Protein AF-0000000068952576 (afdb_homodimer)

Sequence (440 aa):
MSIAPRSAPLNPPLSTPPEPQPARPHIAERQEARRRQILDTAAQLFYSKGYPGMTMNDLCRALGVTKPAVYYYFTDKYEIFDILCRESAQTCLPVIRETADPALPVRERLQACLLEMARRCVACHVPATLSFRDNQYLRPDTVAWLDSMARDFYRDLYALLEEGKRDGVFAFGDARVTAHAIGSVVGFLYTWHEPGRMDPETLAQELAASMMKLALPSGGMSIAPRSAPLNPPLSTPPEPQPARPHIAERQEARRRQILDTAAQLFYSKGYPGMTMNDLCRALGVTKPAVYYYFTDKYEIFDILCRESAQTCLPVIRETADPALPVRERLQACLLEMARRCVACHVPATLSFRDNQYLRPDTVAWLDSMARDFYRDLYALLEEGKRDGVFAFGDARVTAHAIGSVVGFLYTWHEPGRMDPETLAQELAASMMKLALPSGG

Organism: Cupriavidus necator (strain ATCC 17699 / DSM 428 / KCTC 22496 / NCIMB 10442 / H16 / Stanier 337) (NCBI:txid381666)

Nearest PDB structures (foldseek):
  3him-assembly1_A  TM=8.638E-01  e=1.454E-08  Rhodococcus jostii
  3ccy-assembly1_A-2  TM=8.281E-01  e=5.016E-06  Bordetella parapertussis 12822
  7xxo-assembly1_A  TM=6.590E-01  e=7.716E-05  Vibrio cholerae
  6wah-assembly2_D  TM=6.581E-01  e=8.887E-05  Vibrio vulnificus
  3kz9-assembly2_C  TM=6.480E-01  e=8.088E-05  Vibrio vulnificus

Structure (mmCIF, N/CA/C/O backbone):
data_AF-0000000068952576-model_v1
#
loop_
_entity.id
_entity.type
_entity.pdbx_description
1 polymer 'TetR/AcrR family transcriptional regulator'
#
loop_
_atom_site.group_PDB
_atom_site.id
_atom_site.type_symbol
_atom_site.label_atom_id
_atom_site.label_alt_id
_atom_site.label_comp_id
_atom_site.label_asym_id
_atom_site.label_entity_id
_atom_site.label_seq_id
_atom_site.pdbx_PDB_ins_code
_atom_site.Cartn_x
_atom_site.Cartn_y
_atom_site.Cartn_z
_atom_site.occupancy
_atom_site.B_iso_or_equiv
_atom_site.auth_seq_id
_atom_site.auth_comp_id
_atom_site.auth_asym_id
_atom_site.auth_atom_id
_atom_site.pdbx_PDB_model_num
ATOM 1 N N . MET A 1 1 ? -106.438 17.594 4.434 1 30.06 1 MET A N 1
ATOM 2 C CA . MET A 1 1 ? -105.5 16.938 3.51 1 30.06 1 MET A CA 1
ATOM 3 C C . MET A 1 1 ? -104.062 17 4.023 1 30.06 1 MET A C 1
ATOM 5 O O . MET A 1 1 ? -103.562 18.094 4.211 1 30.06 1 MET A O 1
ATOM 9 N N . SER A 1 2 ? -103.688 16.078 4.93 1 35.09 2 SER A N 1
ATOM 10 C CA . SER A 1 2 ? -102.562 15.938 5.828 1 35.09 2 SER A CA 1
ATOM 11 C C . SER A 1 2 ? -101.25 15.773 5.051 1 35.09 2 SER A C 1
ATOM 13 O O . SER A 1 2 ? -101.062 14.781 4.336 1 35.09 2 SER A O 1
ATOM 15 N N . ILE A 1 3 ? -100.812 16.797 4.398 1 36.94 3 ILE A N 1
ATOM 16 C CA . ILE A 1 3 ? -99.625 16.703 3.521 1 36.94 3 ILE A CA 1
ATOM 17 C C . ILE A 1 3 ? -98.438 16.109 4.277 1 36.94 3 ILE A C 1
ATOM 19 O O . ILE A 1 3 ? -98.125 16.531 5.391 1 36.94 3 ILE A O 1
ATOM 23 N N . ALA A 1 4 ? -98 14.867 3.883 1 41.22 4 ALA A N 1
ATOM 24 C CA . ALA A 1 4 ? -97 13.961 4.355 1 41.22 4 ALA A CA 1
ATOM 25 C C . ALA A 1 4 ? -95.625 14.656 4.367 1 41.22 4 ALA A C 1
ATOM 27 O O . ALA A 1 4 ? -95.25 15.359 3.418 1 41.22 4 ALA A O 1
ATOM 28 N N . PRO A 1 5 ? -94.938 14.75 5.535 1 38.09 5 PRO A N 1
ATOM 29 C CA . PRO A 1 5 ? -93.688 15.422 5.719 1 38.09 5 PRO A CA 1
ATOM 30 C C . PRO A 1 5 ? -92.562 14.867 4.812 1 38.09 5 PRO A C 1
ATOM 32 O O . PRO A 1 5 ? -92.438 13.648 4.645 1 38.09 5 PRO A O 1
ATOM 35 N N . ARG A 1 6 ? -92.25 15.492 3.664 1 40.09 6 ARG A N 1
ATOM 36 C CA . ARG A 1 6 ? -91.25 15.094 2.709 1 40.09 6 ARG A CA 1
ATOM 37 C C . ARG A 1 6 ? -89.938 14.75 3.422 1 40.09 6 ARG A C 1
ATOM 39 O O . ARG A 1 6 ? -89.375 15.57 4.18 1 40.09 6 ARG A O 1
ATOM 46 N N . SER A 1 7 ? -89.625 13.469 3.666 1 38.69 7 SER A N 1
ATOM 47 C CA . SER A 1 7 ? -88.438 12.977 4.324 1 38.69 7 SER A CA 1
ATOM 48 C C . SER A 1 7 ? -87.188 13.469 3.613 1 38.69 7 SER A C 1
ATOM 50 O O . SER A 1 7 ? -87.125 13.484 2.383 1 38.69 7 SER A O 1
ATOM 52 N N . ALA A 1 8 ? -86.375 14.352 4.199 1 44.41 8 ALA A N 1
ATOM 53 C CA . ALA A 1 8 ? -85.062 14.961 3.826 1 44.41 8 ALA A CA 1
ATOM 54 C C . ALA A 1 8 ? -84.125 13.922 3.291 1 44.41 8 ALA A C 1
ATOM 56 O O . ALA A 1 8 ? -83.938 12.859 3.889 1 44.41 8 ALA A O 1
ATOM 57 N N . PRO A 1 9 ? -83.938 13.922 1.922 1 41.28 9 PRO A N 1
ATOM 58 C CA . PRO A 1 9 ? -83 12.891 1.414 1 41.28 9 PRO A CA 1
ATOM 59 C C . PRO A 1 9 ? -81.75 12.789 2.225 1 41.28 9 PRO A C 1
ATOM 61 O O . PRO A 1 9 ? -81.312 13.758 2.855 1 41.28 9 PRO A O 1
ATOM 64 N N . LEU A 1 10 ? -81.375 11.594 2.717 1 44.62 10 LEU A N 1
ATOM 65 C CA . LEU A 1 10 ? -80.125 11.188 3.416 1 44.62 10 LEU A CA 1
ATOM 66 C C . LEU A 1 10 ? -78.875 11.656 2.666 1 44.62 10 LEU A C 1
ATOM 68 O O . LEU A 1 10 ? -78.75 11.469 1.453 1 44.62 10 LEU A O 1
ATOM 72 N N . ASN A 1 11 ? -78.25 12.82 3.084 1 46.47 11 ASN A N 1
ATOM 73 C CA . ASN A 1 11 ? -77 13.359 2.543 1 46.47 11 ASN A CA 1
ATOM 74 C C . ASN A 1 11 ? -76 12.25 2.223 1 46.47 11 ASN A C 1
ATOM 76 O O . ASN A 1 11 ? -75.875 11.289 2.977 1 46.47 11 ASN A O 1
ATOM 80 N N . PRO A 1 12 ? -75.625 12.07 0.933 1 49.41 12 PRO A N 1
ATOM 81 C CA . PRO A 1 12 ? -74.625 11.039 0.563 1 49.41 12 PRO A CA 1
ATOM 82 C C . PRO A 1 12 ? -73.5 10.945 1.54 1 49.41 12 PRO A C 1
ATOM 84 O O . PRO A 1 12 ? -73.188 11.922 2.225 1 49.41 12 PRO A O 1
ATOM 87 N N . PRO A 1 13 ? -73.062 9.703 1.981 1 48.19 13 PRO A N 1
ATOM 88 C CA . PRO A 1 13 ? -72 9.516 2.936 1 48.19 13 PRO A CA 1
ATOM 89 C C . PRO A 1 13 ? -70.75 10.312 2.562 1 48.19 13 PRO A C 1
ATOM 91 O O . PRO A 1 13 ? -70.5 10.602 1.384 1 48.19 13 PRO A O 1
ATOM 94 N N . LEU A 1 14 ? -70.25 11.25 3.377 1 49.22 14 LEU A N 1
ATOM 95 C CA . LEU A 1 14 ? -69 12.008 3.273 1 49.22 14 LEU A CA 1
ATOM 96 C C . LEU A 1 14 ? -67.875 11.133 2.768 1 49.22 14 LEU A C 1
ATOM 98 O O . LEU A 1 14 ? -67.688 9.992 3.213 1 49.22 14 LEU A O 1
ATOM 102 N N . SER A 1 15 ? -67.5 11.203 1.502 1 51.91 15 SER A N 1
ATOM 103 C CA . SER A 1 15 ? -66.312 10.57 0.913 1 51.91 15 SER A CA 1
ATOM 104 C C . SER A 1 15 ? -65.125 10.477 1.918 1 51.91 15 SER A C 1
ATOM 106 O O . SER A 1 15 ? -64.938 11.414 2.684 1 51.91 15 SER A O 1
ATOM 108 N N . THR A 1 16 ? -64.812 9.305 2.381 1 55.62 16 THR A N 1
ATOM 109 C CA . THR A 1 16 ? -63.625 9.039 3.24 1 55.62 16 THR A CA 1
ATOM 110 C C . THR A 1 16 ? -62.438 9.844 2.789 1 55.62 16 THR A C 1
ATOM 112 O O . THR A 1 16 ? -62.094 9.883 1.601 1 55.62 16 THR A O 1
ATOM 115 N N . PRO A 1 17 ? -62.031 10.875 3.543 1 57.5 17 PRO A N 1
ATOM 116 C CA . PRO A 1 17 ? -60.844 11.617 3.154 1 57.5 17 PRO A CA 1
ATOM 117 C C . PRO A 1 17 ? -59.719 10.703 2.656 1 57.5 17 PRO A C 1
ATOM 119 O O . PRO A 1 17 ? -59.625 9.547 3.08 1 57.5 17 PRO A O 1
ATOM 122 N N . PRO A 1 18 ? -59.281 10.914 1.437 1 57.09 18 PRO A N 1
ATOM 123 C CA . PRO A 1 18 ? -58.219 10.047 0.929 1 57.09 18 PRO A CA 1
ATOM 124 C C . PRO A 1 18 ? -57.156 9.727 1.986 1 57.09 18 PRO A C 1
ATOM 126 O O . PRO A 1 18 ? -56.938 10.516 2.906 1 57.09 18 PRO A O 1
ATOM 129 N N . GLU A 1 19 ? -56.938 8.539 2.295 1 54.06 19 GLU A N 1
ATOM 130 C CA . GLU A 1 19 ? -55.875 8.078 3.174 1 54.06 19 GLU A CA 1
ATOM 131 C C . GLU A 1 19 ? -54.562 8.812 2.887 1 54.06 19 GLU A C 1
ATOM 133 O O . GLU A 1 19 ? -54.219 9.039 1.727 1 54.06 19 GLU A O 1
ATOM 138 N N . PRO A 1 20 ? -53.938 9.578 3.783 1 50.66 20 PRO A N 1
ATOM 139 C CA . PRO A 1 20 ? -52.656 10.219 3.5 1 50.66 20 PRO A CA 1
ATOM 140 C C . PRO A 1 20 ? -51.656 9.273 2.832 1 50.66 20 PRO A C 1
ATOM 142 O O . PRO A 1 20 ? -51.469 8.133 3.281 1 50.66 20 PRO A O 1
ATOM 145 N N . GLN A 1 21 ? -51.438 9.219 1.62 1 52.12 21 GLN A N 1
ATOM 146 C CA . GLN A 1 21 ? -50.344 8.508 0.983 1 52.12 21 GLN A CA 1
ATOM 147 C C . GLN A 1 21 ? -49.031 8.766 1.711 1 52.12 21 GLN A C 1
ATOM 149 O O . GLN A 1 21 ? -48.75 9.898 2.119 1 52.12 21 GLN A O 1
ATOM 154 N N . PRO A 1 22 ? -48.312 7.805 2.285 1 50.19 22 PRO A N 1
ATOM 155 C CA . PRO A 1 22 ? -47.125 8.031 3.133 1 50.19 22 PRO A CA 1
ATOM 156 C C . PRO A 1 22 ? -46.156 9.023 2.52 1 50.19 22 PRO A C 1
ATOM 158 O O . PRO A 1 22 ? -45.438 8.688 1.571 1 50.19 22 PRO A O 1
ATOM 161 N N . ALA A 1 23 ? -46.25 10.234 2.398 1 53.94 23 ALA A N 1
ATOM 162 C CA . ALA A 1 23 ? -45.406 11.383 2.059 1 53.94 23 ALA A CA 1
ATOM 163 C C . ALA A 1 23 ? -44.031 11.289 2.732 1 53.94 23 ALA A C 1
ATOM 165 O O . ALA A 1 23 ? -43.031 11.812 2.221 1 53.94 23 ALA A O 1
ATOM 166 N N . ARG A 1 24 ? -43.875 10.523 3.748 1 61.84 24 ARG A N 1
ATOM 167 C CA . ARG A 1 24 ? -42.688 10.469 4.609 1 61.84 24 ARG A CA 1
ATOM 168 C C . ARG A 1 24 ? -41.562 9.695 3.943 1 61.84 24 ARG A C 1
ATOM 170 O O . ARG A 1 24 ? -40.375 10.078 4.047 1 61.84 24 ARG A O 1
ATOM 177 N N . PRO A 1 25 ? -41.938 8.633 3.275 1 64.69 25 PRO A N 1
ATOM 178 C CA . PRO A 1 25 ? -40.875 7.871 2.641 1 64.69 25 PRO A CA 1
ATOM 179 C C . PRO A 1 25 ? -40.156 8.656 1.548 1 64.69 25 PRO A C 1
ATOM 181 O O . PRO A 1 25 ? -38.938 8.531 1.389 1 64.69 25 PRO A O 1
ATOM 184 N N . HIS A 1 26 ? -40.75 9.539 0.945 1 77.75 26 HIS A N 1
ATOM 185 C CA . HIS A 1 26 ? -40.188 10.312 -0.161 1 77.75 26 HIS A CA 1
ATOM 186 C C . HIS A 1 26 ? -39.219 11.367 0.339 1 77.75 26 HIS A C 1
ATOM 188 O O . HIS A 1 26 ? -38.156 11.594 -0.275 1 77.75 26 HIS A O 1
ATOM 194 N N . ILE A 1 27 ? -39.625 11.93 1.567 1 83.88 27 ILE A N 1
ATOM 195 C CA . ILE A 1 27 ? -38.75 12.953 2.125 1 83.88 27 ILE A CA 1
ATOM 196 C C . ILE A 1 27 ? -37.438 12.312 2.602 1 83.88 27 ILE A C 1
ATOM 198 O O . ILE A 1 27 ? -36.375 12.836 2.354 1 83.88 27 ILE A O 1
ATOM 202 N N . ALA A 1 28 ? -37.594 11.133 3.23 1 88.56 28 ALA A N 1
ATOM 203 C CA . ALA A 1 28 ? -36.406 10.414 3.717 1 88.56 28 ALA A CA 1
ATOM 204 C C . ALA A 1 28 ? -35.5 10 2.561 1 88.56 28 ALA A C 1
ATOM 206 O O . ALA A 1 28 ? -34.281 10.094 2.66 1 88.56 28 ALA A O 1
ATOM 207 N N . GLU A 1 29 ? -36.062 9.578 1.575 1 89 29 GLU A N 1
ATOM 208 C CA . GLU A 1 29 ? -35.312 9.164 0.398 1 89 29 GLU A CA 1
ATOM 209 C C . GLU A 1 29 ? -34.594 10.352 -0.24 1 89 29 GLU A C 1
ATOM 211 O O . GLU A 1 29 ? -33.438 10.219 -0.675 1 89 29 GLU A O 1
ATOM 216 N N . ARG A 1 30 ? -35.25 11.414 -0.274 1 89 30 ARG A N 1
ATOM 217 C CA . ARG A 1 30 ? -34.656 12.625 -0.833 1 89 30 ARG A CA 1
ATOM 218 C C . ARG A 1 30 ? -33.5 13.117 0.031 1 89 30 ARG A C 1
ATOM 220 O O . ARG A 1 30 ? -32.5 13.57 -0.49 1 89 30 ARG A O 1
ATOM 227 N N . GLN A 1 31 ? -33.719 13.031 1.33 1 91.81 31 GLN A N 1
ATOM 228 C CA . GLN A 1 31 ? -32.688 13.438 2.256 1 91.81 31 GLN A CA 1
ATOM 229 C C . GLN A 1 31 ? -31.453 12.539 2.135 1 91.81 31 GLN A C 1
ATOM 231 O O . GLN A 1 31 ? -30.312 13.023 2.139 1 91.81 31 GLN A O 1
ATOM 236 N N . GLU A 1 32 ? -31.75 11.305 2.029 1 93.69 32 GLU A N 1
ATOM 237 C CA . GLU A 1 32 ? -30.641 10.359 1.872 1 93.69 32 GLU A CA 1
ATOM 238 C C . GLU A 1 32 ? -29.938 10.562 0.54 1 93.69 32 GLU A C 1
ATOM 240 O O . GLU A 1 32 ? -28.703 10.453 0.463 1 93.69 32 GLU A O 1
ATOM 245 N N . ALA A 1 33 ? -30.625 10.852 -0.414 1 95 33 ALA A N 1
ATOM 246 C CA . ALA A 1 33 ? -30.047 11.133 -1.724 1 95 33 ALA A CA 1
ATOM 247 C C . ALA A 1 33 ? -29.141 12.359 -1.676 1 95 33 ALA A C 1
ATOM 249 O O . ALA A 1 33 ? -28.078 12.375 -2.283 1 95 33 ALA A O 1
ATOM 250 N N . ARG A 1 34 ? -29.578 13.375 -0.968 1 95 34 ARG A N 1
ATOM 251 C CA . ARG A 1 34 ? -28.781 14.586 -0.814 1 95 34 ARG A CA 1
ATOM 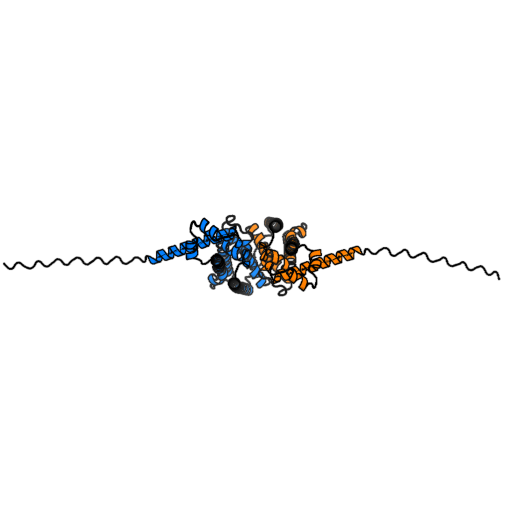252 C C . ARG A 1 34 ? -27.516 14.305 0.005 1 95 34 ARG A C 1
ATOM 254 O O . ARG A 1 34 ? -26.422 14.766 -0.344 1 95 34 ARG A O 1
ATOM 261 N N . ARG A 1 35 ? -27.734 13.617 1.049 1 97.38 35 ARG A N 1
ATOM 262 C CA . ARG A 1 35 ? -26.594 13.219 1.879 1 97.38 35 ARG A CA 1
ATOM 263 C C . ARG A 1 35 ? -25.547 12.477 1.055 1 97.38 35 ARG A C 1
ATOM 265 O O . ARG A 1 35 ? -24.359 12.773 1.147 1 97.38 35 ARG A O 1
ATOM 272 N N . ARG A 1 36 ? -26 11.57 0.236 1 97.44 36 ARG A N 1
ATOM 273 C CA . ARG A 1 36 ? -25.125 10.773 -0.604 1 97.44 36 ARG A CA 1
ATOM 274 C C . ARG A 1 36 ? -24.438 11.641 -1.662 1 97.44 36 ARG A C 1
ATOM 276 O O . ARG A 1 36 ? -23.266 11.469 -1.954 1 97.44 36 ARG A O 1
ATOM 283 N N . GLN A 1 37 ? -25.156 12.492 -2.18 1 97.62 37 GLN A N 1
ATOM 284 C CA . GLN A 1 37 ? -24.594 13.414 -3.16 1 97.62 37 GLN A CA 1
ATOM 285 C C . GLN A 1 37 ? -23.453 14.234 -2.559 1 97.62 37 GLN A C 1
ATOM 287 O O . GLN A 1 37 ? -22.422 14.422 -3.197 1 97.62 37 GLN A O 1
ATOM 292 N N . ILE A 1 38 ? -23.641 14.695 -1.358 1 98.25 38 ILE A N 1
ATOM 293 C CA . ILE A 1 38 ? -22.625 15.477 -0.666 1 98.25 38 ILE A CA 1
ATOM 294 C C . ILE A 1 38 ? -21.391 14.609 -0.437 1 98.25 38 ILE A C 1
ATOM 296 O O . ILE A 1 38 ? -20.266 15.031 -0.733 1 98.25 38 ILE A O 1
ATOM 300 N N . LEU A 1 39 ? -21.656 13.43 -0.025 1 98.44 39 LEU A N 1
ATOM 301 C CA . LEU A 1 39 ? -20.547 12.516 0.249 1 98.44 39 LEU A CA 1
ATOM 302 C C . LEU A 1 39 ? -19.781 12.188 -1.029 1 98.44 39 LEU A C 1
ATOM 304 O O . LEU A 1 39 ? -18.547 12.211 -1.046 1 98.44 39 LEU A O 1
ATOM 308 N N . ASP A 1 40 ? -20.484 11.922 -2.096 1 98 40 ASP A N 1
ATOM 309 C CA . ASP A 1 40 ? -19.859 11.555 -3.359 1 98 40 ASP A CA 1
ATOM 310 C C . ASP A 1 40 ? -19.031 12.719 -3.922 1 98 40 ASP A C 1
ATOM 312 O O . ASP A 1 40 ? -17.922 12.516 -4.406 1 98 40 ASP A O 1
ATOM 316 N N . THR A 1 41 ? -19.547 13.852 -3.832 1 98.5 41 THR A N 1
ATOM 317 C CA . THR A 1 41 ? -18.844 15.039 -4.301 1 98.5 41 THR A CA 1
ATOM 318 C C . THR A 1 41 ? -17.609 15.297 -3.445 1 98.5 41 THR A C 1
ATOM 320 O O . THR A 1 41 ? -16.531 15.594 -3.973 1 98.5 41 THR A O 1
ATOM 323 N N . ALA A 1 42 ? -17.781 15.18 -2.156 1 98.69 42 ALA A N 1
ATOM 324 C CA . ALA A 1 42 ? -16.656 15.375 -1.247 1 98.69 42 ALA A CA 1
ATOM 325 C C . ALA A 1 42 ? -15.547 14.359 -1.527 1 98.69 42 ALA A C 1
ATOM 327 O 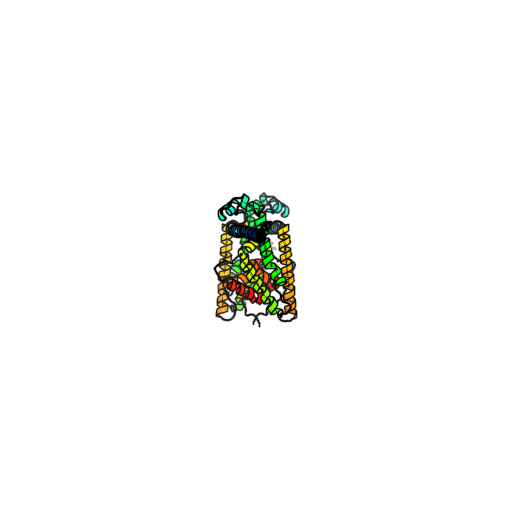O . ALA A 1 42 ? -14.359 14.711 -1.508 1 98.69 42 ALA A O 1
ATOM 328 N N . ALA A 1 43 ? -15.945 13.141 -1.783 1 98.38 43 ALA A N 1
ATOM 329 C CA . ALA A 1 43 ? -14.977 12.086 -2.074 1 98.38 43 ALA A CA 1
ATOM 330 C C . ALA A 1 43 ? -14.102 12.469 -3.268 1 98.38 43 ALA A C 1
ATOM 332 O O . ALA A 1 43 ? -12.875 12.328 -3.215 1 98.38 43 ALA A O 1
ATOM 333 N N . GLN A 1 44 ? -14.75 12.953 -4.273 1 97.94 44 GLN A N 1
ATOM 334 C CA . GLN A 1 44 ? -14.016 13.344 -5.473 1 97.94 44 GLN A CA 1
ATOM 335 C C . GLN A 1 44 ? -13.086 14.523 -5.191 1 97.94 44 GLN A C 1
ATOM 337 O O . GLN A 1 44 ? -11.961 14.562 -5.695 1 97.94 44 GLN A O 1
ATOM 342 N N . LEU A 1 45 ? -13.5 15.43 -4.406 1 98.38 45 LEU A N 1
ATOM 343 C CA . LEU A 1 45 ? -12.688 16.594 -4.062 1 98.38 45 LEU A CA 1
ATOM 344 C C . LEU A 1 45 ? -11.5 16.172 -3.188 1 98.38 45 LEU A C 1
ATOM 346 O O . LEU A 1 45 ? -10.375 16.625 -3.406 1 98.38 45 LEU A O 1
ATOM 350 N N . PHE A 1 46 ? -11.773 15.297 -2.154 1 98 46 PHE A N 1
ATOM 351 C CA . PHE A 1 46 ? -10.68 14.758 -1.36 1 98 46 PHE A CA 1
ATOM 352 C C . PHE A 1 46 ? -9.68 14.016 -2.244 1 98 46 PHE A C 1
ATOM 354 O O . PHE A 1 46 ? -8.469 14.141 -2.068 1 98 46 PHE A O 1
ATOM 361 N N . TYR A 1 47 ? -10.203 13.297 -3.156 1 96.38 47 TYR A N 1
ATOM 362 C CA . TYR A 1 47 ? -9.375 12.484 -4.039 1 96.38 47 TYR A CA 1
ATOM 363 C C . TYR A 1 47 ? -8.469 13.359 -4.895 1 96.38 47 TYR A C 1
ATOM 365 O O . TYR A 1 47 ? -7.289 13.047 -5.082 1 96.38 47 TYR A O 1
ATOM 373 N N . SER A 1 48 ? -8.953 14.453 -5.383 1 95.19 48 SER A N 1
ATOM 374 C CA . SER A 1 48 ? -8.219 15.312 -6.305 1 95.19 48 SER A CA 1
ATOM 375 C C . SER A 1 48 ? -7.312 16.281 -5.551 1 95.19 48 SER A C 1
ATOM 377 O O . SER A 1 48 ? -6.164 16.5 -5.938 1 95.19 48 SER A O 1
ATOM 379 N N . LYS A 1 49 ? -7.754 16.797 -4.371 1 95.19 49 LYS A N 1
ATOM 380 C CA . LYS A 1 49 ? -7.051 17.891 -3.711 1 95.19 49 LYS A CA 1
ATOM 381 C C . LYS A 1 49 ? -6.32 17.406 -2.461 1 95.19 49 LYS A C 1
ATOM 383 O O . LYS A 1 49 ? -5.48 18.125 -1.909 1 95.19 49 LYS A O 1
ATOM 388 N N . GLY A 1 50 ? -6.676 16.188 -2.107 1 94.44 50 GLY A N 1
ATOM 389 C CA . GLY A 1 50 ? -6.211 15.758 -0.8 1 94.44 50 GLY A CA 1
ATOM 390 C C . GLY A 1 50 ? -7.027 16.328 0.343 1 94.44 50 GLY A C 1
ATOM 391 O O . GLY A 1 50 ? -7.84 17.234 0.141 1 94.44 50 GLY A O 1
ATOM 392 N N . TYR A 1 51 ? -6.805 15.844 1.526 1 95.88 51 TYR A N 1
ATOM 393 C CA . TYR A 1 51 ? -7.574 16.281 2.689 1 95.88 51 TYR A CA 1
ATOM 394 C C . TYR A 1 51 ? -7.285 17.734 3.025 1 95.88 51 TYR A C 1
ATOM 396 O O . TYR A 1 51 ? -8.211 18.531 3.189 1 95.88 51 TYR A O 1
ATOM 404 N N . PRO A 1 52 ? -5.98 18.094 3.08 1 93.5 52 PRO A N 1
ATOM 405 C CA . PRO A 1 52 ? -5.738 19.5 3.426 1 93.5 52 PRO A CA 1
ATOM 406 C C . PRO A 1 52 ? -6.258 20.469 2.361 1 93.5 52 PRO A C 1
ATOM 408 O O . PRO A 1 52 ? -6.688 21.578 2.688 1 93.5 52 PRO A O 1
ATOM 411 N N . GLY A 1 53 ? -6.258 20.094 1.184 1 95.12 53 GLY A N 1
ATOM 412 C CA . GLY A 1 53 ? -6.57 20.984 0.081 1 95.12 53 GLY A CA 1
ATOM 413 C C . GLY A 1 53 ? -8.062 21.172 -0.126 1 95.12 53 GLY A C 1
ATOM 414 O O . GLY A 1 53 ? -8.492 22.188 -0.698 1 95.12 53 GLY A O 1
ATOM 415 N N . MET A 1 54 ? -8.773 20.234 0.278 1 97.38 54 MET A N 1
ATOM 416 C CA . MET A 1 54 ? -10.227 20.328 0.14 1 97.38 54 MET A CA 1
ATOM 417 C C . MET A 1 54 ? -10.828 21.203 1.232 1 97.38 54 MET A C 1
ATOM 419 O O . MET A 1 54 ? -10.531 21.016 2.414 1 97.38 54 MET A O 1
ATOM 423 N N . THR A 1 55 ? -11.695 22.188 0.843 1 97.81 55 THR A N 1
ATOM 424 C CA . THR A 1 55 ? -12.375 23.047 1.805 1 97.81 55 THR A CA 1
ATOM 425 C C . THR A 1 55 ? -13.891 22.891 1.678 1 97.81 55 THR A C 1
ATOM 427 O O . THR A 1 55 ? -14.391 22.422 0.655 1 97.81 55 THR A O 1
ATOM 430 N N . MET A 1 56 ? -14.523 23.328 2.738 1 98 56 MET A N 1
ATOM 431 C CA . MET A 1 56 ? -15.984 23.328 2.682 1 98 56 MET A CA 1
ATOM 432 C C . MET A 1 56 ? -16.484 24.281 1.598 1 98 56 MET A C 1
ATOM 434 O O . MET A 1 56 ? -17.516 24.016 0.967 1 98 56 MET A O 1
ATOM 438 N N . ASN A 1 57 ? -15.797 25.344 1.385 1 97.81 57 ASN A N 1
ATOM 439 C CA . ASN A 1 57 ? -16.156 26.234 0.295 1 97.81 57 ASN A CA 1
ATOM 440 C C . ASN A 1 57 ? -16.062 25.547 -1.061 1 97.81 57 ASN A C 1
ATOM 442 O O . ASN A 1 57 ? -16.922 25.734 -1.919 1 97.81 57 ASN A O 1
ATOM 446 N N . ASP A 1 58 ? -15.039 24.781 -1.279 1 98.06 58 ASP A N 1
ATOM 447 C CA . ASP A 1 58 ? -14.914 23.984 -2.498 1 98.06 58 ASP A CA 1
ATOM 448 C C . ASP A 1 58 ? -16.141 23.078 -2.697 1 98.06 58 ASP A C 1
ATOM 450 O O . ASP A 1 58 ? -16.672 23 -3.801 1 98.06 58 ASP A O 1
ATOM 454 N N . LEU A 1 59 ? -16.5 22.422 -1.624 1 98.56 59 LEU A N 1
ATOM 455 C CA . LEU A 1 59 ? -17.609 21.484 -1.66 1 98.56 59 LEU A CA 1
ATOM 456 C C . LEU A 1 59 ? -18.922 22.188 -1.991 1 98.56 59 LEU A C 1
ATOM 458 O O . LEU A 1 59 ? -19.672 21.75 -2.861 1 98.56 59 LEU A O 1
ATOM 462 N N . CYS A 1 60 ? -19.156 23.297 -1.384 1 98.44 60 CYS A N 1
ATOM 463 C CA . CYS A 1 60 ? -20.375 24.078 -1.625 1 98.44 60 CYS A CA 1
ATOM 464 C C . CYS A 1 60 ? -20.422 24.562 -3.068 1 98.44 60 CYS A C 1
ATOM 466 O O . CYS A 1 60 ? -21.469 24.484 -3.713 1 98.44 60 CYS A O 1
ATOM 468 N N . ARG A 1 61 ? -19.359 25.031 -3.508 1 98.38 61 ARG A N 1
ATOM 469 C CA . ARG A 1 61 ? -19.281 25.516 -4.883 1 98.38 61 ARG A CA 1
ATOM 470 C C . ARG A 1 61 ? -19.562 24.375 -5.871 1 98.38 61 ARG A C 1
ATOM 472 O O . ARG A 1 61 ? -20.312 24.562 -6.832 1 98.38 61 ARG A O 1
ATOM 479 N N . ALA A 1 62 ? -19.031 23.25 -5.629 1 98.19 62 ALA A N 1
ATOM 480 C CA . ALA A 1 62 ? -19.219 22.109 -6.52 1 98.19 62 ALA A CA 1
ATOM 481 C C . ALA A 1 62 ? -20.672 21.641 -6.535 1 98.19 62 ALA A C 1
ATOM 483 O O . ALA A 1 62 ? -21.172 21.188 -7.562 1 98.19 62 ALA A O 1
ATOM 484 N N . LEU A 1 63 ? -21.297 21.781 -5.43 1 98 63 LEU A N 1
ATOM 485 C CA . LEU A 1 63 ? -22.672 21.297 -5.27 1 98 63 LEU A CA 1
ATOM 486 C C . LEU A 1 63 ? -23.672 22.391 -5.629 1 98 63 LEU A C 1
ATOM 488 O O . LEU A 1 63 ? -24.859 22.109 -5.84 1 98 63 LEU A O 1
ATOM 492 N N . GLY A 1 64 ? -23.172 23.625 -5.641 1 97.88 64 GLY A N 1
ATOM 493 C CA . GLY A 1 64 ? -24.078 24.75 -5.848 1 97.88 64 GLY A CA 1
ATOM 494 C C . GLY A 1 64 ? -25 25 -4.668 1 97.88 64 GLY A C 1
ATOM 495 O O . GLY A 1 64 ? -26.188 25.297 -4.848 1 97.88 64 GLY A O 1
ATOM 496 N N . VAL A 1 65 ? -24.516 24.828 -3.504 1 97.44 65 VAL A N 1
ATOM 497 C CA . VAL A 1 65 ? -25.312 25 -2.299 1 97.44 65 VAL A CA 1
ATOM 498 C C . VAL A 1 65 ? -24.562 25.906 -1.312 1 97.44 65 VAL A C 1
ATOM 500 O O . VAL A 1 65 ? -23.375 26.188 -1.505 1 97.44 65 VAL A O 1
ATOM 503 N N . THR A 1 66 ? -25.297 26.328 -0.252 1 96 66 THR A N 1
ATOM 504 C CA . THR A 1 66 ? -24.688 27.156 0.797 1 96 66 THR A CA 1
ATOM 505 C C . THR A 1 66 ? -24.109 26.281 1.9 1 96 66 THR A C 1
ATOM 507 O O . THR A 1 66 ? -24.422 25.094 1.99 1 96 66 THR A O 1
ATOM 510 N N . LYS A 1 67 ? -23.219 26.844 2.73 1 96.19 67 LYS A N 1
ATOM 511 C CA . LYS A 1 67 ? -22.594 26.125 3.83 1 96.19 67 LYS A CA 1
ATOM 512 C C . LYS A 1 67 ? -23.641 25.562 4.789 1 96.19 67 LYS A C 1
ATOM 514 O O . LYS A 1 67 ? -23.578 24.391 5.184 1 96.19 67 LYS A O 1
ATOM 519 N N . PRO A 1 68 ? -24.688 26.344 5.152 1 96.38 68 PRO A N 1
ATOM 520 C CA . PRO A 1 68 ? -25.703 25.812 6.066 1 96.38 68 PRO A CA 1
ATOM 521 C C . PRO A 1 68 ? -26.391 24.562 5.52 1 96.38 68 PRO A C 1
ATOM 523 O O . PRO A 1 68 ? -26.719 23.656 6.281 1 96.38 68 PRO A O 1
ATOM 526 N N . ALA A 1 69 ? -26.562 24.516 4.281 1 96 69 ALA A N 1
ATOM 527 C CA . ALA A 1 69 ? -27.188 23.359 3.654 1 96 69 ALA A CA 1
ATOM 528 C C . ALA A 1 69 ? -26.359 22.094 3.869 1 96 69 ALA A C 1
ATOM 530 O O . ALA A 1 69 ? -26.906 21.016 4.094 1 96 69 ALA A O 1
ATOM 531 N N . VAL A 1 70 ? -25.031 22.219 3.754 1 97.62 70 VAL A N 1
ATOM 532 C CA . VAL A 1 70 ? -24.156 21.078 3.961 1 97.62 70 VAL A CA 1
ATOM 533 C C . VAL A 1 70 ? -24.078 20.75 5.449 1 97.62 70 VAL A C 1
ATOM 535 O O . VAL A 1 70 ? -24.094 19.562 5.832 1 97.62 70 VAL A O 1
ATOM 538 N N . TYR A 1 71 ? -24.094 21.797 6.23 1 97.06 71 TYR A N 1
ATOM 539 C CA . TYR A 1 71 ? -23.938 21.625 7.672 1 97.06 71 TYR A CA 1
ATOM 540 C C . TYR A 1 71 ? -25.219 21.062 8.289 1 97.06 71 TYR A C 1
ATOM 542 O O . TYR A 1 71 ? -25.203 20.594 9.438 1 97.06 71 TYR A O 1
ATOM 550 N N . TYR A 1 72 ? -26.281 21.109 7.535 1 96.38 72 TYR A N 1
ATOM 551 C CA . TYR A 1 72 ? -27.5 20.391 7.93 1 96.38 72 TYR A CA 1
ATOM 552 C C . TYR A 1 72 ? -27.234 18.891 8.023 1 96.38 72 TYR A C 1
ATOM 554 O O . TYR A 1 72 ? -27.781 18.219 8.906 1 96.38 72 TYR A O 1
ATOM 562 N N . TYR A 1 73 ? -26.391 18.422 7.191 1 97.38 73 TYR A N 1
ATOM 563 C CA . TYR A 1 73 ? -26.156 16.984 7.09 1 97.38 73 TYR A CA 1
ATOM 564 C C . TYR A 1 73 ? -24.891 16.594 7.832 1 97.38 73 TYR A C 1
ATOM 566 O O . TYR A 1 73 ? -24.766 15.461 8.328 1 97.38 73 TYR A O 1
ATOM 574 N N . PHE A 1 74 ? -23.906 17.453 7.891 1 98.31 74 PHE A N 1
ATOM 575 C CA . PHE A 1 74 ? -22.609 17.109 8.453 1 98.31 74 PHE A CA 1
ATOM 576 C C . PHE A 1 74 ? -22.078 18.25 9.32 1 98.31 74 PHE A C 1
ATOM 578 O O . PHE A 1 74 ? -22.266 19.422 8.984 1 98.31 74 PHE A O 1
ATOM 585 N N . THR A 1 75 ? -21.328 17.906 10.297 1 97.44 75 THR A N 1
ATOM 586 C CA . THR A 1 75 ? -20.844 18.891 11.266 1 97.44 75 THR A CA 1
ATOM 587 C C . THR A 1 75 ? -19.625 19.625 10.734 1 97.44 75 THR A C 1
ATOM 589 O O . THR A 1 75 ? -19.453 20.812 11.008 1 97.44 75 THR A O 1
ATOM 592 N N . ASP A 1 76 ? -18.75 18.875 10.055 1 97.19 76 ASP A N 1
ATOM 593 C CA . ASP A 1 76 ? -17.516 19.484 9.578 1 97.19 76 ASP A CA 1
ATOM 594 C C . ASP A 1 76 ? -16.844 18.609 8.516 1 97.19 76 ASP A C 1
ATOM 596 O O . ASP A 1 76 ? -17.359 17.547 8.172 1 97.19 76 ASP A O 1
ATOM 600 N N . LYS A 1 77 ? -15.828 19.094 8.023 1 97.62 77 LYS A N 1
ATOM 601 C CA . LYS A 1 77 ? -15.031 18.422 7.004 1 97.62 77 LYS A CA 1
ATOM 602 C C . LYS A 1 77 ? -14.57 17.047 7.473 1 97.62 77 LYS A C 1
ATOM 604 O O . LYS A 1 77 ? -14.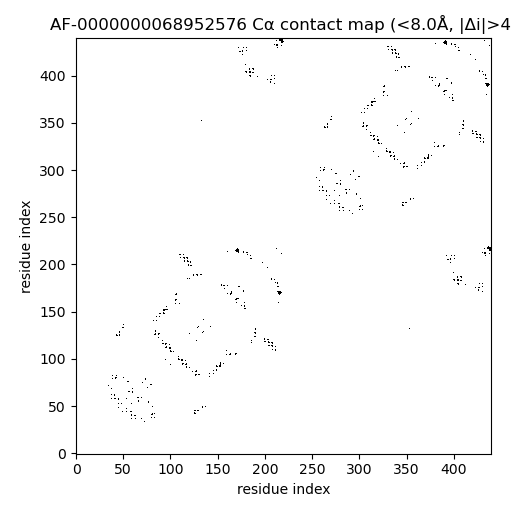609 16.078 6.711 1 97.62 77 LYS A O 1
ATOM 609 N N . TYR A 1 78 ? -14.156 16.938 8.711 1 98 78 TYR A N 1
ATOM 610 C CA . TYR A 1 78 ? -13.633 15.68 9.219 1 98 78 TYR A CA 1
ATOM 611 C C . TYR A 1 78 ? -14.711 14.609 9.25 1 98 78 TYR A C 1
ATOM 613 O O . TYR A 1 78 ? -14.453 13.445 8.922 1 98 78 TYR A O 1
ATOM 621 N N . GLU A 1 79 ? -15.82 14.938 9.68 1 98.5 79 GLU A N 1
ATOM 622 C CA . GLU A 1 79 ? -16.891 13.953 9.719 1 98.5 79 GLU A CA 1
ATOM 623 C C . GLU A 1 79 ? -17.141 13.344 8.344 1 98.5 79 GLU A C 1
ATOM 625 O O . GLU A 1 79 ? -17.312 12.133 8.219 1 98.5 79 GLU A O 1
ATOM 630 N N . ILE A 1 80 ? -17.203 14.203 7.344 1 98.56 80 ILE A N 1
ATOM 631 C CA . ILE A 1 80 ? -17.391 13.734 5.973 1 98.56 80 ILE A CA 1
ATOM 632 C C . ILE A 1 80 ? -16.25 12.773 5.598 1 98.56 80 ILE A C 1
ATOM 634 O O . ILE A 1 80 ? -16.5 11.688 5.082 1 98.56 80 ILE A O 1
ATOM 638 N N . PHE A 1 81 ? -15.055 13.172 5.91 1 98.62 81 PHE A N 1
ATOM 639 C CA . PHE A 1 81 ? -13.859 12.383 5.621 1 98.62 81 PHE A CA 1
ATOM 640 C C . PHE A 1 81 ? -13.914 11.039 6.34 1 98.62 81 PHE A C 1
ATOM 642 O O . PHE A 1 81 ? -13.695 9.992 5.727 1 98.62 81 PHE A O 1
ATOM 649 N N . ASP A 1 82 ? -14.25 11.086 7.566 1 98.56 82 ASP A N 1
ATOM 650 C CA . ASP A 1 82 ? -14.352 9.906 8.43 1 98.56 82 ASP A CA 1
ATOM 651 C C . ASP A 1 82 ? -15.383 8.922 7.887 1 98.56 82 ASP A C 1
ATOM 653 O O . ASP A 1 82 ? -15.102 7.727 7.77 1 98.56 82 ASP A O 1
ATOM 657 N N . ILE A 1 83 ? -16.484 9.367 7.516 1 98.44 83 ILE A N 1
ATOM 658 C CA . ILE A 1 83 ? -17.578 8.539 7.016 1 98.44 83 ILE A CA 1
ATOM 659 C C . ILE A 1 83 ? -17.156 7.863 5.711 1 98.44 83 ILE A C 1
ATOM 661 O O . ILE A 1 83 ? -17.375 6.668 5.516 1 98.44 83 ILE A O 1
ATOM 665 N N . LEU A 1 84 ? -16.547 8.617 4.824 1 98.5 84 LEU A N 1
ATOM 666 C CA . LEU A 1 84 ? -16.094 8.062 3.547 1 98.5 84 LEU A CA 1
ATOM 667 C C . LEU A 1 84 ? -15.117 6.918 3.762 1 98.5 84 LEU A C 1
ATOM 669 O O . LEU A 1 84 ? -15.25 5.859 3.139 1 98.5 84 LEU A O 1
ATOM 673 N N . CYS A 1 85 ? -14.164 7.078 4.641 1 98.19 85 CYS A N 1
ATOM 674 C CA . CYS A 1 85 ? -13.18 6.047 4.934 1 98.19 85 CYS A CA 1
ATOM 675 C C . CYS A 1 85 ? -13.828 4.828 5.57 1 98.19 85 CYS A C 1
ATOM 677 O O . CYS A 1 85 ? -13.578 3.695 5.16 1 98.19 85 CYS A O 1
ATOM 679 N N . ARG A 1 86 ? -14.719 5.082 6.52 1 98.19 86 ARG A N 1
ATOM 680 C CA . ARG A 1 86 ? -15.367 3.98 7.223 1 98.19 86 ARG A CA 1
ATOM 681 C C . ARG A 1 86 ? -16.297 3.207 6.289 1 98.19 86 ARG A C 1
ATOM 683 O O . ARG A 1 86 ? -16.328 1.976 6.328 1 98.19 86 ARG A O 1
ATOM 690 N N . GLU A 1 87 ? -17 3.91 5.473 1 97.69 87 GLU A N 1
ATOM 691 C CA . GLU A 1 87 ? -17.938 3.256 4.559 1 97.69 87 GLU A CA 1
ATOM 692 C C . GLU A 1 87 ? -17.188 2.359 3.568 1 97.69 87 GLU A C 1
ATOM 694 O O . GLU A 1 87 ? -17.656 1.265 3.246 1 97.69 87 GLU A O 1
ATOM 699 N N . SER A 1 88 ? -16.109 2.854 3.062 1 97.75 88 SER A N 1
ATOM 700 C CA . SER A 1 88 ? -15.336 2.033 2.131 1 97.75 88 SER A CA 1
ATOM 701 C C . SER A 1 88 ? -14.828 0.76 2.801 1 97.75 88 SER A C 1
ATOM 703 O O . SER A 1 88 ? -14.898 -0.324 2.217 1 97.75 88 SER A O 1
ATOM 705 N N . ALA A 1 89 ? -14.344 0.866 4.031 1 98 89 ALA A N 1
ATOM 706 C CA . ALA A 1 89 ? -13.867 -0.295 4.777 1 98 89 ALA A CA 1
ATOM 707 C C . ALA A 1 89 ? -15.016 -1.262 5.074 1 98 89 ALA A C 1
ATOM 709 O O . ALA A 1 89 ? -14.859 -2.477 4.934 1 98 89 ALA A O 1
ATOM 710 N N . GLN A 1 90 ? -16.125 -0.712 5.434 1 98.06 90 GLN A N 1
ATOM 711 C CA . GLN A 1 90 ? -17.297 -1.52 5.75 1 98.06 90 GLN A CA 1
ATOM 712 C C . GLN A 1 90 ? -17.781 -2.279 4.52 1 98.06 90 GLN A C 1
ATOM 714 O O . GLN A 1 90 ? -18.328 -3.381 4.641 1 98.06 90 GLN A O 1
ATOM 719 N N . THR A 1 91 ? -17.625 -1.677 3.434 1 98.06 91 THR A N 1
ATOM 720 C CA . THR A 1 91 ? -18.031 -2.32 2.189 1 98.06 91 THR A CA 1
ATOM 721 C C . THR A 1 91 ? -17.047 -3.432 1.813 1 98.06 91 THR A C 1
ATOM 723 O O . THR A 1 91 ? -17.469 -4.527 1.431 1 98.06 91 THR A O 1
ATOM 726 N N . CYS A 1 92 ? -15.797 -3.254 1.97 1 98.44 92 CYS A N 1
ATOM 727 C CA . CYS A 1 92 ? -14.773 -4.121 1.393 1 98.44 92 CYS A CA 1
ATOM 728 C C . CYS A 1 92 ? -14.375 -5.219 2.371 1 98.44 92 CYS A C 1
ATOM 730 O O . CYS A 1 92 ? -14.281 -6.391 1.994 1 98.44 92 CYS A O 1
ATOM 732 N N . LEU A 1 93 ? -14.195 -4.945 3.641 1 98.38 93 LEU A N 1
ATOM 733 C CA . LEU A 1 93 ? -13.422 -5.793 4.539 1 98.38 93 LEU A CA 1
ATOM 734 C C . LEU A 1 93 ? -14.266 -6.961 5.047 1 98.38 93 LEU A C 1
ATOM 736 O O . LEU A 1 93 ? -13.758 -8.062 5.242 1 98.38 93 LEU A O 1
ATOM 740 N N . PRO A 1 94 ? -15.609 -6.859 5.156 1 98.38 94 PRO A N 1
ATOM 741 C CA . PRO A 1 94 ? -16.391 -8.008 5.633 1 98.38 94 PRO A CA 1
ATOM 742 C C . PRO A 1 94 ? -16.734 -8.984 4.512 1 98.38 94 PRO A C 1
ATOM 744 O O . PRO A 1 94 ? -17.594 -9.852 4.691 1 98.38 94 PRO A O 1
ATOM 747 N N . VAL A 1 95 ? -16.156 -8.867 3.43 1 98.38 95 VAL A N 1
ATOM 748 C CA . VAL A 1 95 ? -16.516 -9.562 2.199 1 98.38 95 VAL A CA 1
ATOM 749 C C . VAL A 1 95 ? -16.516 -11.07 2.441 1 98.38 95 VAL A C 1
ATOM 751 O O . VAL A 1 95 ? -17.422 -11.773 1.981 1 98.38 95 VAL A O 1
ATOM 754 N N . ILE A 1 96 ? -15.516 -11.648 3.115 1 98.19 96 ILE A N 1
ATOM 755 C CA . ILE A 1 96 ? -15.422 -13.086 3.311 1 98.19 96 ILE A CA 1
ATOM 756 C C . ILE A 1 96 ? -16.562 -13.562 4.199 1 98.19 96 ILE A C 1
ATOM 758 O O . ILE A 1 96 ? -17.266 -14.523 3.857 1 98.19 96 ILE A O 1
ATOM 762 N N . ARG A 1 97 ? -16.781 -12.828 5.25 1 96.5 97 ARG A N 1
ATOM 763 C CA . ARG A 1 97 ? -17.859 -13.172 6.176 1 96.5 97 ARG A CA 1
ATOM 764 C C . ARG A 1 97 ? -19.219 -13.117 5.48 1 96.5 97 ARG A C 1
ATOM 766 O O . ARG A 1 97 ? -20.094 -13.93 5.773 1 96.5 97 ARG A O 1
ATOM 773 N N . GLU A 1 98 ? -19.344 -12.266 4.559 1 97.69 98 GLU A N 1
ATOM 774 C CA . GLU A 1 98 ? -20.641 -12.008 3.932 1 97.69 98 GLU A CA 1
ATOM 775 C C . GLU A 1 98 ? -20.875 -12.93 2.74 1 97.69 98 GLU A C 1
ATOM 777 O O . GLU A 1 98 ? -22.016 -13.18 2.352 1 97.69 98 GLU A O 1
ATOM 782 N N . THR A 1 99 ? -19.781 -13.414 2.139 1 97.19 99 THR A N 1
ATOM 783 C CA . THR A 1 99 ? -20 -14.039 0.841 1 97.19 99 THR A CA 1
ATOM 784 C C . THR A 1 99 ? -19.547 -15.5 0.856 1 97.19 99 THR A C 1
ATOM 786 O O . THR A 1 99 ? -19.891 -16.266 -0.044 1 97.19 99 THR A O 1
ATOM 789 N N . ALA A 1 100 ? -18.797 -15.891 1.831 1 96.62 100 ALA A N 1
ATOM 790 C CA . ALA A 1 100 ? -18.312 -17.281 1.888 1 96.62 100 ALA A CA 1
ATOM 791 C C . ALA A 1 100 ? -19.484 -18.25 2.092 1 96.62 100 ALA A C 1
ATOM 793 O O . ALA A 1 100 ? -20.109 -18.266 3.154 1 96.62 100 ALA A O 1
ATOM 794 N N . ASP A 1 101 ? -19.781 -19.047 1.093 1 95.44 101 ASP A N 1
ATOM 795 C CA . ASP A 1 101 ? -20.828 -20.062 1.166 1 95.44 101 ASP A CA 1
ATOM 796 C C . ASP A 1 101 ? -20.281 -21.375 1.692 1 95.44 101 ASP A C 1
ATOM 798 O O . ASP A 1 101 ? -19.531 -22.078 0.99 1 95.44 101 ASP A O 1
ATOM 802 N N . PRO A 1 102 ? -20.672 -21.75 2.834 1 93.69 102 PRO A N 1
ATOM 803 C CA . PRO A 1 102 ? -20.109 -22.984 3.418 1 93.69 102 PRO A CA 1
ATOM 804 C C . PRO A 1 102 ? -20.5 -24.234 2.637 1 93.69 102 PRO A C 1
ATOM 806 O O . PRO A 1 102 ? -19.906 -25.297 2.842 1 93.69 102 PRO A O 1
ATOM 809 N N . ALA A 1 103 ? -21.438 -24.094 1.791 1 96.56 103 ALA A N 1
ATOM 810 C CA . ALA A 1 103 ? -21.906 -25.25 1.021 1 96.56 103 ALA A CA 1
ATOM 811 C C . ALA A 1 103 ? -20.969 -25.547 -0.147 1 96.56 103 ALA A C 1
ATOM 813 O O . ALA A 1 103 ? -21.016 -26.641 -0.724 1 96.56 103 ALA A O 1
ATOM 814 N N . LEU A 1 104 ? -20.125 -24.625 -0.475 1 97.19 104 LEU A N 1
ATOM 815 C CA . LEU A 1 104 ? -19.219 -24.781 -1.609 1 97.19 104 LEU A CA 1
ATOM 816 C C . LEU A 1 104 ? -17.875 -25.328 -1.157 1 97.19 104 LEU A C 1
ATOM 818 O O . LEU A 1 104 ? -17.453 -25.094 -0.023 1 97.19 104 LEU A O 1
ATOM 822 N N . PRO A 1 105 ? -17.172 -26.062 -2.107 1 97.56 105 PRO A N 1
ATOM 823 C CA . PRO A 1 105 ? -15.789 -26.406 -1.816 1 97.56 105 PRO A CA 1
ATOM 824 C C . PRO A 1 105 ? -14.906 -25.188 -1.563 1 97.56 105 PRO A C 1
ATOM 826 O O . PRO A 1 105 ? -15.164 -24.109 -2.117 1 97.56 105 PRO A O 1
ATOM 829 N N . VAL A 1 106 ? -13.898 -25.328 -0.753 1 97.94 106 VAL A N 1
ATOM 830 C CA . VAL A 1 106 ? -13.094 -24.234 -0.235 1 97.94 106 VAL A CA 1
ATOM 831 C C . VAL A 1 106 ? -12.5 -23.438 -1.395 1 97.94 106 VAL A C 1
ATOM 833 O O . VAL A 1 106 ? -12.359 -22.219 -1.312 1 97.94 106 VAL A O 1
ATOM 836 N N . ARG A 1 107 ? -12.133 -24.047 -2.457 1 97.5 107 ARG A N 1
ATOM 837 C CA . ARG A 1 107 ? -11.562 -23.344 -3.598 1 97.5 107 ARG A CA 1
ATOM 838 C C . ARG A 1 107 ? -12.586 -22.391 -4.207 1 97.5 107 ARG A C 1
ATOM 840 O O . ARG A 1 107 ? -12.266 -21.219 -4.473 1 97.5 107 ARG A O 1
ATOM 847 N N . GLU A 1 108 ? -13.812 -22.875 -4.473 1 97.69 108 GLU A N 1
ATOM 848 C CA . GLU A 1 108 ? -14.875 -22.062 -5.043 1 97.69 108 GLU A CA 1
ATOM 849 C C . GLU A 1 108 ? -15.297 -20.953 -4.082 1 97.69 108 GLU A C 1
ATOM 851 O O . GLU A 1 108 ? -15.617 -19.844 -4.512 1 97.69 108 GLU A O 1
ATOM 856 N N . ARG A 1 109 ? -15.297 -21.297 -2.832 1 97.94 109 ARG A N 1
ATOM 857 C CA . ARG A 1 109 ? -15.625 -20.312 -1.808 1 97.94 109 ARG A CA 1
ATOM 858 C C . ARG A 1 109 ? -14.625 -19.156 -1.819 1 97.94 109 ARG A C 1
ATOM 860 O O . ARG A 1 109 ? -15.023 -17.984 -1.852 1 97.94 109 ARG A O 1
ATOM 867 N N . LEU A 1 110 ? -13.344 -19.5 -1.823 1 98.38 110 LEU A N 1
ATOM 868 C CA . LEU A 1 110 ? -12.32 -18.453 -1.841 1 98.38 110 LEU A CA 1
ATOM 869 C C . LEU A 1 110 ? -12.391 -17.641 -3.129 1 98.38 110 LEU A C 1
ATOM 871 O O . LEU A 1 110 ? -12.289 -16.422 -3.1 1 98.38 110 LEU A O 1
ATOM 875 N N . GLN A 1 111 ? -12.602 -18.312 -4.203 1 98.12 111 GLN A N 1
ATOM 876 C CA . GLN A 1 111 ? -12.68 -17.641 -5.496 1 98.12 111 GLN A CA 1
ATOM 877 C C . GLN A 1 111 ? -13.812 -16.625 -5.516 1 98.12 111 GLN A C 1
ATOM 879 O O . GLN A 1 111 ? -13.633 -15.492 -5.973 1 98.12 111 GLN A O 1
ATOM 884 N N . ALA A 1 112 ? -14.945 -17.016 -5.035 1 98.25 112 ALA A N 1
ATOM 885 C CA . ALA A 1 112 ? -16.094 -16.125 -4.996 1 98.25 112 ALA A CA 1
ATOM 886 C C . ALA A 1 112 ? -15.828 -14.922 -4.09 1 98.25 112 ALA A C 1
ATOM 888 O O . ALA A 1 112 ? -16.156 -13.789 -4.441 1 98.25 112 ALA A O 1
ATOM 889 N N . CYS A 1 113 ? -15.219 -15.188 -2.973 1 98.62 113 CYS A N 1
ATOM 890 C CA . CYS A 1 113 ? -14.906 -14.133 -2.016 1 98.62 113 CYS A CA 1
ATOM 891 C C . CYS A 1 113 ? -13.914 -13.141 -2.605 1 98.62 113 CYS A C 1
ATOM 893 O O . CYS A 1 113 ? -14.109 -11.922 -2.502 1 98.62 113 CYS A O 1
ATOM 895 N N . LEU A 1 114 ? -12.891 -13.633 -3.25 1 98.81 114 LEU A N 1
ATOM 896 C CA . LEU A 1 114 ? -11.844 -12.766 -3.779 1 98.81 114 LEU A CA 1
ATOM 897 C C . LEU A 1 114 ? -12.359 -11.953 -4.961 1 98.81 114 LEU A C 1
ATOM 899 O O . LEU A 1 114 ? -11.977 -10.789 -5.137 1 98.81 114 LEU A O 1
ATOM 903 N N . LEU A 1 115 ? -13.219 -12.555 -5.762 1 98.88 115 LEU A N 1
ATOM 904 C CA . LEU A 1 115 ? -13.82 -11.805 -6.855 1 98.88 115 LEU A CA 1
ATOM 905 C C . LEU A 1 115 ? -14.688 -10.672 -6.324 1 98.88 115 LEU A C 1
ATOM 907 O O . LEU A 1 115 ? -14.609 -9.539 -6.809 1 98.88 115 LEU A O 1
ATOM 911 N N . GLU A 1 116 ? -15.461 -10.977 -5.363 1 98.88 116 GLU A N 1
ATOM 912 C CA . GLU A 1 116 ? -16.297 -9.945 -4.773 1 98.88 116 GLU A CA 1
ATOM 913 C C . GLU A 1 116 ? -15.453 -8.875 -4.086 1 98.88 116 GLU A C 1
ATOM 915 O O . GLU A 1 116 ? -15.766 -7.684 -4.164 1 98.88 116 GLU A O 1
ATOM 920 N N . MET A 1 117 ? -14.422 -9.297 -3.406 1 98.75 117 MET A N 1
ATOM 921 C CA . MET A 1 117 ? -13.484 -8.352 -2.807 1 98.75 117 MET A CA 1
ATOM 922 C C . MET A 1 117 ? -12.945 -7.383 -3.854 1 98.75 117 MET A C 1
ATOM 924 O O . MET A 1 117 ? -12.953 -6.168 -3.645 1 98.75 117 MET A O 1
ATOM 928 N N . ALA A 1 118 ? -12.484 -7.93 -4.973 1 98.88 118 ALA A N 1
ATOM 929 C CA . ALA A 1 118 ? -11.953 -7.109 -6.059 1 98.88 118 ALA A CA 1
ATOM 930 C C . ALA A 1 118 ? -13.016 -6.148 -6.59 1 98.88 118 ALA A C 1
ATOM 932 O O . ALA A 1 118 ? -12.742 -4.965 -6.797 1 98.88 118 ALA A O 1
ATOM 933 N N . ARG A 1 119 ? -14.211 -6.633 -6.777 1 98.81 119 ARG A N 1
ATOM 934 C CA . ARG A 1 119 ? -15.305 -5.797 -7.266 1 98.81 119 ARG A CA 1
ATOM 935 C C . ARG A 1 119 ? -15.562 -4.625 -6.328 1 98.81 119 ARG A C 1
ATOM 937 O O . ARG A 1 119 ? -15.664 -3.479 -6.77 1 98.81 119 ARG A O 1
ATOM 944 N N . ARG A 1 120 ? -15.625 -4.918 -5.09 1 98.75 120 ARG A N 1
ATOM 945 C CA . ARG A 1 120 ? -15.914 -3.893 -4.09 1 98.75 120 ARG A CA 1
ATOM 946 C C . ARG A 1 120 ? -14.789 -2.865 -4.023 1 98.75 120 ARG A C 1
ATOM 948 O O . ARG A 1 120 ? -15.039 -1.66 -3.971 1 98.75 120 ARG A O 1
ATOM 955 N N . CYS A 1 121 ? -13.562 -3.324 -4.055 1 98.5 121 CYS A N 1
ATOM 956 C CA . CYS A 1 121 ? -12.43 -2.416 -3.961 1 98.5 121 CYS A CA 1
ATOM 957 C C . CYS A 1 121 ? -12.328 -1.533 -5.199 1 98.5 121 CYS A C 1
ATOM 959 O O . CYS A 1 121 ? -12.008 -0.348 -5.098 1 98.5 121 CYS A O 1
ATOM 961 N N . VAL A 1 122 ? -12.602 -2.115 -6.352 1 98.44 122 VAL A N 1
ATOM 962 C CA . VAL A 1 122 ? -12.586 -1.334 -7.582 1 98.44 122 VAL A CA 1
ATOM 963 C C . VAL A 1 122 ? -13.695 -0.286 -7.539 1 98.44 122 VAL A C 1
ATOM 965 O O . VAL A 1 122 ? -13.477 0.877 -7.887 1 98.44 122 VAL A O 1
ATOM 968 N N . ALA A 1 123 ? -14.828 -0.683 -7.039 1 97.31 123 ALA A N 1
ATOM 969 C CA . ALA A 1 123 ? -15.977 0.216 -6.973 1 97.31 123 ALA A CA 1
ATOM 970 C C . ALA A 1 123 ? -15.742 1.328 -5.953 1 97.31 123 ALA A C 1
ATOM 972 O O . ALA A 1 123 ? -16.203 2.453 -6.137 1 97.31 123 ALA A O 1
ATOM 973 N N . CYS A 1 124 ? -15.016 1.013 -4.91 1 96.38 124 CYS A N 1
ATOM 974 C CA . CYS A 1 124 ? -14.781 1.95 -3.818 1 96.38 124 CYS A CA 1
ATOM 975 C C . CYS A 1 124 ? -13.414 2.607 -3.947 1 96.38 124 CYS A C 1
ATOM 977 O O . CYS A 1 124 ? -12.867 3.117 -2.965 1 96.38 124 CYS A O 1
ATOM 979 N N . HIS A 1 125 ? -12.859 2.598 -5.07 1 97.12 125 HIS A N 1
ATOM 980 C CA . HIS A 1 125 ? -11.469 3.01 -5.238 1 97.12 125 HIS A CA 1
ATOM 981 C C . HIS A 1 125 ? -11.227 4.391 -4.641 1 97.12 125 HIS A C 1
ATOM 983 O O . HIS A 1 125 ? -10.289 4.578 -3.863 1 97.12 125 HIS A O 1
ATOM 989 N N . VAL A 1 126 ? -12.125 5.336 -4.883 1 95.81 126 VAL A N 1
ATOM 990 C CA . VAL A 1 126 ? -11.914 6.727 -4.488 1 95.81 126 VAL A CA 1
ATOM 991 C C . VAL A 1 126 ? -11.914 6.836 -2.967 1 95.81 126 VAL A C 1
ATOM 993 O O . VAL A 1 126 ? -10.914 7.227 -2.363 1 95.81 126 VAL A O 1
ATOM 996 N N . PRO A 1 127 ? -12.984 6.406 -2.285 1 95.88 127 PRO A N 1
ATOM 997 C CA . PRO A 1 127 ? -12.938 6.523 -0.826 1 95.88 127 PRO A CA 1
ATOM 998 C C . PRO A 1 127 ? -11.891 5.617 -0.19 1 95.88 127 PRO A C 1
ATOM 1000 O O . PRO A 1 127 ? -11.32 5.961 0.849 1 95.88 127 PRO A O 1
ATOM 1003 N N . ALA A 1 128 ? -11.602 4.473 -0.779 1 95.44 128 ALA A N 1
ATOM 1004 C CA . ALA A 1 128 ? -10.562 3.588 -0.251 1 95.44 128 ALA A CA 1
ATOM 1005 C C . ALA A 1 128 ? -9.188 4.242 -0.33 1 95.44 128 ALA A C 1
ATOM 1007 O O . ALA A 1 128 ? -8.359 4.078 0.571 1 95.44 128 ALA A O 1
ATOM 1008 N N . THR A 1 129 ? -8.945 4.953 -1.377 1 95.88 129 THR A N 1
ATOM 1009 C CA . THR A 1 129 ? -7.695 5.68 -1.557 1 95.88 129 THR A CA 1
ATOM 1010 C C . THR A 1 129 ? -7.477 6.668 -0.415 1 95.88 129 THR A C 1
ATOM 1012 O O . THR A 1 129 ? -6.355 6.824 0.073 1 95.88 129 THR A O 1
ATOM 1015 N N . LEU A 1 130 ? -8.523 7.305 0.061 1 95.69 130 LEU A N 1
ATOM 1016 C CA . LEU A 1 130 ? -8.422 8.281 1.142 1 95.69 130 LEU A CA 1
ATOM 1017 C C . LEU A 1 130 ? -7.883 7.629 2.412 1 95.69 130 LEU A C 1
ATOM 1019 O O . LEU A 1 130 ? -7.066 8.227 3.119 1 95.69 130 LEU A O 1
ATOM 1023 N N . SER A 1 131 ? -8.273 6.418 2.646 1 93.38 131 SER A N 1
ATOM 1024 C CA . SER A 1 131 ? -7.898 5.695 3.857 1 93.38 131 SER A CA 1
ATOM 1025 C C . SER A 1 131 ? -6.402 5.406 3.893 1 93.38 131 SER A C 1
ATOM 1027 O O . SER A 1 131 ? -5.805 5.332 4.969 1 93.38 131 SER A O 1
ATOM 1029 N N . PHE A 1 132 ? -5.832 5.273 2.715 1 91.75 132 PHE A N 1
ATOM 1030 C CA . PHE A 1 132 ? -4.414 4.93 2.652 1 91.75 132 PHE A CA 1
ATOM 1031 C C . PHE A 1 132 ? -3.564 6.18 2.465 1 91.75 132 PHE A C 1
ATOM 1033 O O . PHE A 1 132 ? -2.615 6.41 3.217 1 91.75 132 PHE A O 1
ATOM 1040 N N . ARG A 1 133 ? -3.941 7.012 1.577 1 89.44 133 ARG A N 1
ATOM 1041 C CA . ARG A 1 133 ? -3.166 8.188 1.203 1 89.44 133 ARG A CA 1
ATOM 1042 C C . ARG A 1 133 ? -3.229 9.258 2.293 1 89.44 133 ARG A C 1
ATOM 1044 O O . ARG A 1 133 ? -2.246 9.953 2.541 1 89.44 133 ARG A O 1
ATOM 1051 N N . ASP A 1 134 ? -4.41 9.406 2.971 1 92.06 134 ASP A N 1
ATOM 1052 C CA . ASP A 1 134 ? -4.633 10.5 3.914 1 92.06 134 ASP A CA 1
ATOM 1053 C C . ASP A 1 134 ? -4.883 9.961 5.32 1 92.06 134 ASP A C 1
ATOM 1055 O O . ASP A 1 134 ? -5.637 10.562 6.094 1 92.06 134 ASP A O 1
ATOM 1059 N N . ASN A 1 135 ? -4.293 8.828 5.543 1 91.12 135 ASN A N 1
ATOM 1060 C CA . ASN A 1 135 ? -4.496 8.125 6.805 1 91.12 135 ASN A CA 1
ATOM 1061 C C . ASN A 1 135 ? -4.074 8.977 8 1 91.12 135 ASN A C 1
ATOM 1063 O O . ASN A 1 135 ? -4.645 8.867 9.086 1 91.12 135 ASN A O 1
ATOM 1067 N N . GLN A 1 136 ? -3.129 9.867 7.871 1 88.38 136 GLN A N 1
ATOM 1068 C CA . GLN A 1 136 ? -2.559 10.656 8.953 1 88.38 136 GLN A CA 1
ATOM 1069 C C . GLN A 1 136 ? -3.576 11.648 9.508 1 88.38 136 GLN A C 1
ATOM 1071 O O . GLN A 1 136 ? -3.389 12.195 10.602 1 88.38 136 GLN A O 1
ATOM 1076 N N . TYR A 1 137 ? -4.582 11.891 8.812 1 93.5 137 TYR A N 1
ATOM 1077 C CA . TYR A 1 137 ? -5.578 12.875 9.234 1 93.5 137 TYR A CA 1
ATOM 1078 C C . TYR A 1 137 ? -6.73 12.203 9.969 1 93.5 137 TYR A C 1
ATOM 1080 O O . TYR A 1 137 ? -7.633 12.875 10.469 1 93.5 137 TYR A O 1
ATOM 1088 N N . LEU A 1 138 ? -6.738 10.922 10 1 96.31 138 LEU A N 1
ATOM 1089 C CA . LEU A 1 138 ? -7.762 10.188 10.742 1 96.31 138 LEU A CA 1
ATOM 1090 C C . LEU A 1 138 ? -7.48 10.227 12.242 1 96.31 138 LEU A C 1
ATOM 1092 O O . LEU A 1 138 ? -6.324 10.148 12.664 1 96.31 138 LEU A O 1
ATOM 1096 N N . ARG A 1 139 ? -8.555 10.312 12.953 1 96.81 139 ARG A N 1
ATOM 1097 C CA . ARG A 1 139 ? -8.43 10.266 14.406 1 96.81 139 ARG A CA 1
ATOM 1098 C C . ARG A 1 139 ? -8.109 8.844 14.883 1 96.81 139 ARG A C 1
ATOM 1100 O O . ARG A 1 139 ? -8.453 7.871 14.203 1 96.81 139 ARG A O 1
ATOM 1107 N N . PRO A 1 140 ? -7.527 8.711 16.078 1 95.62 140 PRO A N 1
ATOM 1108 C CA . PRO A 1 140 ? -7.078 7.414 16.578 1 95.62 140 PRO A CA 1
ATOM 1109 C C . PRO A 1 140 ? -8.211 6.395 16.688 1 95.62 140 PRO A C 1
ATOM 1111 O O . PRO A 1 140 ? -8.008 5.207 16.422 1 95.62 140 PRO A O 1
ATOM 1114 N N . ASP A 1 141 ? -9.336 6.844 17 1 97 141 ASP A N 1
ATOM 1115 C CA . ASP A 1 141 ? -10.453 5.918 17.141 1 97 141 ASP A CA 1
ATOM 1116 C C . ASP A 1 141 ? -10.844 5.312 15.797 1 97 141 ASP A C 1
ATOM 1118 O O . ASP A 1 141 ? -11.172 4.129 15.711 1 97 141 ASP A O 1
ATOM 1122 N N . THR A 1 142 ? -10.867 6.156 14.773 1 97.69 142 THR A N 1
ATOM 1123 C CA . THR A 1 142 ? -11.164 5.652 13.438 1 97.69 142 THR A CA 1
ATOM 1124 C C . THR A 1 142 ? -10.07 4.695 12.969 1 97.69 142 THR A C 1
ATOM 1126 O O . THR A 1 142 ? -10.359 3.643 12.398 1 97.69 142 THR A O 1
ATOM 1129 N N . VAL A 1 143 ? -8.859 5.012 13.25 1 96.38 143 VAL A N 1
ATOM 1130 C CA . VAL A 1 143 ? -7.734 4.16 12.875 1 96.38 143 VAL A CA 1
ATOM 1131 C C . VAL A 1 143 ? -7.859 2.807 13.57 1 96.38 143 VAL A C 1
ATOM 1133 O O . VAL A 1 143 ? -7.707 1.759 12.938 1 96.38 143 VAL A O 1
ATOM 1136 N N . ALA A 1 144 ? -8.148 2.834 14.859 1 97.31 144 ALA A N 1
ATOM 1137 C CA . ALA A 1 144 ? -8.305 1.599 15.617 1 97.31 144 ALA A CA 1
ATOM 1138 C C . ALA A 1 144 ? -9.453 0.753 15.062 1 97.31 144 ALA A C 1
ATOM 1140 O O . ALA A 1 144 ? -9.344 -0.473 14.984 1 97.31 144 ALA A O 1
ATOM 1141 N N . TRP A 1 145 ? -10.445 1.438 14.742 1 98.19 145 TRP A N 1
ATOM 1142 C CA . TRP A 1 145 ? -11.602 0.748 14.172 1 98.19 145 TRP A CA 1
ATOM 1143 C C . TRP A 1 145 ? -11.2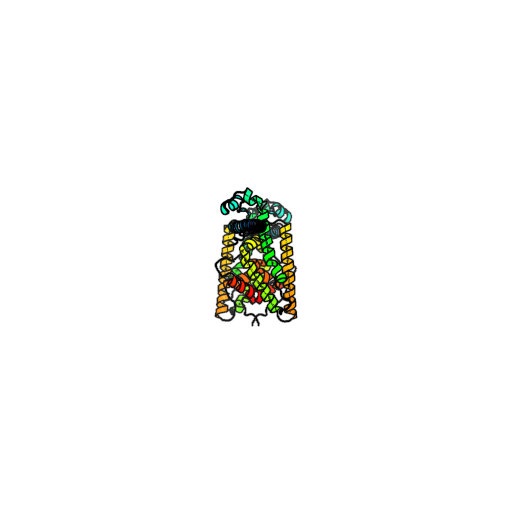5 0.116 12.836 1 98.19 145 TRP A C 1
ATOM 1145 O O . TRP A 1 145 ? -11.555 -1.054 12.594 1 98.19 145 TRP A O 1
ATOM 1155 N N . LEU A 1 146 ? -10.625 0.824 11.969 1 97.69 146 LEU A N 1
ATOM 1156 C CA . LEU A 1 146 ? -10.18 0.306 10.68 1 97.69 146 LEU A CA 1
ATOM 1157 C C . LEU A 1 146 ? -9.25 -0.89 10.867 1 97.69 146 LEU A C 1
ATOM 1159 O O . LEU A 1 146 ? -9.375 -1.891 10.156 1 97.69 146 LEU A O 1
ATOM 1163 N N . ASP A 1 147 ? -8.359 -0.809 11.812 1 96.75 147 ASP A N 1
ATOM 1164 C CA . ASP A 1 147 ? -7.441 -1.899 12.125 1 96.75 147 ASP A CA 1
ATOM 1165 C C . ASP A 1 147 ? -8.203 -3.148 12.562 1 96.75 147 ASP A C 1
ATOM 1167 O O . ASP A 1 147 ? -7.836 -4.266 12.195 1 96.75 147 ASP A O 1
ATOM 1171 N N . SER A 1 148 ? -9.18 -2.908 13.352 1 98.06 148 SER A N 1
ATOM 1172 C CA . SER A 1 148 ? -9.977 -4.043 13.812 1 98.06 148 SER A CA 1
ATOM 1173 C C . SER A 1 148 ? -10.711 -4.703 12.648 1 98.06 148 SER A C 1
ATOM 1175 O O . SER A 1 148 ? -10.82 -5.93 12.594 1 98.06 148 SER A O 1
ATOM 1177 N N . MET A 1 149 ? -11.227 -3.918 11.742 1 98 149 MET A N 1
ATOM 1178 C CA . MET A 1 149 ? -11.883 -4.449 10.547 1 98 149 MET A CA 1
ATOM 1179 C C . MET A 1 149 ? -10.906 -5.258 9.703 1 98 149 MET A C 1
ATOM 1181 O O . MET A 1 149 ? -11.242 -6.348 9.234 1 98 149 MET A O 1
ATOM 1185 N N . ALA A 1 150 ? -9.75 -4.77 9.539 1 97.62 150 ALA A N 1
ATOM 1186 C CA . ALA A 1 150 ? -8.711 -5.469 8.773 1 97.62 150 ALA A CA 1
ATOM 1187 C C . ALA A 1 150 ? -8.328 -6.781 9.445 1 97.62 150 ALA A C 1
ATOM 1189 O O . ALA A 1 150 ? -8.164 -7.805 8.781 1 97.62 150 ALA A O 1
ATOM 1190 N N . ARG A 1 151 ? -8.195 -6.734 10.75 1 97.81 151 ARG A N 1
ATOM 1191 C CA . ARG A 1 151 ? -7.863 -7.938 11.508 1 97.81 151 ARG A CA 1
ATOM 1192 C C . ARG A 1 151 ? -8.914 -9.023 11.305 1 97.81 151 ARG A C 1
ATOM 1194 O O . ARG A 1 151 ? -8.586 -10.195 11.117 1 97.81 151 ARG A O 1
ATOM 1201 N N . ASP A 1 152 ? -10.125 -8.625 11.328 1 98.31 152 ASP A N 1
ATOM 1202 C CA . ASP A 1 152 ? -11.211 -9.578 11.125 1 98.31 152 ASP A CA 1
ATOM 1203 C C . ASP A 1 152 ? -11.164 -10.164 9.711 1 98.31 152 ASP A C 1
ATOM 1205 O O . ASP A 1 152 ? -11.367 -11.367 9.531 1 98.31 152 ASP A O 1
ATOM 1209 N N . PHE A 1 153 ? -10.953 -9.352 8.805 1 98.56 153 PHE A N 1
ATOM 1210 C CA . PHE A 1 153 ? -10.828 -9.805 7.426 1 98.56 153 PHE A CA 1
ATOM 1211 C C . PHE A 1 153 ? -9.719 -10.844 7.301 1 98.56 153 PHE A C 1
ATOM 1213 O O . PHE A 1 153 ? -9.938 -11.922 6.734 1 98.56 153 PHE A O 1
ATOM 1220 N N . TYR A 1 154 ? -8.523 -10.547 7.844 1 98.31 154 TYR A N 1
ATOM 1221 C CA . TYR A 1 154 ? -7.387 -11.445 7.691 1 98.31 154 TYR A CA 1
ATOM 1222 C C . TYR A 1 154 ? -7.594 -12.719 8.508 1 98.31 154 TYR A C 1
ATOM 1224 O O . TYR A 1 154 ? -7.152 -13.805 8.102 1 98.31 154 TYR A O 1
ATOM 1232 N N . ARG A 1 155 ? -8.273 -12.586 9.578 1 97.69 155 ARG A N 1
ATOM 1233 C CA . ARG A 1 155 ? -8.625 -13.789 10.336 1 97.69 155 ARG A CA 1
ATOM 1234 C C . ARG A 1 155 ? -9.477 -14.734 9.5 1 97.69 155 ARG A C 1
ATOM 1236 O O . ARG A 1 155 ? -9.203 -15.938 9.445 1 97.69 155 ARG A O 1
ATOM 1243 N N . ASP A 1 156 ? -10.477 -14.172 8.859 1 97.94 156 ASP A N 1
ATOM 1244 C CA . ASP A 1 156 ? -11.344 -14.969 8.008 1 97.94 156 ASP A CA 1
ATOM 1245 C C . ASP A 1 156 ? -10.57 -15.555 6.828 1 97.94 156 ASP A C 1
ATOM 1247 O O . ASP A 1 156 ? -10.758 -16.719 6.477 1 97.94 156 ASP A O 1
ATOM 1251 N N . LEU A 1 157 ? -9.742 -14.789 6.254 1 98.62 157 LEU A N 1
ATOM 1252 C CA . LEU A 1 157 ? -8.945 -15.242 5.113 1 98.62 157 LEU A CA 1
ATOM 1253 C C . LEU A 1 157 ? -7.996 -16.359 5.52 1 98.62 157 LEU A C 1
ATOM 1255 O O . LEU A 1 157 ? -7.879 -17.375 4.82 1 98.62 157 LEU A O 1
ATOM 1259 N N . TYR A 1 158 ? -7.379 -16.156 6.656 1 97.12 158 TYR A N 1
ATOM 1260 C CA . TYR A 1 158 ? -6.473 -17.156 7.195 1 97.12 158 TYR A CA 1
ATOM 1261 C C . TYR A 1 158 ? -7.188 -18.484 7.383 1 97.12 158 TYR A C 1
ATOM 1263 O O . TYR A 1 158 ? -6.652 -19.547 7.031 1 97.12 158 TYR A O 1
ATOM 1271 N N . ALA A 1 159 ? -8.352 -18.422 7.863 1 96.56 159 ALA A N 1
ATOM 1272 C CA . ALA A 1 159 ? -9.125 -19.641 8.102 1 96.56 159 ALA A CA 1
ATOM 1273 C C . ALA A 1 159 ? -9.398 -20.375 6.797 1 96.56 159 ALA A C 1
ATOM 1275 O O . ALA A 1 159 ? -9.273 -21.609 6.727 1 96.56 159 ALA A O 1
ATOM 1276 N N . LEU A 1 160 ? -9.742 -19.672 5.789 1 97.75 160 LEU A N 1
ATOM 1277 C CA . LEU A 1 160 ? -10.016 -20.281 4.488 1 97.75 160 LEU A CA 1
ATOM 1278 C C . LEU A 1 160 ? -8.742 -20.875 3.893 1 97.75 160 LEU A C 1
ATOM 1280 O O . LEU A 1 160 ? -8.758 -21.984 3.348 1 97.75 160 LEU A O 1
ATOM 1284 N N . LEU A 1 161 ? -7.656 -20.141 4.031 1 98.56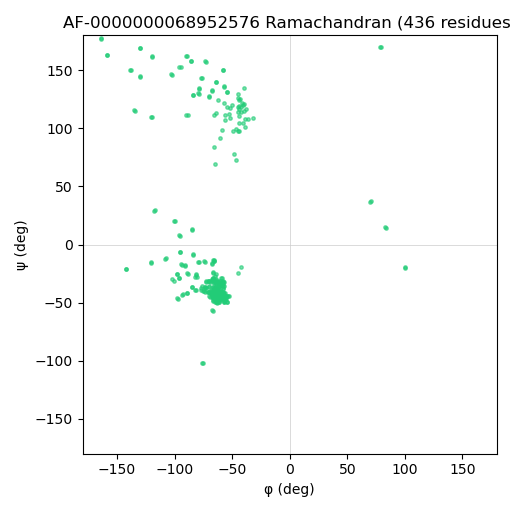 161 LEU A N 1
ATOM 1285 C CA . LEU A 1 161 ? -6.383 -20.609 3.494 1 98.56 161 LEU A CA 1
ATOM 1286 C C . LEU A 1 161 ? -5.938 -21.891 4.184 1 98.56 161 LEU A C 1
ATOM 1288 O O . LEU A 1 161 ? -5.523 -22.844 3.52 1 98.56 161 LEU A O 1
ATOM 1292 N N . GLU A 1 162 ? -6.082 -21.922 5.453 1 97.88 162 GLU A N 1
ATOM 1293 C CA . GLU A 1 162 ? -5.668 -23.078 6.223 1 97.88 162 GLU A CA 1
ATOM 1294 C C . GLU A 1 162 ? -6.551 -24.281 5.918 1 97.88 162 GLU A C 1
ATOM 1296 O O . GLU A 1 162 ? -6.062 -25.406 5.812 1 97.88 162 GLU A O 1
ATOM 1301 N N . GLU A 1 163 ? -7.82 -24.062 5.832 1 97.69 163 GLU A N 1
ATOM 1302 C CA . GLU A 1 163 ? -8.734 -25.141 5.434 1 97.69 163 GLU A CA 1
ATOM 1303 C C . GLU A 1 163 ? -8.328 -25.719 4.082 1 97.69 163 GLU A C 1
ATOM 1305 O O . GLU A 1 163 ? -8.234 -26.938 3.936 1 97.69 163 GLU A O 1
ATOM 1310 N N . GLY A 1 164 ? -8.094 -24.859 3.111 1 98.06 164 GLY A N 1
ATOM 1311 C CA . GLY A 1 164 ? -7.719 -25.328 1.787 1 98.06 164 GLY A CA 1
ATOM 1312 C C . GLY A 1 164 ? -6.391 -26.062 1.769 1 98.06 164 GLY A C 1
ATOM 1313 O O . GLY A 1 164 ? -6.203 -27 0.997 1 98.06 164 GLY A O 1
ATOM 1314 N N . LYS A 1 165 ? -5.461 -25.578 2.564 1 97.94 165 LYS A N 1
ATOM 1315 C CA . LYS A 1 165 ? -4.176 -26.266 2.666 1 97.94 165 LYS A CA 1
ATOM 1316 C C . LYS A 1 165 ? -4.336 -27.641 3.285 1 97.94 165 LYS A C 1
ATOM 1318 O O . LYS A 1 165 ? -3.752 -28.625 2.801 1 97.94 165 LYS A O 1
ATOM 1323 N N . ARG A 1 166 ? -5.117 -27.75 4.332 1 97.25 166 ARG A N 1
ATOM 1324 C CA . ARG A 1 166 ? -5.395 -29.016 4.988 1 97.25 166 ARG A CA 1
ATOM 1325 C C . ARG A 1 166 ? -6.047 -30 4.023 1 97.25 166 ARG A C 1
ATOM 1327 O O . ARG A 1 166 ? -5.734 -31.203 4.043 1 97.25 166 ARG A O 1
ATOM 1334 N N . ASP A 1 167 ? -6.855 -29.469 3.137 1 96.75 167 ASP A N 1
ATOM 1335 C CA . ASP A 1 167 ? -7.594 -30.297 2.182 1 96.75 167 ASP A CA 1
ATOM 1336 C C . ASP A 1 167 ? -6.734 -30.625 0.962 1 96.75 167 ASP A C 1
ATOM 1338 O O . ASP A 1 167 ? -7.168 -31.359 0.07 1 96.75 167 ASP A O 1
ATOM 1342 N N . GLY A 1 168 ? -5.594 -30 0.857 1 96.69 168 GLY A N 1
ATOM 1343 C CA . GLY A 1 168 ? -4.68 -30.266 -0.241 1 96.69 168 GLY A CA 1
ATOM 1344 C C . GLY A 1 168 ? -5.016 -29.5 -1.501 1 96.69 168 GLY A C 1
ATOM 1345 O O . GLY A 1 168 ? -4.496 -29.797 -2.578 1 96.69 168 GLY A O 1
ATOM 1346 N N . VAL A 1 169 ? -5.879 -28.516 -1.307 1 96.69 169 VAL A N 1
ATOM 1347 C CA . VAL A 1 169 ? -6.359 -27.719 -2.434 1 96.69 169 VAL A CA 1
ATOM 1348 C C . VAL A 1 169 ? -5.426 -26.531 -2.658 1 96.69 169 VAL A C 1
ATOM 1350 O O . VAL A 1 169 ? -5.156 -26.156 -3.801 1 96.69 169 VAL A O 1
ATOM 1353 N N . PHE A 1 170 ? -5.012 -25.922 -1.607 1 97.94 170 PHE A N 1
ATOM 1354 C CA . PHE A 1 170 ? -4.117 -24.766 -1.658 1 97.94 170 PHE A CA 1
ATOM 1355 C C . PHE A 1 170 ? -2.693 -25.172 -1.302 1 97.94 170 PHE A C 1
ATOM 1357 O O . PHE A 1 170 ? -2.482 -26.125 -0.551 1 97.94 170 PHE A O 1
ATOM 1364 N N . ALA A 1 171 ? -1.685 -24.531 -1.911 1 97.94 171 ALA A N 1
ATOM 1365 C CA . ALA A 1 171 ? -0.262 -24.75 -1.657 1 97.94 171 ALA A CA 1
ATOM 1366 C C . ALA A 1 171 ? 0.48 -23.422 -1.534 1 97.94 171 ALA A C 1
ATOM 1368 O O . ALA A 1 171 ? 0.615 -22.688 -2.514 1 97.94 171 ALA A O 1
ATOM 1369 N N . PHE A 1 172 ? 0.977 -23.188 -0.406 1 97.06 172 PHE A N 1
ATOM 1370 C CA . PHE A 1 172 ? 1.729 -21.969 -0.092 1 97.06 172 PHE A CA 1
ATOM 1371 C C . PHE A 1 172 ? 2.619 -22.188 1.126 1 97.06 172 PHE A C 1
ATOM 1373 O O . PHE A 1 172 ? 2.482 -23.188 1.831 1 97.06 172 PHE A O 1
ATOM 1380 N N . GLY A 1 173 ? 3.572 -21.297 1.272 1 96.62 173 GLY A N 1
ATOM 1381 C CA . GLY A 1 173 ? 4.426 -21.359 2.447 1 96.62 173 GLY A CA 1
ATOM 1382 C C . GLY A 1 173 ? 3.746 -20.844 3.705 1 96.62 173 GLY A C 1
ATOM 1383 O O . GLY A 1 173 ? 2.822 -21.484 4.215 1 96.62 173 GLY A O 1
ATOM 1384 N N . ASP A 1 174 ? 4.008 -19.703 4.141 1 96.56 174 ASP A N 1
ATOM 1385 C CA . ASP A 1 174 ? 3.465 -19.109 5.355 1 96.56 174 ASP A CA 1
ATOM 1386 C C . ASP A 1 174 ? 2.098 -18.469 5.094 1 96.56 174 ASP A C 1
ATOM 1388 O O . ASP A 1 174 ? 1.946 -17.656 4.18 1 96.56 174 ASP A O 1
ATOM 1392 N N . ALA A 1 175 ? 1.136 -18.844 5.93 1 97 175 ALA A N 1
ATOM 1393 C CA . ALA A 1 175 ? -0.243 -18.406 5.73 1 97 175 ALA A CA 1
ATOM 1394 C C . ALA A 1 175 ? -0.367 -16.891 5.906 1 97 175 ALA A C 1
ATOM 1396 O O . ALA A 1 175 ? -1.12 -16.234 5.184 1 97 175 ALA A O 1
ATOM 1397 N N . ARG A 1 176 ? 0.296 -16.391 6.863 1 95.5 176 ARG A N 1
ATOM 1398 C CA . ARG A 1 176 ? 0.237 -14.961 7.117 1 95.5 176 ARG A CA 1
ATOM 1399 C C . ARG A 1 176 ? 0.785 -14.172 5.93 1 95.5 176 ARG A C 1
ATOM 1401 O O . ARG A 1 176 ? 0.165 -13.203 5.48 1 95.5 176 ARG A O 1
ATOM 1408 N N . VAL A 1 177 ? 1.96 -14.586 5.398 1 97.62 177 VAL A N 1
ATOM 1409 C CA . VAL A 1 177 ? 2.568 -13.922 4.25 1 97.62 177 VAL A CA 1
ATOM 1410 C C . VAL A 1 177 ? 1.644 -14.031 3.041 1 97.62 177 VAL A C 1
ATOM 1412 O O . VAL A 1 177 ? 1.415 -13.047 2.338 1 97.62 177 VAL A O 1
ATOM 1415 N N . THR A 1 178 ? 1.074 -15.211 2.889 1 98.56 178 THR A N 1
ATOM 1416 C CA . THR A 1 178 ? 0.184 -15.43 1.755 1 98.56 178 THR A CA 1
ATOM 1417 C C . THR A 1 178 ? -1.07 -14.57 1.877 1 98.56 178 THR A C 1
ATOM 1419 O O . THR A 1 178 ? -1.497 -13.945 0.904 1 98.56 178 THR A O 1
ATOM 1422 N N . ALA A 1 179 ? -1.645 -14.5 3.051 1 98.62 179 ALA A N 1
ATOM 1423 C CA . ALA A 1 179 ? -2.848 -13.703 3.275 1 98.62 179 ALA A CA 1
ATOM 1424 C C . ALA A 1 179 ? -2.586 -12.227 2.998 1 98.62 179 ALA A C 1
ATOM 1426 O O . ALA A 1 179 ? -3.385 -11.562 2.332 1 98.62 179 ALA A O 1
ATOM 1427 N N . HIS A 1 180 ? -1.504 -11.727 3.467 1 98.44 180 HIS A N 1
ATOM 1428 C CA . HIS A 1 180 ? -1.193 -10.312 3.266 1 98.44 180 HIS A CA 1
ATOM 1429 C C . HIS A 1 180 ? -0.794 -10.039 1.818 1 98.44 180 HIS A C 1
ATOM 1431 O O . HIS A 1 180 ? -1.082 -8.969 1.283 1 98.44 180 HIS A O 1
ATOM 1437 N N . ALA A 1 181 ? -0.149 -11.039 1.153 1 98.75 181 ALA A N 1
ATOM 1438 C CA . ALA A 1 181 ? 0.086 -10.898 -0.281 1 98.75 181 ALA A CA 1
ATOM 1439 C C . ALA A 1 181 ? -1.23 -10.773 -1.043 1 98.75 181 ALA A C 1
ATOM 1441 O O . ALA A 1 181 ? -1.357 -9.93 -1.938 1 98.75 181 ALA A O 1
ATOM 1442 N N . ILE A 1 182 ? -2.215 -11.555 -0.655 1 98.88 182 ILE A N 1
ATOM 1443 C CA . ILE A 1 182 ? -3.531 -11.484 -1.278 1 98.88 182 ILE A CA 1
ATOM 1444 C C . ILE A 1 182 ? -4.145 -10.109 -1.027 1 98.88 182 ILE A C 1
ATOM 1446 O O . ILE A 1 182 ? -4.582 -9.438 -1.966 1 98.88 182 ILE A O 1
ATOM 1450 N N . GLY A 1 183 ? -4.129 -9.703 0.201 1 98.5 183 GLY A N 1
ATOM 1451 C CA . GLY A 1 183 ? -4.672 -8.398 0.55 1 98.5 183 GLY A CA 1
ATOM 1452 C C . GLY A 1 183 ? -3.959 -7.25 -0.14 1 98.5 183 GLY A C 1
ATOM 1453 O O . GLY A 1 183 ? -4.578 -6.234 -0.471 1 98.5 183 GLY A O 1
ATOM 1454 N N . SER A 1 184 ? -2.672 -7.406 -0.4 1 98.5 184 SER A N 1
ATOM 1455 C CA . SER A 1 184 ? -1.868 -6.336 -0.981 1 98.5 184 SER A CA 1
ATOM 1456 C C . SER A 1 184 ? -2.307 -6.027 -2.41 1 98.5 184 SER A C 1
ATOM 1458 O O . SER A 1 184 ? -2.199 -4.887 -2.867 1 98.5 184 SER A O 1
ATOM 1460 N N . VAL A 1 185 ? -2.818 -7.016 -3.125 1 98.69 185 VAL A N 1
ATOM 1461 C CA . VAL A 1 185 ? -3.203 -6.863 -4.523 1 98.69 185 VAL A CA 1
ATOM 1462 C C . VAL A 1 185 ? -4.293 -5.801 -4.648 1 98.69 185 VAL A C 1
ATOM 1464 O O . VAL A 1 185 ? -4.25 -4.961 -5.551 1 98.69 185 VAL A O 1
ATOM 1467 N N . VAL A 1 186 ? -5.203 -5.797 -3.715 1 97.94 186 VAL A N 1
ATOM 1468 C CA . VAL A 1 186 ? -6.27 -4.801 -3.781 1 97.94 186 VAL A CA 1
ATOM 1469 C C . VAL A 1 186 ? -5.914 -3.604 -2.904 1 97.94 186 VAL A C 1
ATOM 1471 O O . VAL A 1 186 ? -6.32 -2.475 -3.189 1 97.94 186 VAL A O 1
ATOM 1474 N N . GLY A 1 187 ? -5.145 -3.863 -1.869 1 96.69 187 GLY A N 1
ATOM 1475 C CA . GLY A 1 187 ? -4.738 -2.777 -0.99 1 96.69 187 GLY A CA 1
ATOM 1476 C C . GLY A 1 187 ? -3.869 -1.743 -1.681 1 96.69 187 GLY A C 1
ATOM 1477 O O . GLY A 1 187 ? -3.91 -0.561 -1.335 1 96.69 187 GLY A O 1
ATOM 1478 N N . PHE A 1 188 ? -3.143 -2.162 -2.623 1 97 188 PHE A N 1
ATOM 1479 C CA . PHE A 1 188 ? -2.158 -1.292 -3.26 1 97 188 PHE A CA 1
ATOM 1480 C C . PHE A 1 188 ? -2.734 -0.653 -4.516 1 97 188 PHE A C 1
ATOM 1482 O O . PHE A 1 188 ? -2.037 0.079 -5.223 1 97 188 PHE A O 1
ATOM 1489 N N . LEU A 1 189 ? -4.008 -0.811 -4.809 1 97.12 189 LEU A N 1
ATOM 1490 C CA . LEU A 1 189 ? -4.676 -0.231 -5.969 1 97.12 189 LEU A CA 1
ATOM 1491 C C . LEU A 1 189 ? -4.527 1.287 -5.977 1 97.12 189 LEU A C 1
ATOM 1493 O O . LEU A 1 189 ? -4.418 1.897 -7.043 1 97.12 189 LEU A O 1
ATOM 1497 N N . TYR A 1 190 ? -4.48 1.85 -4.855 1 94.69 190 TYR A N 1
ATOM 1498 C CA . TYR A 1 190 ? -4.5 3.305 -4.746 1 94.69 190 TYR A CA 1
ATOM 1499 C C . TYR A 1 190 ? -3.238 3.914 -5.34 1 94.69 190 TYR A C 1
ATOM 1501 O O . TYR A 1 190 ? -3.195 5.113 -5.629 1 94.69 190 TYR A O 1
ATOM 1509 N N . THR A 1 191 ? -2.236 3.123 -5.594 1 94.44 191 THR A N 1
ATOM 1510 C CA . THR A 1 191 ? -0.957 3.641 -6.066 1 94.44 191 THR A CA 1
ATOM 1511 C C . THR A 1 191 ? -0.893 3.607 -7.594 1 94.44 191 THR A C 1
ATOM 1513 O O . THR A 1 191 ? -0.074 4.301 -8.203 1 94.44 191 THR A O 1
ATOM 1516 N N . TRP A 1 192 ? -1.798 2.812 -8.242 1 95.44 192 TRP A N 1
ATOM 1517 C CA . TRP A 1 192 ? -1.524 2.654 -9.664 1 95.44 192 TRP A CA 1
ATOM 1518 C C . TRP A 1 192 ? -2.82 2.635 -10.469 1 95.44 192 TRP A C 1
ATOM 1520 O O . TRP A 1 192 ? -2.803 2.801 -11.695 1 95.44 192 TRP A O 1
ATOM 1530 N N . HIS A 1 193 ? -3.932 2.32 -9.789 1 96.44 193 HIS A N 1
ATOM 1531 C CA . HIS A 1 193 ? -5.184 2.191 -10.523 1 96.44 193 HIS A CA 1
ATOM 1532 C C . HIS A 1 193 ? -5.648 3.541 -11.062 1 96.44 193 HIS A C 1
ATOM 1534 O O . HIS A 1 193 ? -5.645 4.535 -10.336 1 96.44 193 HIS A O 1
ATOM 1540 N N . GLU A 1 194 ? -6.008 3.578 -12.281 1 92.94 194 GLU A N 1
ATOM 1541 C CA . GLU A 1 194 ? -6.602 4.723 -12.961 1 92.94 194 GLU A CA 1
ATOM 1542 C C . GLU A 1 194 ? -7.992 4.387 -13.492 1 92.94 194 GLU A C 1
ATOM 1544 O O . GLU A 1 194 ? -8.117 3.729 -14.531 1 92.94 194 GLU A O 1
ATOM 1549 N N . PRO A 1 195 ? -8.961 4.938 -12.898 1 91.88 195 PRO A N 1
ATOM 1550 C CA . PRO A 1 195 ? -10.32 4.645 -13.367 1 91.88 195 PRO A CA 1
ATOM 1551 C C . PRO A 1 195 ? -10.516 4.98 -14.844 1 91.88 195 PRO A C 1
ATOM 1553 O O . PRO A 1 195 ? -10.055 6.023 -15.312 1 91.88 195 PRO A O 1
ATOM 1556 N N . GLY A 1 196 ? -11.18 4.059 -15.57 1 92.19 196 GLY A N 1
ATOM 1557 C CA . GLY A 1 196 ? -11.469 4.293 -16.969 1 92.19 196 GLY A CA 1
ATOM 1558 C C . GLY A 1 196 ? -10.508 3.582 -17.906 1 92.19 196 GLY A C 1
ATOM 1559 O O . GLY A 1 196 ? -10.805 3.387 -19.094 1 92.19 196 GLY A O 1
ATOM 1560 N N . ARG A 1 197 ? -9.375 3.213 -17.422 1 93.31 197 ARG A N 1
ATOM 1561 C CA . ARG A 1 197 ? -8.375 2.562 -18.266 1 93.31 197 ARG A CA 1
ATOM 1562 C C . ARG A 1 197 ? -8.812 1.15 -18.641 1 93.31 197 ARG A C 1
ATOM 1564 O O . ARG A 1 197 ? -8.555 0.69 -19.75 1 93.31 197 ARG A O 1
ATOM 1571 N N . MET A 1 198 ? -9.367 0.464 -17.688 1 95.88 198 MET A N 1
ATOM 1572 C CA . MET A 1 198 ? -9.867 -0.896 -17.875 1 95.88 198 MET A CA 1
ATOM 1573 C C . MET A 1 198 ? -11.297 -1.022 -17.344 1 95.88 198 MET A C 1
ATOM 1575 O O . MET A 1 198 ? -11.656 -0.391 -16.344 1 95.88 198 MET A O 1
ATOM 1579 N N . ASP A 1 199 ? -12.055 -1.836 -18.047 1 97.69 199 ASP A N 1
ATOM 1580 C CA . ASP A 1 199 ? -13.391 -2.131 -17.547 1 97.69 199 ASP A CA 1
ATOM 1581 C C . ASP A 1 199 ? -13.344 -2.656 -16.109 1 97.69 199 ASP A C 1
ATOM 1583 O O . ASP A 1 199 ? -12.555 -3.545 -15.797 1 97.69 199 ASP A O 1
ATOM 1587 N N . PRO A 1 200 ? -14.195 -2.082 -15.234 1 98.06 200 PRO A N 1
ATOM 1588 C CA . PRO A 1 200 ? -14.125 -2.451 -13.82 1 98.06 200 PRO A CA 1
ATOM 1589 C C . PRO A 1 200 ? -14.273 -3.955 -13.594 1 98.06 200 PRO A C 1
ATOM 1591 O O . PRO A 1 200 ? -13.578 -4.527 -12.75 1 98.06 200 PRO A O 1
ATOM 1594 N N . GLU A 1 201 ? -15.219 -4.539 -14.273 1 98.5 201 GLU A N 1
ATOM 1595 C CA . GLU A 1 201 ? -15.422 -5.977 -14.094 1 98.5 201 GLU A CA 1
ATOM 1596 C C . GLU A 1 201 ? -14.219 -6.77 -14.602 1 98.5 201 GLU A C 1
ATOM 1598 O O . GLU A 1 201 ? -13.805 -7.746 -13.969 1 98.5 201 GLU A O 1
ATOM 1603 N N . THR A 1 202 ? -13.641 -6.375 -15.727 1 98.56 202 THR A N 1
ATOM 1604 C CA . THR A 1 202 ? -12.438 -7.012 -16.25 1 98.56 202 THR A CA 1
ATOM 1605 C C . THR A 1 202 ? -11.281 -6.863 -15.266 1 98.56 202 THR A C 1
ATOM 1607 O O . THR A 1 202 ? -10.555 -7.824 -15 1 98.56 202 THR A O 1
ATOM 1610 N N . LEU A 1 203 ? -11.148 -5.703 -14.727 1 98.69 203 LEU A N 1
ATOM 1611 C CA . LEU A 1 203 ? -10.109 -5.473 -13.734 1 98.69 203 LEU A CA 1
ATOM 1612 C C . LEU A 1 203 ? -10.312 -6.359 -12.508 1 98.69 203 LEU A C 1
ATOM 1614 O O . LEU A 1 203 ? -9.367 -6.977 -12.016 1 98.69 203 LEU A O 1
ATOM 1618 N N . ALA A 1 204 ? -11.562 -6.422 -12.055 1 98.75 204 ALA A N 1
ATOM 1619 C CA . ALA A 1 204 ? -11.867 -7.246 -10.883 1 98.75 204 ALA A CA 1
ATOM 1620 C C . ALA A 1 204 ? -11.508 -8.711 -11.141 1 98.75 204 ALA A C 1
ATOM 1622 O O . ALA A 1 204 ? -10.969 -9.383 -10.258 1 98.75 204 ALA A O 1
ATOM 1623 N N . GLN A 1 205 ? -11.82 -9.18 -12.305 1 98.75 205 GLN A N 1
ATOM 1624 C CA . GLN A 1 205 ? -11.516 -10.562 -12.664 1 98.75 205 GLN A CA 1
ATOM 1625 C C . GLN A 1 205 ? -10.008 -10.805 -12.688 1 98.75 205 GLN A C 1
ATOM 1627 O O . GLN A 1 205 ? -9.531 -11.836 -12.203 1 98.75 205 GLN A O 1
ATOM 1632 N N . GLU A 1 206 ? -9.266 -9.828 -13.219 1 98.62 206 GLU A N 1
ATOM 1633 C CA . GLU A 1 206 ? -7.809 -9.945 -13.258 1 98.62 206 GLU A CA 1
ATOM 1634 C C . GLU A 1 206 ? -7.219 -9.953 -11.852 1 98.62 206 GLU A C 1
ATOM 1636 O O . GLU A 1 206 ? -6.332 -10.758 -11.555 1 98.62 206 GLU A O 1
ATOM 1641 N N . LEU A 1 207 ? -7.703 -9.086 -11.016 1 98.88 207 LEU A N 1
ATOM 1642 C CA . LEU A 1 207 ? -7.227 -9.008 -9.641 1 98.88 207 LEU A CA 1
ATOM 1643 C C . LEU A 1 207 ? -7.535 -10.305 -8.891 1 98.88 207 LEU A C 1
ATOM 1645 O O . LEU A 1 207 ? -6.676 -10.836 -8.188 1 98.88 207 LEU A O 1
ATOM 1649 N N . ALA A 1 208 ? -8.75 -10.766 -9.078 1 98.75 208 ALA A N 1
ATOM 1650 C CA . ALA A 1 208 ? -9.164 -11.992 -8.406 1 98.75 208 ALA A CA 1
ATOM 1651 C C . ALA A 1 208 ? -8.312 -13.18 -8.859 1 98.75 208 ALA A C 1
ATOM 1653 O O . ALA A 1 208 ? -7.922 -14.016 -8.047 1 98.75 208 ALA A O 1
ATOM 1654 N N . ALA A 1 209 ? -8.062 -13.25 -10.148 1 98.38 209 ALA A N 1
ATOM 1655 C CA . ALA A 1 209 ? -7.227 -14.32 -10.672 1 98.38 209 ALA A CA 1
ATOM 1656 C C . ALA A 1 209 ? -5.824 -14.266 -10.078 1 98.38 209 ALA A C 1
ATOM 1658 O O . ALA A 1 209 ? -5.258 -15.305 -9.711 1 98.38 209 ALA A O 1
ATOM 1659 N N . SER A 1 210 ? -5.27 -13.078 -9.977 1 98.5 210 SER A N 1
ATOM 1660 C CA . SER A 1 210 ? -3.955 -12.898 -9.359 1 98.5 210 SER A CA 1
ATOM 1661 C C . SER A 1 210 ? -3.965 -13.336 -7.902 1 98.5 210 SER A C 1
ATOM 1663 O O . SER A 1 210 ? -3.072 -14.062 -7.461 1 98.5 210 SER A O 1
ATOM 1665 N N . MET A 1 211 ? -4.969 -12.93 -7.176 1 98.81 211 MET A N 1
ATOM 1666 C CA . MET A 1 211 ? -5.059 -13.289 -5.766 1 98.81 211 MET A CA 1
ATOM 1667 C C . MET A 1 211 ? -5.184 -14.797 -5.594 1 98.81 211 MET A C 1
ATOM 1669 O O . MET A 1 211 ? -4.555 -15.383 -4.707 1 98.81 211 MET A O 1
ATOM 1673 N N . MET A 1 212 ? -5.953 -15.43 -6.418 1 98.31 212 MET A N 1
ATOM 1674 C CA . MET A 1 212 ? -6.148 -16.875 -6.332 1 98.31 212 MET A CA 1
ATOM 1675 C C . MET A 1 212 ? -4.84 -17.625 -6.562 1 98.31 212 MET A C 1
ATOM 1677 O O . MET A 1 212 ? -4.57 -18.625 -5.91 1 98.31 212 MET A O 1
ATOM 1681 N N . LYS A 1 213 ? -4.027 -17.141 -7.457 1 98.06 213 LYS A N 1
ATOM 1682 C CA . LYS A 1 213 ? -2.752 -17.781 -7.758 1 98.06 213 LYS A CA 1
ATOM 1683 C C . LYS A 1 213 ? -1.878 -17.875 -6.512 1 98.06 213 LYS A C 1
ATOM 1685 O O . LYS A 1 213 ? -1.105 -18.828 -6.359 1 98.06 213 LYS A O 1
ATOM 1690 N N . LEU A 1 214 ? -1.987 -16.953 -5.641 1 98.56 214 LEU A N 1
ATOM 1691 C CA . LEU A 1 214 ? -1.158 -16.891 -4.441 1 98.56 214 LEU A CA 1
ATOM 1692 C C . LEU A 1 214 ? -1.47 -18.062 -3.514 1 98.56 214 LEU A C 1
ATOM 1694 O O . LEU A 1 214 ? -0.62 -18.484 -2.721 1 98.56 214 LEU A O 1
ATOM 1698 N N . ALA A 1 215 ? -2.676 -18.594 -3.637 1 98.19 215 ALA A N 1
ATOM 1699 C CA . ALA A 1 215 ? -3.09 -19.703 -2.771 1 98.19 215 ALA A CA 1
ATOM 1700 C C . ALA A 1 215 ? -2.908 -21.047 -3.473 1 98.19 215 ALA A C 1
ATOM 1702 O O . ALA A 1 215 ? -2.807 -22.078 -2.816 1 98.19 215 ALA A O 1
ATOM 1703 N N . LEU A 1 216 ? -2.928 -21.047 -4.785 1 97.38 216 LEU A N 1
ATOM 1704 C CA . LEU A 1 216 ? -2.959 -22.281 -5.562 1 97.38 216 LEU A CA 1
ATOM 1705 C C . LEU A 1 216 ? -1.55 -22.828 -5.793 1 97.38 216 LEU A C 1
ATOM 1707 O O . LEU A 1 216 ? -0.576 -22.078 -5.719 1 97.38 216 LEU A O 1
ATOM 1711 N N . PRO A 1 217 ? -1.428 -24.094 -6.07 1 94.69 217 PRO A N 1
ATOM 1712 C CA . PRO A 1 217 ? -0.117 -24.594 -6.484 1 94.69 217 PRO A CA 1
ATOM 1713 C C . PRO A 1 217 ? 0.36 -24 -7.805 1 94.69 217 PRO A C 1
ATOM 1715 O O . PRO A 1 217 ? -0.457 -23.656 -8.664 1 94.69 217 PRO A O 1
ATOM 1718 N N . SER A 1 218 ? 1.629 -23.703 -7.855 1 88.69 218 SER A N 1
ATOM 1719 C CA . SER A 1 218 ? 2.188 -23.172 -9.102 1 88.69 218 SER A CA 1
ATOM 1720 C C . SER A 1 218 ? 2.43 -24.297 -10.109 1 88.69 218 SER A C 1
ATOM 1722 O O . SER A 1 218 ? 2.832 -25.406 -9.734 1 88.69 218 SER A O 1
ATOM 1724 N N . GLY A 1 219 ? 2.018 -24.047 -11.312 1 76.5 219 GLY A N 1
ATOM 1725 C CA . GLY A 1 219 ? 2.342 -25.016 -12.344 1 76.5 219 GLY A CA 1
ATOM 1726 C C . GLY A 1 219 ? 3.818 -25.047 -12.695 1 76.5 219 GLY A C 1
ATOM 1727 O O . GLY A 1 219 ? 4.539 -24.078 -12.453 1 76.5 219 GLY A O 1
ATOM 1728 N N . GLY A 1 220 ? 4.602 -26.172 -12.703 1 63.44 220 GLY A N 1
ATOM 1729 C CA . GLY A 1 220 ? 5.977 -26.359 -13.141 1 63.44 220 GLY A CA 1
ATOM 1730 C C . GLY A 1 220 ? 6.273 -25.703 -14.477 1 63.44 220 GLY A C 1
ATOM 1731 O O . GLY A 1 220 ? 5.352 -25.344 -15.219 1 63.44 220 GLY A O 1
ATOM 1732 N N . MET B 1 1 ? 104.438 -8.07 14.977 1 28.53 1 MET B N 1
ATOM 1733 C CA . MET B 1 1 ? 103.062 -8.18 15.461 1 28.53 1 MET B CA 1
ATOM 1734 C C . MET B 1 1 ? 102.25 -6.938 15.094 1 28.53 1 MET B C 1
ATOM 1736 O O . MET B 1 1 ? 102.438 -5.895 15.727 1 28.53 1 MET B O 1
ATOM 1740 N N . SER B 1 2 ? 102.188 -6.566 13.742 1 35.28 2 SER B N 1
ATOM 1741 C CA . SER B 1 2 ? 101.688 -5.41 13.031 1 35.28 2 SER B CA 1
ATOM 1742 C C . SER B 1 2 ? 100.188 -5.25 13.281 1 35.28 2 SER B C 1
ATOM 1744 O O . SER B 1 2 ? 99.375 -6.16 12.992 1 35.28 2 SER B O 1
ATOM 1746 N N . ILE B 1 3 ? 99.75 -4.527 14.25 1 34.41 3 ILE B N 1
ATOM 1747 C CA . ILE B 1 3 ? 98.375 -4.254 14.734 1 34.41 3 ILE B CA 1
ATOM 1748 C C . ILE B 1 3 ? 97.625 -3.479 13.68 1 34.41 3 ILE B C 1
ATOM 1750 O O . ILE B 1 3 ? 97.938 -2.334 13.367 1 34.41 3 ILE B O 1
ATOM 1754 N N . ALA B 1 4 ? 97 -4.062 12.633 1 43.22 4 ALA B N 1
ATOM 1755 C CA . ALA B 1 4 ? 96.312 -3.342 11.586 1 43.22 4 ALA B CA 1
ATOM 1756 C C . ALA B 1 4 ? 95.125 -2.537 12.172 1 43.22 4 ALA B C 1
ATOM 1758 O O . ALA B 1 4 ? 94.438 -3.006 13.078 1 43.22 4 ALA B O 1
ATOM 1759 N N . PRO B 1 5 ? 95.062 -1.234 11.953 1 38.88 5 PRO B N 1
ATOM 1760 C CA . PRO B 1 5 ? 94 -0.36 12.508 1 38.88 5 PRO B CA 1
ATOM 1761 C C . PRO B 1 5 ? 92.625 -0.831 12.164 1 38.88 5 PRO B C 1
ATOM 1763 O O . PRO B 1 5 ? 92.375 -1.396 11.086 1 38.88 5 PRO B O 1
ATOM 1766 N N . ARG B 1 6 ? 91.75 -1.194 13.117 1 38.38 6 ARG B N 1
ATOM 1767 C CA . ARG B 1 6 ? 90.375 -1.644 13.031 1 38.38 6 ARG B CA 1
ATOM 1768 C C . ARG B 1 6 ? 89.5 -0.626 12.289 1 38.38 6 ARG B C 1
ATOM 1770 O O . ARG B 1 6 ? 89.562 0.567 12.594 1 38.38 6 ARG B O 1
ATOM 1777 N N . SER B 1 7 ? 89.062 -0.867 11.039 1 40.28 7 SER B N 1
ATOM 1778 C CA . SER B 1 7 ? 88.188 -0.091 10.156 1 40.28 7 SER B CA 1
ATOM 1779 C C . SER B 1 7 ? 86.875 0.304 10.852 1 40.28 7 SER B C 1
ATOM 1781 O O . SER B 1 7 ? 86.312 -0.499 11.578 1 40.28 7 SER B O 1
ATOM 1783 N N . ALA B 1 8 ? 86.688 1.566 11.172 1 45.47 8 ALA B N 1
ATOM 1784 C CA . ALA B 1 8 ? 85.5 2.17 11.789 1 45.47 8 ALA B CA 1
ATOM 1785 C C . ALA B 1 8 ? 84.188 1.671 11.125 1 45.47 8 ALA B C 1
ATOM 1787 O O . ALA B 1 8 ? 84.125 1.591 9.898 1 45.47 8 ALA B O 1
ATOM 1788 N N . PRO B 1 9 ? 83.312 0.919 11.852 1 40.97 9 PRO B N 1
ATOM 1789 C CA . PRO B 1 9 ? 82.062 0.381 11.242 1 40.97 9 PRO B CA 1
ATOM 1790 C C . PRO B 1 9 ? 81.25 1.454 10.555 1 40.97 9 PRO B C 1
ATOM 1792 O O . PRO B 1 9 ? 81.312 2.625 10.938 1 40.97 9 PRO B O 1
ATOM 1795 N N . LEU B 1 10 ? 81 1.416 9.227 1 45.28 10 LEU B N 1
ATOM 1796 C CA . LEU B 1 10 ? 80.125 2.254 8.414 1 45.28 10 LEU B CA 1
ATOM 1797 C C . LEU B 1 10 ? 78.75 2.484 9.109 1 45.28 10 LEU B C 1
ATOM 1799 O O . LEU B 1 10 ? 78.188 1.562 9.703 1 45.28 10 LEU B O 1
ATOM 1803 N N . ASN B 1 11 ? 78.438 3.768 9.594 1 47.34 11 ASN B N 1
ATOM 1804 C CA . ASN B 1 11 ? 77.188 4.215 10.211 1 47.34 11 ASN B CA 1
ATOM 1805 C C . ASN B 1 11 ? 75.938 3.67 9.477 1 47.34 11 ASN B C 1
ATOM 1807 O O . ASN B 1 11 ? 75.938 3.633 8.242 1 47.34 11 ASN B O 1
ATOM 1811 N N . PRO B 1 12 ? 75.125 2.822 10.078 1 49.38 12 PRO B N 1
ATOM 1812 C CA . PRO B 1 12 ? 73.938 2.256 9.414 1 49.38 12 PRO B CA 1
ATOM 1813 C C . PRO B 1 12 ? 73.125 3.307 8.664 1 49.38 12 PRO B C 1
ATOM 1815 O O . PRO B 1 12 ? 73.188 4.492 9.008 1 49.38 12 PRO B O 1
ATOM 1818 N N . PRO B 1 13 ? 72.75 3.107 7.359 1 50.5 13 PRO B N 1
ATOM 1819 C CA . PRO B 1 13 ? 71.938 4.07 6.578 1 50.5 13 PRO B CA 1
ATOM 1820 C C . PRO B 1 13 ? 70.75 4.637 7.348 1 50.5 13 PRO B C 1
ATOM 1822 O O . PRO B 1 13 ? 70.25 3.99 8.266 1 50.5 13 PRO B O 1
ATOM 1825 N N . LEU B 1 14 ? 70.625 5.977 7.477 1 50.19 14 LEU B N 1
ATOM 1826 C CA . LEU B 1 14 ? 69.438 6.691 8.062 1 50.19 14 LEU B CA 1
ATOM 1827 C C . LEU B 1 14 ? 68.125 6.074 7.621 1 50.19 14 LEU B C 1
ATOM 1829 O O . LEU B 1 14 ? 67.938 5.766 6.441 1 50.19 14 LEU B O 1
ATOM 1833 N N . SER B 1 15 ? 67.438 5.328 8.43 1 51.41 15 SER B N 1
ATOM 1834 C CA . SER B 1 15 ? 66.062 4.773 8.234 1 51.41 15 SER B CA 1
ATOM 1835 C C . SER B 1 15 ? 65.188 5.754 7.5 1 51.41 15 SER B C 1
ATOM 1837 O O . SER B 1 15 ? 65.125 6.938 7.836 1 51.41 15 SER B O 1
ATOM 1839 N N . THR B 1 16 ? 64.812 5.578 6.227 1 56.62 16 THR B N 1
ATOM 1840 C CA . THR B 1 16 ? 63.844 6.328 5.449 1 56.62 16 THR B CA 1
ATOM 1841 C C . THR B 1 16 ? 62.625 6.672 6.305 1 56.62 16 THR B C 1
ATOM 1843 O O . THR B 1 16 ? 62.094 5.812 7.008 1 56.62 16 THR B O 1
ATOM 1846 N N . PRO B 1 17 ? 62.375 7.973 6.578 1 57.56 17 PRO B N 1
ATOM 1847 C CA . PRO B 1 17 ? 61.188 8.312 7.348 1 57.56 17 PRO B CA 1
ATOM 1848 C C . PRO B 1 17 ? 59.969 7.531 6.906 1 57.56 17 PRO B C 1
ATOM 1850 O O . PRO B 1 17 ? 59.844 7.145 5.738 1 57.56 17 PRO B O 1
ATOM 1853 N N . PRO B 1 18 ? 59.312 6.832 7.824 1 56.31 18 PRO B N 1
ATOM 1854 C CA . PRO B 1 18 ? 58.125 6.047 7.434 1 56.31 18 PRO B CA 1
ATOM 1855 C C . PRO B 1 18 ? 57.188 6.809 6.492 1 56.31 18 PRO B C 1
ATOM 1857 O O . PRO B 1 18 ? 57.125 8.039 6.543 1 56.31 18 PRO B O 1
ATOM 1860 N N . GLU B 1 19 ? 56.969 6.402 5.328 1 55.34 19 GLU B N 1
ATOM 1861 C CA . GLU B 1 19 ? 56 6.938 4.398 1 55.34 19 GLU B CA 1
ATOM 1862 C C . GLU B 1 19 ? 54.688 7.297 5.117 1 55.34 19 GLU B C 1
ATOM 1864 O O . GLU B 1 19 ? 54.219 6.555 5.988 1 55.34 19 GLU B O 1
ATOM 1869 N N . PRO B 1 20 ? 54.188 8.562 5.137 1 50.97 20 PRO B N 1
ATOM 1870 C CA . PRO B 1 20 ? 52.906 8.859 5.793 1 50.97 20 PRO B CA 1
ATOM 1871 C C . PRO B 1 20 ? 51.812 7.836 5.473 1 50.97 20 PRO B C 1
ATOM 1873 O O . PRO B 1 20 ? 51.625 7.48 4.309 1 50.97 20 PRO B O 1
ATOM 1876 N N . GLN B 1 21 ? 51.531 6.898 6.227 1 52.66 21 GLN B N 1
ATOM 1877 C CA . GLN B 1 21 ? 50.375 6.035 6.07 1 52.66 21 GLN B CA 1
ATOM 1878 C C . GLN B 1 21 ? 49.125 6.855 5.75 1 52.66 21 GLN B C 1
ATOM 1880 O O . GLN B 1 21 ? 48.875 7.906 6.352 1 52.66 21 GLN B O 1
ATOM 1885 N N . PRO B 1 22 ? 48.406 6.734 4.652 1 52.25 22 PRO B N 1
ATOM 1886 C CA . PRO B 1 22 ? 47.312 7.59 4.227 1 52.25 22 PRO B CA 1
ATOM 1887 C C . PRO B 1 22 ? 46.281 7.844 5.344 1 52.25 22 PRO B C 1
ATOM 1889 O O . PRO B 1 22 ? 45.562 6.938 5.73 1 52.25 22 PRO B O 1
ATOM 1892 N N . ALA B 1 23 ? 46.344 8.609 6.32 1 56.19 23 ALA B N 1
ATOM 1893 C CA . ALA B 1 23 ? 45.531 9.148 7.391 1 56.19 23 ALA B CA 1
ATOM 1894 C C . ALA B 1 23 ? 44.156 9.609 6.855 1 56.19 23 ALA B C 1
ATOM 1896 O O . ALA B 1 23 ? 43.156 9.523 7.555 1 56.19 23 ALA B O 1
ATOM 1897 N N . ARG B 1 24 ? 44 9.938 5.59 1 62.12 24 ARG B N 1
ATOM 1898 C CA . ARG B 1 24 ? 42.844 10.555 4.977 1 62.12 24 ARG B CA 1
ATOM 1899 C C . ARG B 1 24 ? 41.688 9.547 4.816 1 62.12 24 ARG B C 1
ATOM 1901 O O . ARG B 1 24 ? 40.531 9.875 5.047 1 62.12 24 ARG B O 1
ATOM 1908 N N . PRO B 1 25 ? 42.094 8.375 4.449 1 66.19 25 PRO B N 1
ATOM 1909 C CA . PRO B 1 25 ? 41 7.391 4.285 1 66.19 25 PRO B CA 1
ATOM 1910 C C . PRO B 1 25 ? 40.281 7.086 5.594 1 66.19 25 PRO B C 1
ATOM 1912 O O . PRO B 1 25 ? 39.062 6.875 5.598 1 66.19 25 PRO B O 1
ATOM 1915 N N . HIS B 1 26 ? 40.875 7.242 6.648 1 78.06 26 HIS B N 1
ATOM 1916 C CA . HIS B 1 26 ? 40.344 6.914 7.957 1 78.06 26 HIS B CA 1
ATOM 1917 C C . HIS B 1 26 ? 39.344 7.98 8.422 1 78.06 26 HIS B C 1
ATOM 1919 O O . HIS B 1 26 ? 38.312 7.66 8.977 1 78.06 26 HIS B O 1
ATOM 1925 N N . ILE B 1 27 ? 39.75 9.305 8.023 1 84.44 27 ILE B N 1
ATOM 1926 C CA . ILE B 1 27 ? 38.875 10.391 8.43 1 84.44 27 ILE B CA 1
ATOM 1927 C C . ILE B 1 27 ? 37.562 10.328 7.633 1 84.44 27 ILE B C 1
ATOM 1929 O O . ILE B 1 27 ? 36.5 10.484 8.188 1 84.44 27 ILE B O 1
ATOM 1933 N N . ALA B 1 28 ? 37.719 10.023 6.32 1 88.44 28 ALA B N 1
ATOM 1934 C CA . ALA B 1 28 ? 36.531 9.922 5.461 1 88.44 28 ALA B CA 1
ATOM 1935 C C . ALA B 1 28 ? 35.625 8.773 5.906 1 88.44 28 ALA B C 1
ATOM 1937 O O . ALA B 1 28 ? 34.406 8.906 5.906 1 88.44 28 ALA B O 1
ATOM 1938 N N . GLU B 1 29 ? 36.219 7.762 6.238 1 88.81 29 GLU B N 1
ATOM 1939 C CA . GLU B 1 29 ? 35.469 6.598 6.695 1 88.81 29 GLU B CA 1
ATOM 1940 C C . GLU B 1 29 ? 34.75 6.891 8.008 1 88.81 29 GLU B C 1
ATOM 1942 O O . GLU B 1 29 ? 33.594 6.477 8.195 1 88.81 29 GLU B O 1
ATOM 1947 N N . ARG B 1 30 ? 35.406 7.574 8.82 1 88.88 30 ARG B N 1
ATOM 1948 C CA . ARG B 1 30 ? 34.812 7.941 10.094 1 88.88 30 ARG B CA 1
ATOM 1949 C C . ARG B 1 30 ? 33.656 8.906 9.898 1 88.88 30 ARG B C 1
ATOM 1951 O O . ARG B 1 30 ? 32.625 8.805 10.578 1 88.88 30 ARG B O 1
ATOM 1958 N N . GLN B 1 31 ? 33.844 9.852 8.984 1 91.81 31 GLN B N 1
ATOM 1959 C CA . GLN B 1 31 ? 32.781 10.812 8.688 1 91.81 31 GLN B CA 1
ATOM 1960 C C . GLN B 1 31 ? 31.578 10.125 8.086 1 91.81 31 GLN B C 1
ATOM 1962 O O . GLN B 1 31 ? 30.438 10.438 8.438 1 91.81 31 GLN B O 1
ATOM 1967 N N . GLU B 1 32 ? 31.875 9.234 7.219 1 93.62 32 GLU B N 1
ATOM 1968 C CA . GLU B 1 32 ? 30.781 8.484 6.609 1 93.62 32 GLU B CA 1
ATOM 1969 C C . GLU B 1 32 ? 30.078 7.605 7.633 1 93.62 32 GLU B C 1
ATOM 1971 O O . GLU B 1 32 ? 28.844 7.461 7.594 1 93.62 32 GLU B O 1
ATOM 1976 N N . ALA B 1 33 ? 30.781 7.086 8.484 1 95 33 ALA B N 1
ATOM 1977 C CA . ALA B 1 33 ? 30.203 6.27 9.547 1 95 33 ALA B CA 1
ATOM 1978 C C . ALA B 1 33 ? 29.281 7.105 10.445 1 95 33 ALA B C 1
ATOM 1980 O O . ALA B 1 33 ? 28.219 6.648 10.852 1 95 33 ALA B O 1
ATOM 1981 N N . ARG B 1 34 ? 29.719 8.312 10.742 1 95.06 34 ARG B N 1
ATOM 1982 C CA . ARG B 1 34 ? 28.906 9.219 11.555 1 95.06 34 ARG B CA 1
ATOM 1983 C C . ARG B 1 34 ? 27.641 9.648 10.805 1 95.06 34 ARG B C 1
ATOM 1985 O O . ARG B 1 34 ? 26.562 9.68 11.375 1 95.06 34 ARG B O 1
ATOM 1992 N N . ARG B 1 35 ? 27.859 9.984 9.594 1 97.38 35 ARG B N 1
ATOM 1993 C CA . ARG B 1 35 ? 26.719 10.344 8.742 1 97.38 35 ARG B CA 1
ATOM 1994 C C . ARG B 1 35 ? 25.688 9.227 8.719 1 97.38 35 ARG B C 1
ATOM 1996 O O . ARG B 1 35 ? 24.484 9.484 8.883 1 97.38 35 ARG B O 1
ATOM 2003 N N . ARG B 1 36 ? 26.156 8.023 8.57 1 97.38 36 ARG B N 1
ATOM 2004 C CA . ARG B 1 36 ? 25.281 6.859 8.523 1 97.38 36 ARG B CA 1
ATOM 2005 C C . ARG B 1 36 ? 24.594 6.625 9.867 1 97.38 36 ARG B C 1
ATOM 2007 O O . ARG B 1 36 ? 23.422 6.277 9.922 1 97.38 36 ARG B O 1
ATOM 2014 N N . GLN B 1 37 ? 25.297 6.797 10.852 1 97.69 37 GLN B N 1
ATOM 2015 C CA . GLN B 1 37 ? 24.734 6.656 12.188 1 97.69 37 GLN B CA 1
ATOM 2016 C C . GLN B 1 37 ? 23.578 7.637 12.406 1 97.69 37 GLN B C 1
ATOM 2018 O O . GLN B 1 37 ? 22.547 7.273 12.969 1 97.69 37 GLN B O 1
ATOM 2023 N N . ILE B 1 38 ? 23.766 8.844 11.969 1 98.25 38 ILE B N 1
ATOM 2024 C CA . ILE B 1 38 ? 22.734 9.875 12.102 1 98.25 38 ILE B CA 1
ATOM 2025 C C . ILE B 1 38 ? 21.5 9.469 11.297 1 98.25 38 ILE B C 1
ATOM 2027 O O . ILE B 1 38 ? 20.375 9.516 11.805 1 98.25 38 ILE B O 1
ATOM 2031 N N . LEU B 1 39 ? 21.781 9.008 10.125 1 98.5 39 LEU B N 1
ATOM 2032 C CA . LEU B 1 39 ? 20.672 8.609 9.258 1 98.5 39 LEU B CA 1
ATOM 2033 C C . LEU B 1 39 ? 19.922 7.422 9.836 1 98.5 39 LEU B C 1
ATOM 2035 O O . LEU B 1 39 ? 18.688 7.418 9.867 1 98.5 39 LEU B O 1
ATOM 2039 N N . ASP B 1 40 ? 20.625 6.453 10.344 1 98 40 ASP B N 1
ATOM 2040 C CA . ASP B 1 40 ? 20 5.254 10.891 1 98 40 ASP B CA 1
ATOM 2041 C C . ASP B 1 40 ? 19.172 5.586 12.133 1 98 40 ASP B C 1
ATOM 2043 O O . ASP B 1 40 ? 18.062 5.082 12.289 1 98 40 ASP B O 1
ATOM 2047 N N . THR B 1 41 ? 19.688 6.395 12.93 1 98.56 41 THR B N 1
ATOM 2048 C CA . THR B 1 41 ? 18.969 6.812 14.125 1 98.56 41 THR B CA 1
ATOM 2049 C C . THR B 1 41 ? 17.734 7.625 13.758 1 98.56 41 THR B C 1
ATOM 2051 O O . THR B 1 41 ? 16.656 7.41 14.328 1 98.56 41 THR B O 1
ATOM 2054 N N . ALA B 1 42 ? 17.891 8.523 12.828 1 98.69 42 ALA B N 1
ATOM 2055 C CA . ALA B 1 42 ? 16.766 9.328 12.375 1 98.69 42 ALA B CA 1
ATOM 2056 C C . ALA B 1 42 ? 15.672 8.445 11.789 1 98.69 42 ALA B C 1
ATOM 2058 O O . ALA B 1 42 ? 14.484 8.68 12.031 1 98.69 42 ALA B O 1
ATOM 2059 N N . ALA B 1 43 ? 16.078 7.457 11.031 1 98.38 43 ALA B N 1
ATOM 2060 C CA . ALA B 1 43 ? 15.117 6.539 10.43 1 98.38 43 ALA B CA 1
ATOM 2061 C C . ALA B 1 43 ? 14.242 5.879 11.492 1 98.38 43 ALA B C 1
ATOM 2063 O O . ALA B 1 43 ? 13.023 5.82 11.344 1 98.38 43 ALA B O 1
ATOM 2064 N N . GLN B 1 44 ? 14.898 5.441 12.523 1 97.94 44 GLN B N 1
ATOM 2065 C CA . GLN B 1 44 ? 14.164 4.785 13.602 1 97.94 44 GLN B CA 1
ATOM 2066 C C . GLN B 1 44 ? 13.227 5.758 14.305 1 97.94 44 GLN B C 1
ATOM 2068 O O . GLN B 1 44 ? 12.102 5.398 14.664 1 97.94 44 GLN B O 1
ATOM 2073 N N . LEU B 1 45 ? 13.633 6.945 14.469 1 98.38 45 LEU B N 1
ATOM 2074 C CA . LEU B 1 45 ? 12.805 7.957 15.117 1 98.38 45 LEU B CA 1
ATOM 2075 C C . LEU B 1 45 ? 11.625 8.344 14.234 1 98.38 45 LEU B C 1
ATOM 2077 O O . LEU B 1 45 ? 10.492 8.461 14.711 1 98.38 45 LEU B O 1
ATOM 2081 N N . PHE B 1 46 ? 11.891 8.547 12.891 1 98.06 46 PHE B N 1
ATOM 2082 C CA . PHE B 1 46 ? 10.805 8.781 11.961 1 98.06 46 PHE B CA 1
ATOM 2083 C C . PHE B 1 46 ? 9.82 7.617 11.969 1 98.06 46 PHE B C 1
ATOM 2085 O O . PHE B 1 46 ? 8.602 7.828 11.945 1 98.06 46 PHE B O 1
ATOM 2092 N N . TYR B 1 47 ? 10.344 6.473 12.023 1 96.38 47 TYR B N 1
ATOM 2093 C CA . TYR B 1 47 ? 9.523 5.266 11.984 1 96.38 47 TYR B CA 1
ATOM 2094 C C . TYR B 1 47 ? 8.609 5.191 13.203 1 96.38 47 TYR B C 1
ATOM 2096 O O . TYR B 1 47 ? 7.434 4.84 13.086 1 96.38 47 TYR B O 1
ATOM 2104 N N . SER B 1 48 ? 9.094 5.539 14.344 1 95.25 48 SER B N 1
ATOM 2105 C CA . SER B 1 48 ? 8.359 5.398 15.594 1 95.25 48 SER B CA 1
ATOM 2106 C C . SER B 1 48 ? 7.441 6.594 15.836 1 95.25 48 SER B C 1
ATOM 2108 O O . SER B 1 48 ? 6.293 6.434 16.25 1 95.25 48 SER B O 1
ATOM 2110 N N . LYS B 1 49 ? 7.871 7.824 15.453 1 95.19 49 LYS B N 1
ATOM 2111 C CA . LYS B 1 49 ? 7.156 9.039 15.852 1 95.19 49 LYS B CA 1
ATOM 2112 C C . LYS B 1 49 ? 6.426 9.656 14.664 1 95.19 49 LYS B C 1
ATOM 2114 O O . LYS B 1 49 ? 5.574 10.531 14.836 1 95.19 49 LYS B O 1
ATOM 2119 N N . GLY B 1 50 ? 6.793 9.148 13.508 1 94.5 50 GLY B N 1
ATOM 2120 C CA . GLY B 1 50 ? 6.324 9.852 12.328 1 94.5 50 GLY B CA 1
ATOM 2121 C C . GLY B 1 50 ? 7.129 11.094 12.008 1 94.5 50 GLY B C 1
ATOM 2122 O O . GLY B 1 50 ? 7.938 11.539 12.828 1 94.5 50 GLY B O 1
ATOM 2123 N N . TYR B 1 51 ? 6.902 11.672 10.867 1 95.94 51 TYR B N 1
ATOM 2124 C CA . TYR B 1 51 ? 7.66 12.836 10.43 1 95.94 51 TYR B CA 1
ATOM 2125 C C . TYR B 1 51 ? 7.363 14.039 11.312 1 95.94 51 TYR B C 1
ATOM 2127 O O . TYR B 1 51 ? 8.281 14.703 11.812 1 95.94 51 TYR B O 1
ATOM 2135 N N . PRO B 1 52 ? 6.055 14.305 11.547 1 93.56 52 PRO B N 1
ATOM 2136 C CA . PRO B 1 52 ? 5.801 15.477 12.391 1 93.56 52 PRO B CA 1
ATOM 2137 C C . PRO B 1 52 ? 6.316 15.305 13.812 1 93.56 52 PRO B C 1
ATOM 2139 O O . PRO B 1 52 ? 6.742 16.281 14.438 1 93.56 52 PRO B O 1
ATOM 2142 N N . GLY B 1 53 ? 6.332 14.18 14.305 1 95.19 53 GLY B N 1
ATOM 2143 C CA . GLY B 1 53 ? 6.645 13.922 15.703 1 95.19 53 GLY B CA 1
ATOM 2144 C C . GLY B 1 53 ? 8.133 13.906 15.984 1 95.19 53 GLY B C 1
ATOM 2145 O O . GLY B 1 53 ? 8.562 14.141 17.109 1 95.19 53 GLY B O 1
ATOM 2146 N N . MET B 1 54 ? 8.852 13.602 15.008 1 97.44 54 MET B N 1
ATOM 2147 C CA . MET B 1 54 ? 10.305 13.562 15.164 1 97.44 54 MET B CA 1
ATOM 2148 C C . MET B 1 54 ? 10.891 14.969 15.117 1 97.44 54 MET B C 1
ATOM 2150 O O . MET B 1 54 ? 10.594 15.742 14.203 1 97.44 54 MET B O 1
ATOM 2154 N N . THR B 1 55 ? 11.75 15.328 16.125 1 97.81 55 THR B N 1
ATOM 2155 C CA . THR B 1 55 ? 12.43 16.625 16.141 1 97.81 55 THR B CA 1
ATOM 2156 C C . THR B 1 55 ? 13.945 16.453 16.125 1 97.81 55 THR B C 1
ATOM 2158 O O . THR B 1 55 ? 14.445 15.367 16.438 1 97.81 55 THR B O 1
ATOM 2161 N N . MET B 1 56 ? 14.57 17.547 15.758 1 98 56 MET B N 1
ATOM 2162 C CA . MET B 1 56 ? 16.031 17.516 15.797 1 98 56 MET B CA 1
ATOM 2163 C C . MET B 1 56 ? 16.531 17.312 17.234 1 98 56 MET B C 1
ATOM 2165 O O . MET B 1 56 ? 17.562 16.672 17.453 1 98 56 MET B O 1
ATOM 2169 N N . ASN B 1 57 ? 15.82 17.844 18.172 1 97.88 57 ASN B N 1
ATOM 2170 C CA . ASN B 1 57 ? 16.172 17.609 19.562 1 97.88 57 ASN B CA 1
ATOM 2171 C C . ASN B 1 57 ? 16.094 16.125 19.922 1 97.88 57 ASN B C 1
ATOM 2173 O O . ASN B 1 57 ? 16.953 15.609 20.641 1 97.88 57 ASN B O 1
ATOM 2177 N N . ASP B 1 58 ? 15.078 15.461 19.469 1 98.06 58 ASP B N 1
ATOM 2178 C CA . ASP B 1 58 ? 14.961 14.016 19.672 1 98.06 58 ASP B CA 1
ATOM 2179 C C . ASP B 1 58 ? 16.188 13.289 19.125 1 98.06 58 ASP B C 1
ATOM 2181 O O . ASP B 1 58 ? 16.734 12.398 19.797 1 98.06 58 ASP B O 1
ATOM 2185 N N . LEU B 1 59 ? 16.562 13.672 17.938 1 98.56 59 LEU B N 1
ATOM 2186 C CA . LEU B 1 59 ? 17.688 13.031 17.25 1 98.56 59 LEU B CA 1
ATOM 2187 C C . LEU B 1 59 ? 18.984 13.258 18.016 1 98.56 59 LEU B C 1
ATOM 2189 O O . LEU B 1 59 ? 19.734 12.312 18.25 1 98.56 59 LEU B O 1
ATOM 2193 N N . CYS B 1 60 ? 19.219 14.43 18.453 1 98.44 60 CYS B N 1
ATOM 2194 C CA . CYS B 1 60 ? 20.406 14.773 19.203 1 98.44 60 CYS B CA 1
ATOM 2195 C C . CYS B 1 60 ? 20.469 13.992 20.516 1 98.44 60 CYS B C 1
ATOM 2197 O O . CYS B 1 60 ? 21.516 13.461 20.875 1 98.44 60 CYS B O 1
ATOM 2199 N N . ARG B 1 61 ? 19.391 13.969 21.172 1 98.38 61 ARG B N 1
ATOM 2200 C CA . ARG B 1 61 ? 19.312 13.242 22.422 1 98.38 61 ARG B CA 1
ATOM 2201 C C . ARG B 1 61 ? 19.609 11.758 22.219 1 98.38 61 ARG B C 1
ATOM 2203 O O . ARG B 1 61 ? 20.359 11.164 22.984 1 98.38 61 ARG B O 1
ATOM 2210 N N . ALA B 1 62 ? 19.094 11.195 21.203 1 98.25 62 ALA B N 1
ATOM 2211 C CA . ALA B 1 62 ? 19.281 9.773 20.922 1 98.25 62 ALA B CA 1
ATOM 2212 C C . ALA B 1 62 ? 20.734 9.469 20.578 1 98.25 62 ALA B C 1
ATOM 2214 O O . ALA B 1 62 ? 21.25 8.391 20.906 1 98.25 62 ALA B O 1
ATOM 2215 N N . LEU B 1 63 ? 21.359 10.398 19.969 1 98 63 LEU B N 1
ATOM 2216 C CA . LEU B 1 63 ? 22.734 10.219 19.5 1 98 63 LEU B CA 1
ATOM 2217 C C . LEU B 1 63 ? 23.734 10.664 20.562 1 98 63 LEU B C 1
ATOM 2219 O O . LEU B 1 63 ? 24.922 10.32 20.484 1 98 63 LEU B O 1
ATOM 2223 N N . GLY B 1 64 ? 23.25 11.453 21.531 1 97.94 64 GLY B N 1
ATOM 2224 C CA . GLY B 1 64 ? 24.141 12.039 22.516 1 97.94 64 GLY B CA 1
ATOM 2225 C C . GLY B 1 64 ? 25.047 13.102 21.938 1 97.94 64 GLY B C 1
ATOM 2226 O O . GLY B 1 64 ? 26.234 13.172 22.281 1 97.94 64 GLY B O 1
ATOM 2227 N N . VAL B 1 65 ? 24.562 13.852 21.047 1 97.44 65 VAL B N 1
ATOM 2228 C CA . VAL B 1 65 ? 25.359 14.891 20.391 1 97.44 65 VAL B CA 1
ATOM 2229 C C . VAL B 1 65 ? 24.609 16.219 20.422 1 97.44 65 VAL B C 1
ATOM 2231 O O . VAL B 1 65 ? 23.422 16.25 20.75 1 97.44 65 VAL B O 1
ATOM 2234 N N . THR B 1 66 ? 25.328 17.312 20.062 1 95.94 66 THR B N 1
ATOM 2235 C CA . THR B 1 66 ? 24.719 18.625 19.984 1 95.94 66 THR B CA 1
ATOM 2236 C C . THR B 1 66 ? 24.141 18.891 18.594 1 95.94 66 THR B C 1
ATOM 2238 O O . THR B 1 66 ? 24.469 18.188 17.641 1 95.94 66 THR B O 1
ATOM 2241 N N . LYS B 1 67 ? 23.234 19.891 18.484 1 96.12 67 LYS B N 1
ATOM 2242 C CA . LYS B 1 67 ? 22.609 20.234 17.219 1 96.12 67 LYS B CA 1
ATOM 2243 C C . LYS B 1 67 ? 23.656 20.609 16.172 1 96.12 67 LYS B C 1
ATOM 2245 O O . LYS B 1 67 ? 23.594 20.141 15.031 1 96.12 67 LYS B O 1
ATOM 2250 N N . PRO B 1 68 ? 24.688 21.406 16.531 1 96.38 68 PRO B N 1
ATOM 2251 C CA . PRO B 1 68 ? 25.703 21.75 15.539 1 96.38 68 PRO B CA 1
ATOM 2252 C C . PRO B 1 68 ? 26.406 20.531 14.953 1 96.38 68 PRO B C 1
ATOM 2254 O O . PRO B 1 68 ? 26.734 20.516 13.766 1 96.38 68 PRO B O 1
ATOM 2257 N N . ALA B 1 69 ? 26.578 19.562 15.727 1 96 69 ALA B N 1
ATOM 2258 C CA . ALA B 1 69 ? 27.234 18.344 15.258 1 96 69 ALA B CA 1
ATOM 2259 C C . ALA B 1 69 ? 26.406 17.672 14.156 1 96 69 ALA B C 1
ATOM 2261 O O . ALA B 1 69 ? 26.969 17.141 13.195 1 96 69 ALA B O 1
ATOM 2262 N N . VAL B 1 70 ? 25.094 17.641 14.32 1 97.69 70 VAL B N 1
ATOM 2263 C CA . VAL B 1 70 ? 24.219 17.047 13.312 1 97.69 70 VAL B CA 1
ATOM 2264 C C . VAL B 1 70 ? 24.141 17.953 12.086 1 97.69 70 VAL B C 1
ATOM 2266 O O . VAL B 1 70 ? 24.156 17.484 10.953 1 97.69 70 VAL B O 1
ATOM 2269 N N . TYR B 1 71 ? 24.141 19.234 12.375 1 97.06 71 TYR B N 1
ATOM 2270 C CA . TYR B 1 71 ? 23.984 20.203 11.305 1 97.06 71 TYR B CA 1
ATOM 2271 C C . TYR B 1 71 ? 25.266 20.312 10.469 1 97.06 71 TYR B C 1
ATOM 2273 O O . TYR B 1 71 ? 25.25 20.875 9.375 1 97.06 71 TYR B O 1
ATOM 2281 N N . TYR B 1 72 ? 26.328 19.797 11.016 1 96.44 72 TYR B N 1
ATOM 2282 C CA . TYR B 1 72 ? 27.547 19.641 10.219 1 96.44 72 TYR B CA 1
ATOM 2283 C C . TYR B 1 72 ? 27.297 18.719 9.023 1 96.44 72 TYR B C 1
ATOM 2285 O O . TYR B 1 72 ? 27.844 18.953 7.938 1 96.44 72 TYR B O 1
ATOM 2293 N N . TYR B 1 73 ? 26.453 17.781 9.195 1 97.38 73 TYR B N 1
ATOM 2294 C CA . TYR B 1 73 ? 26.234 16.766 8.172 1 97.38 73 TYR B CA 1
ATOM 2295 C C . TYR B 1 73 ? 24.953 17.047 7.387 1 97.38 73 TYR B C 1
ATOM 2297 O O . TYR B 1 73 ? 24.859 16.688 6.211 1 97.38 73 TYR B O 1
ATOM 2305 N N . PHE B 1 74 ? 23.984 17.656 8 1 98.31 74 PHE B N 1
ATOM 2306 C CA . PHE B 1 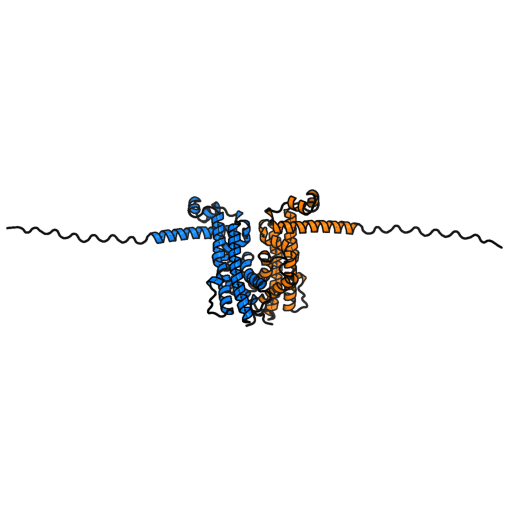74 ? 22.688 17.844 7.379 1 98.31 74 PHE B CA 1
ATOM 2307 C C . PHE B 1 74 ? 22.156 19.25 7.676 1 98.31 74 PHE B C 1
ATOM 2309 O O . PHE B 1 74 ? 22.328 19.766 8.781 1 98.31 74 PHE B O 1
ATOM 2316 N N . THR B 1 75 ? 21.375 19.75 6.754 1 97.38 75 THR B N 1
ATOM 2317 C CA . THR B 1 75 ? 20.891 21.109 6.867 1 97.38 75 THR B CA 1
ATOM 2318 C C . THR B 1 75 ? 19.672 21.188 7.77 1 97.38 75 THR B C 1
ATOM 2320 O O . THR B 1 75 ? 19.484 22.156 8.5 1 97.38 75 THR B O 1
ATOM 2323 N N . ASP B 1 76 ? 18.812 20.188 7.637 1 97.19 76 ASP B N 1
ATOM 2324 C CA . ASP B 1 76 ? 17.562 20.203 8.406 1 97.19 76 ASP B CA 1
ATOM 2325 C C . ASP B 1 76 ? 16.906 18.828 8.43 1 97.19 76 ASP B C 1
ATOM 2327 O O . ASP B 1 76 ? 17.438 17.875 7.852 1 97.19 76 ASP B O 1
ATOM 2331 N N . LYS B 1 77 ? 15.883 18.766 9.102 1 97.62 77 LYS B N 1
ATOM 2332 C CA . LYS B 1 77 ? 15.094 17.547 9.258 1 97.62 77 LYS B CA 1
ATOM 2333 C C . LYS B 1 77 ? 14.641 17 7.91 1 97.62 77 LYS B C 1
ATOM 2335 O O . LYS B 1 77 ? 14.688 15.797 7.676 1 97.62 77 LYS B O 1
ATOM 2340 N N . TYR B 1 78 ? 14.219 17.859 7.023 1 98 78 TYR B N 1
ATOM 2341 C CA . TYR B 1 78 ? 13.703 17.422 5.734 1 98 78 TYR B CA 1
ATOM 2342 C C . TYR B 1 78 ? 14.797 16.75 4.91 1 98 78 TYR B C 1
ATOM 2344 O O . TYR B 1 78 ? 14.555 15.742 4.246 1 98 78 TYR B O 1
ATOM 2352 N N . GLU B 1 79 ? 15.891 17.297 4.895 1 98.5 79 GLU B N 1
ATOM 2353 C CA . GLU B 1 79 ? 16.984 16.703 4.129 1 98.5 79 GLU B CA 1
ATOM 2354 C C . GLU B 1 79 ? 17.234 15.258 4.566 1 98.5 79 GLU B C 1
ATOM 2356 O O . GLU B 1 79 ? 17.422 14.375 3.73 1 98.5 79 GLU B O 1
ATOM 2361 N N . ILE B 1 80 ? 17.297 15.07 5.871 1 98.62 80 ILE B N 1
ATOM 2362 C CA . ILE B 1 80 ? 17.484 13.734 6.414 1 98.62 80 ILE B CA 1
ATOM 2363 C C . ILE B 1 80 ? 16.375 12.812 5.934 1 98.62 80 ILE B C 1
ATOM 2365 O O . ILE B 1 80 ? 16.641 11.703 5.449 1 98.62 80 ILE B O 1
ATOM 2369 N N . PHE B 1 81 ? 15.156 13.297 6.02 1 98.62 81 PHE B N 1
ATOM 2370 C CA . PHE B 1 81 ? 13.977 12.547 5.605 1 98.62 81 PHE B CA 1
ATOM 2371 C C . PHE B 1 81 ? 14.039 12.211 4.121 1 98.62 81 PHE B C 1
ATOM 2373 O O . PHE B 1 81 ? 13.836 11.055 3.73 1 98.62 81 PHE B O 1
ATOM 2380 N N . ASP B 1 82 ? 14.367 13.172 3.359 1 98.56 82 ASP B N 1
ATOM 2381 C CA . ASP B 1 82 ? 14.477 13.055 1.908 1 98.56 82 ASP B CA 1
ATOM 2382 C C . ASP B 1 82 ? 15.516 12.008 1.52 1 98.56 82 ASP B C 1
ATOM 2384 O O . ASP B 1 82 ? 15.25 11.133 0.692 1 98.56 82 ASP B O 1
ATOM 2388 N N . ILE B 1 83 ? 16.609 12.031 2.104 1 98.44 83 ILE B N 1
ATOM 2389 C CA . ILE B 1 83 ? 17.719 11.117 1.807 1 98.44 83 ILE B CA 1
ATOM 2390 C C . ILE B 1 83 ? 17.297 9.688 2.146 1 98.44 83 ILE B C 1
ATOM 2392 O O . ILE B 1 83 ? 17.547 8.766 1.369 1 98.44 83 ILE B O 1
ATOM 2396 N N . LEU B 1 84 ? 16.688 9.5 3.291 1 98.5 84 LEU B N 1
ATOM 2397 C CA . LEU B 1 84 ? 16.25 8.172 3.709 1 98.5 84 LEU B CA 1
ATOM 2398 C C . LEU B 1 84 ? 15.281 7.578 2.695 1 98.5 84 LEU B C 1
ATOM 2400 O O . LEU B 1 84 ? 15.422 6.414 2.305 1 98.5 84 LEU B O 1
ATOM 2404 N N . CYS B 1 85 ? 14.32 8.336 2.238 1 98.19 85 CYS B N 1
ATOM 2405 C CA . CYS B 1 85 ? 13.344 7.879 1.26 1 98.19 85 CYS B CA 1
ATOM 2406 C C . CYS B 1 85 ? 14.008 7.57 -0.076 1 98.19 85 CYS B C 1
ATOM 2408 O O . CYS B 1 85 ? 13.766 6.516 -0.667 1 98.19 85 CYS B O 1
ATOM 2410 N N . ARG B 1 86 ? 14.891 8.461 -0.499 1 98.25 86 ARG B N 1
ATOM 2411 C CA . ARG B 1 86 ? 15.547 8.281 -1.788 1 98.25 86 ARG B CA 1
ATOM 2412 C C . ARG B 1 86 ? 16.484 7.078 -1.758 1 98.25 86 ARG B C 1
ATOM 2414 O O . ARG B 1 86 ? 16.547 6.301 -2.713 1 98.25 86 ARG B O 1
ATOM 2421 N N . GLU B 1 87 ? 17.188 6.922 -0.683 1 97.69 87 GLU B N 1
ATOM 2422 C CA . GLU B 1 87 ? 18.125 5.809 -0.576 1 97.69 87 GLU B CA 1
ATOM 2423 C C . GLU B 1 87 ? 17.391 4.469 -0.609 1 97.69 87 GLU B C 1
ATOM 2425 O O . GLU B 1 87 ? 17.875 3.512 -1.221 1 97.69 87 GLU B O 1
ATOM 2430 N N . SER B 1 88 ? 16.297 4.402 0.079 1 97.69 88 SER B N 1
ATOM 2431 C CA . SER B 1 88 ? 15.547 3.156 0.064 1 97.69 88 SER B CA 1
ATOM 2432 C C . SER B 1 88 ? 15.055 2.824 -1.341 1 97.69 88 SER B C 1
ATOM 2434 O O . SER B 1 88 ? 15.133 1.675 -1.777 1 97.69 88 SER B O 1
ATOM 2436 N N . ALA B 1 89 ? 14.562 3.811 -2.066 1 98 89 ALA B N 1
ATOM 2437 C CA . ALA B 1 89 ? 14.094 3.613 -3.438 1 98 89 ALA B CA 1
ATOM 2438 C C . ALA B 1 89 ? 15.25 3.213 -4.355 1 98 89 ALA B C 1
ATOM 2440 O O . ALA B 1 89 ? 15.109 2.307 -5.18 1 98 89 ALA B O 1
ATOM 2441 N N . GLN B 1 90 ? 16.359 3.854 -4.156 1 98.06 90 GLN B N 1
ATOM 2442 C CA . GLN B 1 90 ? 17.531 3.572 -4.969 1 98.06 90 GLN B CA 1
ATOM 2443 C C . GLN B 1 90 ? 18.047 2.152 -4.73 1 98.06 90 GLN B C 1
ATOM 2445 O O . GLN B 1 90 ? 18.594 1.525 -5.637 1 98.06 90 GLN B O 1
ATOM 2450 N N . THR B 1 91 ? 17.859 1.733 -3.572 1 98.06 91 THR B N 1
ATOM 2451 C CA . THR B 1 91 ? 18.281 0.375 -3.236 1 98.06 91 THR B CA 1
ATOM 2452 C C . THR B 1 91 ? 17.312 -0.647 -3.836 1 98.06 91 THR B C 1
ATOM 2454 O O . THR B 1 91 ? 17.75 -1.65 -4.41 1 98.06 91 THR B O 1
ATOM 2457 N N . CYS B 1 92 ? 16.062 -0.421 -3.818 1 98.38 92 CYS B N 1
ATOM 2458 C CA . CYS B 1 92 ? 15.055 -1.438 -4.102 1 98.38 92 CYS B CA 1
ATOM 2459 C C . CYS B 1 92 ? 14.664 -1.422 -5.574 1 98.38 92 CYS B C 1
ATOM 2461 O O . CYS B 1 92 ? 14.578 -2.475 -6.211 1 98.38 92 CYS B O 1
ATOM 2463 N N . LEU B 1 93 ? 14.461 -0.289 -6.191 1 98.38 93 LEU B N 1
ATOM 2464 C CA . LEU B 1 93 ? 13.695 -0.171 -7.426 1 98.38 93 LEU B CA 1
ATOM 2465 C C . LEU B 1 93 ? 14.547 -0.547 -8.633 1 98.38 93 LEU B C 1
ATOM 2467 O O . LEU B 1 93 ? 14.047 -1.136 -9.594 1 98.38 93 LEU B O 1
ATOM 2471 N N . PRO B 1 94 ? 15.891 -0.384 -8.625 1 98.38 94 PRO B N 1
ATOM 2472 C CA . PRO B 1 94 ? 16.672 -0.77 -9.797 1 98.38 94 PRO B CA 1
ATOM 2473 C C . PRO B 1 94 ? 17.031 -2.254 -9.805 1 98.38 94 PRO B C 1
ATOM 2475 O O . PRO B 1 94 ? 17.906 -2.678 -10.57 1 98.38 94 PRO B O 1
ATOM 2478 N N . VAL B 1 95 ? 16.453 -3.004 -9.016 1 98.38 95 VAL B N 1
ATOM 2479 C CA . VAL B 1 95 ? 16.828 -4.387 -8.734 1 98.38 95 VAL B CA 1
ATOM 2480 C C . VAL B 1 95 ? 16.844 -5.191 -10.031 1 98.38 95 VAL B C 1
ATOM 2482 O O . VAL B 1 95 ? 17.766 -5.992 -10.258 1 98.38 95 VAL B O 1
ATOM 2485 N N . ILE B 1 96 ? 15.852 -5.062 -10.906 1 98.19 96 ILE B N 1
ATOM 2486 C CA . ILE B 1 96 ? 15.766 -5.863 -12.125 1 98.19 96 ILE B CA 1
ATOM 2487 C C . ILE B 1 96 ? 16.906 -5.496 -13.062 1 98.19 96 ILE B C 1
ATOM 2489 O O . ILE B 1 96 ? 17.625 -6.375 -13.555 1 98.19 96 ILE B O 1
ATOM 2493 N N . ARG B 1 97 ? 17.125 -4.219 -13.195 1 96.5 97 ARG B N 1
ATOM 2494 C CA . ARG B 1 97 ? 18.188 -3.736 -14.055 1 96.5 97 ARG B CA 1
ATOM 2495 C C . ARG B 1 97 ? 19.547 -4.215 -13.555 1 96.5 97 ARG B C 1
ATOM 2497 O O . ARG B 1 97 ? 20.438 -4.52 -14.352 1 96.5 97 ARG B O 1
ATOM 2504 N N . GLU B 1 98 ? 19.672 -4.348 -12.305 1 97.69 98 GLU B N 1
ATOM 2505 C CA . GLU B 1 98 ? 20.969 -4.641 -11.688 1 97.69 98 GLU B CA 1
ATOM 2506 C C . GLU B 1 98 ? 21.219 -6.145 -11.609 1 97.69 98 GLU B C 1
ATOM 2508 O O . GLU B 1 98 ? 22.359 -6.59 -11.531 1 97.69 98 GLU B O 1
ATOM 2513 N N . THR B 1 99 ? 20.141 -6.926 -11.586 1 97.19 99 THR B N 1
ATOM 2514 C CA . THR B 1 99 ? 20.375 -8.312 -11.211 1 97.19 99 THR B CA 1
ATOM 2515 C C . THR B 1 99 ? 19.938 -9.258 -12.32 1 97.19 99 THR B C 1
ATOM 2517 O O . THR B 1 99 ? 20.281 -10.445 -12.312 1 97.19 99 THR B O 1
ATOM 2520 N N . ALA B 1 100 ? 19.156 -8.789 -13.25 1 96.56 100 ALA B N 1
ATOM 2521 C CA . ALA B 1 100 ? 18.719 -9.656 -14.336 1 96.56 100 ALA B CA 1
ATOM 2522 C C . ALA B 1 100 ? 19.891 -10.125 -15.195 1 96.56 100 ALA B C 1
ATOM 2524 O O . ALA B 1 100 ? 20.531 -9.312 -15.859 1 96.56 100 ALA B O 1
ATOM 2525 N N . ASP B 1 101 ? 20.188 -11.398 -15.172 1 95.38 101 ASP B N 1
ATOM 2526 C CA . ASP B 1 101 ? 21.234 -12 -15.984 1 95.38 101 ASP B CA 1
ATOM 2527 C C . ASP B 1 101 ? 20.688 -12.469 -17.328 1 95.38 101 ASP B C 1
ATOM 2529 O O . ASP B 1 101 ? 19.969 -13.469 -17.406 1 95.38 101 ASP B O 1
ATOM 2533 N N . PRO B 1 102 ? 21.078 -11.844 -18.359 1 93.62 102 PRO B N 1
ATOM 2534 C CA . PRO B 1 102 ? 20.531 -12.211 -19.672 1 93.62 102 PRO B CA 1
ATOM 2535 C C . PRO B 1 102 ? 20.938 -13.617 -20.109 1 93.62 102 PRO B C 1
ATOM 2537 O O . PRO B 1 102 ? 20.344 -14.164 -21.047 1 93.62 102 PRO B O 1
ATOM 2540 N N . ALA B 1 103 ? 21.891 -14.156 -19.438 1 96.56 103 ALA B N 1
ATOM 2541 C CA . ALA B 1 103 ? 22.375 -15.484 -19.797 1 96.56 103 ALA B CA 1
ATOM 2542 C C . ALA B 1 103 ? 21.438 -16.562 -19.266 1 96.56 103 ALA B C 1
ATOM 2544 O O . ALA B 1 103 ? 21.5 -17.719 -19.719 1 96.56 103 ALA B O 1
ATOM 2545 N N . LEU B 1 104 ? 20.578 -16.234 -18.375 1 97.19 104 LEU B N 1
ATOM 2546 C CA . LEU B 1 104 ? 19.688 -17.219 -17.75 1 97.19 104 LEU B CA 1
ATOM 2547 C C . LEU B 1 104 ? 18.344 -17.234 -18.453 1 97.19 104 LEU B C 1
ATOM 2549 O O . LEU B 1 104 ? 17.906 -16.234 -19.016 1 97.19 104 LEU B O 1
ATOM 2553 N N . PRO B 1 105 ? 17.672 -18.438 -18.391 1 97.56 105 PRO B N 1
ATOM 2554 C CA . PRO B 1 105 ? 16.281 -18.453 -18.844 1 97.56 105 PRO B CA 1
ATOM 2555 C C . PRO B 1 105 ? 15.383 -17.484 -18.094 1 97.56 105 PRO B C 1
ATOM 2557 O O . PRO B 1 105 ? 15.633 -17.188 -16.922 1 97.56 105 PRO B O 1
ATOM 2560 N N . VAL B 1 106 ? 14.359 -16.969 -18.734 1 97.94 106 VAL B N 1
ATOM 2561 C CA . VAL B 1 106 ? 13.547 -15.867 -18.234 1 97.94 106 VAL B CA 1
ATOM 2562 C C . VAL B 1 106 ? 12.945 -16.234 -16.891 1 97.94 106 VAL B C 1
ATOM 2564 O O . VAL B 1 106 ? 12.797 -15.367 -16.016 1 97.94 106 VAL B O 1
ATOM 2567 N N . ARG B 1 107 ? 12.602 -17.438 -16.656 1 97.5 107 ARG B N 1
ATOM 2568 C CA . ARG B 1 107 ? 12.031 -17.844 -15.375 1 97.5 107 ARG B CA 1
ATOM 2569 C C . ARG B 1 107 ? 13.039 -17.672 -14.242 1 97.5 107 ARG B C 1
ATOM 2571 O O . ARG B 1 107 ? 12.719 -17.109 -13.195 1 97.5 107 ARG B O 1
ATOM 2578 N N . GLU B 1 108 ? 14.273 -18.188 -14.445 1 97.69 108 GLU B N 1
ATOM 2579 C CA . GLU B 1 108 ? 15.336 -18.062 -13.453 1 97.69 108 GLU B CA 1
ATOM 2580 C C . GLU B 1 108 ? 15.742 -16.609 -13.242 1 97.69 108 GLU B C 1
ATOM 2582 O O . GLU B 1 108 ? 16.047 -16.203 -12.125 1 97.69 108 GLU B O 1
ATOM 2587 N N . ARG B 1 109 ? 15.742 -15.883 -14.32 1 97.94 109 ARG B N 1
ATOM 2588 C CA . ARG B 1 109 ? 16.062 -14.461 -14.242 1 97.94 109 ARG B CA 1
ATOM 2589 C C . ARG B 1 109 ? 15.047 -13.727 -13.359 1 97.94 109 ARG B C 1
ATOM 2591 O O . ARG B 1 109 ? 15.438 -12.984 -12.453 1 97.94 109 ARG B O 1
ATOM 2598 N N . LEU B 1 110 ? 13.766 -13.961 -13.617 1 98.38 110 LEU B N 1
ATOM 2599 C CA . LEU B 1 110 ? 12.734 -13.305 -12.828 1 98.38 110 LEU B CA 1
ATOM 2600 C C . LEU B 1 110 ? 12.805 -13.742 -11.367 1 98.38 110 LEU B C 1
ATOM 2602 O O . LEU B 1 110 ? 12.688 -12.922 -10.461 1 98.38 110 LEU B O 1
ATOM 2606 N N . GLN B 1 111 ? 13.023 -15 -11.172 1 98.12 111 GLN B N 1
ATOM 2607 C CA . GLN B 1 111 ? 13.109 -15.531 -9.82 1 98.12 111 GLN B CA 1
ATOM 2608 C C . GLN B 1 111 ? 14.227 -14.867 -9.031 1 98.12 111 GLN B C 1
ATOM 2610 O O . GLN B 1 111 ? 14.039 -14.477 -7.879 1 98.12 111 GLN B O 1
ATOM 2615 N N . ALA B 1 112 ? 15.359 -14.75 -9.648 1 98.25 112 ALA B N 1
ATOM 2616 C CA . ALA B 1 112 ? 16.5 -14.125 -8.992 1 98.25 112 ALA B CA 1
ATOM 2617 C C . ALA B 1 112 ? 16.219 -12.656 -8.68 1 98.25 112 ALA B C 1
ATOM 2619 O O . ALA B 1 112 ? 16.531 -12.172 -7.59 1 98.25 112 ALA B O 1
ATOM 2620 N N . CYS B 1 113 ? 15.609 -11.992 -9.609 1 98.69 113 CYS B N 1
ATOM 2621 C CA . CYS B 1 113 ? 15.289 -10.578 -9.438 1 98.69 113 CYS B CA 1
ATOM 2622 C C . CYS B 1 113 ? 14.289 -10.383 -8.305 1 98.69 113 CYS B C 1
ATOM 2624 O O . CYS B 1 113 ? 14.469 -9.508 -7.457 1 98.69 113 CYS B O 1
ATOM 2626 N N . LEU B 1 114 ? 13.273 -11.203 -8.266 1 98.81 114 LEU B N 1
ATOM 2627 C CA . LEU B 1 114 ? 12.219 -11.047 -7.27 1 98.81 114 LEU B CA 1
ATOM 2628 C C . LEU B 1 114 ? 12.734 -11.398 -5.875 1 98.81 114 LEU B C 1
ATOM 2630 O O . LEU B 1 114 ? 12.328 -10.781 -4.887 1 98.81 114 LEU B O 1
ATOM 2634 N N . LEU B 1 115 ? 13.602 -12.391 -5.805 1 98.88 115 LEU B N 1
ATOM 2635 C CA . LEU B 1 115 ? 14.195 -12.719 -4.516 1 98.88 115 LEU B CA 1
ATOM 2636 C C . LEU B 1 115 ? 15.055 -11.562 -4.004 1 98.88 115 LEU B C 1
ATOM 2638 O O . LEU B 1 115 ? 14.961 -11.188 -2.832 1 98.88 115 LEU B O 1
ATOM 2642 N N . GLU B 1 116 ? 15.828 -11.031 -4.855 1 98.88 116 GLU B N 1
ATOM 2643 C CA . GLU B 1 116 ? 16.656 -9.898 -4.457 1 98.88 116 GLU B CA 1
ATOM 2644 C C . GLU B 1 116 ? 15.797 -8.688 -4.102 1 98.88 116 GLU B C 1
ATOM 2646 O O . GLU B 1 116 ? 16.094 -7.965 -3.152 1 98.88 116 GLU B O 1
ATOM 2651 N N . MET B 1 117 ? 14.766 -8.461 -4.871 1 98.75 117 MET B N 1
ATOM 2652 C CA . MET B 1 117 ? 13.812 -7.402 -4.555 1 98.75 117 MET B CA 1
ATOM 2653 C C . MET B 1 117 ? 13.266 -7.562 -3.139 1 98.75 117 MET B C 1
ATOM 2655 O O . MET B 1 117 ? 13.266 -6.609 -2.359 1 98.75 117 MET B O 1
ATOM 2659 N N . ALA B 1 118 ? 12.82 -8.773 -2.824 1 98.88 118 ALA B N 1
ATOM 2660 C CA . ALA B 1 118 ? 12.289 -9.062 -1.496 1 98.88 118 ALA B CA 1
ATOM 2661 C C . ALA B 1 118 ? 13.344 -8.828 -0.418 1 98.88 118 ALA B C 1
ATOM 2663 O O . ALA B 1 118 ? 13.062 -8.211 0.612 1 98.88 118 ALA B O 1
ATOM 2664 N N . ARG B 1 119 ? 14.547 -9.266 -0.656 1 98.81 119 ARG B N 1
ATOM 2665 C CA . ARG B 1 119 ? 15.633 -9.078 0.3 1 98.81 119 ARG B CA 1
ATOM 2666 C C . ARG B 1 119 ? 15.883 -7.602 0.572 1 98.81 119 ARG B C 1
ATOM 2668 O O . ARG B 1 119 ? 15.977 -7.184 1.729 1 98.81 119 ARG B O 1
ATOM 2675 N N . ARG B 1 120 ? 15.938 -6.855 -0.463 1 98.69 120 ARG B N 1
ATOM 2676 C CA . ARG B 1 120 ? 16.219 -5.43 -0.337 1 98.69 120 ARG B CA 1
ATOM 2677 C C . ARG B 1 120 ? 15.078 -4.715 0.392 1 98.69 120 ARG B C 1
ATOM 2679 O O . ARG B 1 120 ? 15.32 -3.887 1.271 1 98.69 120 ARG B O 1
ATOM 2686 N N . CYS B 1 121 ? 13.859 -5.055 0.069 1 98.44 121 CYS B N 1
ATOM 2687 C CA . CYS B 1 121 ? 12.711 -4.398 0.688 1 98.44 121 CYS B CA 1
ATOM 2688 C C . CYS B 1 121 ? 12.609 -4.758 2.166 1 98.44 121 CYS B C 1
ATOM 2690 O O . CYS B 1 121 ? 12.273 -3.912 2.994 1 98.44 121 CYS B O 1
ATOM 2692 N N . VAL B 1 122 ? 12.898 -6.012 2.475 1 98.38 122 VAL B N 1
ATOM 2693 C CA . VAL B 1 122 ? 12.891 -6.434 3.871 1 98.38 122 VAL B CA 1
ATOM 2694 C C . VAL B 1 122 ? 13.984 -5.703 4.641 1 98.38 122 VAL B C 1
ATOM 2696 O O . VAL B 1 122 ? 13.758 -5.207 5.746 1 98.38 122 VAL B O 1
ATOM 2699 N N . ALA B 1 123 ? 15.117 -5.562 4.02 1 97.19 123 ALA B N 1
ATOM 2700 C CA . ALA B 1 123 ? 16.25 -4.91 4.656 1 97.19 123 ALA B CA 1
ATOM 2701 C C . ALA B 1 123 ? 16.016 -3.414 4.828 1 97.19 123 ALA B C 1
ATOM 2703 O O . ALA B 1 123 ? 16.469 -2.811 5.801 1 97.19 123 ALA B O 1
ATOM 2704 N N . CYS B 1 124 ? 15.273 -2.844 3.912 1 96.38 124 CYS B N 1
ATOM 2705 C CA . CYS B 1 124 ? 15.023 -1.407 3.904 1 96.38 124 CYS B CA 1
ATOM 2706 C C . CYS B 1 124 ? 13.648 -1.089 4.48 1 96.38 124 CYS B C 1
ATOM 2708 O O . CYS B 1 124 ? 13.094 -0.016 4.227 1 96.38 124 CYS B O 1
ATOM 2710 N N . HIS B 1 125 ? 13.109 -1.952 5.211 1 97.06 125 HIS B N 1
ATOM 2711 C CA . HIS B 1 125 ? 11.711 -1.826 5.621 1 97.06 125 HIS B CA 1
ATOM 2712 C C . HIS B 1 125 ? 11.453 -0.472 6.27 1 97.06 125 HIS B C 1
ATOM 2714 O O . HIS B 1 125 ? 10.508 0.228 5.898 1 97.06 125 HIS B O 1
ATOM 2720 N N . VAL B 1 126 ? 12.336 -0.021 7.148 1 95.75 126 VAL B N 1
ATOM 2721 C CA . VAL B 1 126 ? 12.102 1.186 7.938 1 95.75 126 VAL B CA 1
ATOM 2722 C C . VAL B 1 126 ? 12.102 2.408 7.023 1 95.75 126 VAL B C 1
ATOM 2724 O O . VAL B 1 126 ? 11.094 3.109 6.914 1 95.75 126 VAL B O 1
ATOM 2727 N N . PRO B 1 127 ? 13.172 2.645 6.254 1 95.94 127 PRO B N 1
ATOM 2728 C CA . PRO B 1 127 ? 13.117 3.824 5.387 1 95.94 127 PRO B CA 1
ATOM 2729 C C . PRO B 1 127 ? 12.078 3.699 4.281 1 95.94 127 PRO B C 1
ATOM 2731 O O . PRO B 1 127 ? 11.5 4.703 3.855 1 95.94 127 PRO B O 1
ATOM 2734 N N . ALA B 1 128 ? 11.797 2.5 3.799 1 95.38 128 ALA B N 1
ATOM 2735 C CA . ALA B 1 128 ? 10.766 2.307 2.779 1 95.38 128 ALA B CA 1
ATOM 2736 C C . ALA B 1 128 ? 9.391 2.662 3.32 1 95.38 128 ALA B C 1
ATOM 2738 O O . ALA B 1 128 ? 8.562 3.227 2.602 1 95.38 128 ALA B O 1
ATOM 2739 N N . THR B 1 129 ? 9.148 2.336 4.535 1 95.88 129 THR B N 1
ATOM 2740 C CA . THR B 1 129 ? 7.895 2.666 5.195 1 95.88 129 THR B CA 1
ATOM 2741 C C . THR B 1 129 ? 7.66 4.176 5.195 1 95.88 129 THR B C 1
ATOM 2743 O O . THR B 1 129 ? 6.535 4.633 4.988 1 95.88 129 THR B O 1
ATOM 2746 N N . LEU B 1 130 ? 8.695 4.957 5.375 1 95.69 130 LEU B N 1
ATOM 2747 C CA . LEU B 1 130 ? 8.578 6.41 5.406 1 95.69 130 LEU B CA 1
ATOM 2748 C C . LEU B 1 130 ? 8.047 6.945 4.082 1 95.69 130 LEU B C 1
ATOM 2750 O O . LEU B 1 130 ? 7.227 7.867 4.062 1 95.69 130 LEU B O 1
ATOM 2754 N N . SER B 1 131 ? 8.438 6.332 3.006 1 93.38 131 SER B N 1
ATOM 2755 C CA . SER B 1 131 ? 8.07 6.77 1.663 1 93.38 131 SER B CA 1
ATOM 2756 C C . SER B 1 131 ? 6.578 6.598 1.415 1 93.38 131 SER B C 1
ATOM 2758 O O . SER B 1 131 ? 5.977 7.355 0.647 1 93.38 131 SER B O 1
ATOM 2760 N N . PHE B 1 132 ? 6.004 5.621 2.096 1 91.69 132 PHE B N 1
ATOM 2761 C CA . PHE B 1 132 ? 4.594 5.34 1.874 1 91.69 132 PHE B CA 1
ATOM 2762 C C . PHE B 1 132 ? 3.732 6.008 2.939 1 91.69 132 PHE B C 1
ATOM 2764 O O . PHE B 1 132 ? 2.781 6.723 2.619 1 91.69 132 PHE B O 1
ATOM 2771 N N . ARG B 1 133 ? 4.109 5.887 4.141 1 89.5 133 ARG B N 1
ATOM 2772 C CA . ARG B 1 133 ? 3.326 6.371 5.273 1 89.5 133 ARG B CA 1
ATOM 2773 C C . ARG B 1 133 ? 3.379 7.895 5.367 1 89.5 133 ARG B C 1
ATOM 2775 O O . ARG B 1 133 ? 2.391 8.531 5.73 1 89.5 133 ARG B O 1
ATOM 2782 N N . ASP B 1 134 ? 4.562 8.508 5.051 1 92.12 134 ASP B N 1
ATOM 2783 C CA . ASP B 1 134 ? 4.773 9.938 5.258 1 92.12 134 ASP B CA 1
ATOM 2784 C C . ASP B 1 134 ? 5.027 10.656 3.936 1 92.12 134 ASP B C 1
ATOM 2786 O O . ASP B 1 134 ? 5.773 11.641 3.887 1 92.12 134 ASP B O 1
ATOM 2790 N N . ASN B 1 135 ? 4.445 10.094 2.932 1 91.25 135 ASN B N 1
ATOM 2791 C CA . ASN B 1 135 ? 4.652 10.586 1.574 1 91.25 135 ASN B CA 1
ATOM 2792 C C . ASN B 1 135 ? 4.215 12.039 1.434 1 91.25 135 ASN B C 1
ATOM 2794 O O . ASN B 1 135 ? 4.789 12.789 0.644 1 91.25 135 ASN B O 1
ATOM 2798 N N . GLN B 1 136 ? 3.266 12.516 2.178 1 88.5 136 GLN B N 1
ATOM 2799 C CA . GLN B 1 136 ? 2.684 13.852 2.059 1 88.5 136 GLN B CA 1
ATOM 2800 C C . GLN B 1 136 ? 3.691 14.93 2.447 1 88.5 136 GLN B C 1
ATOM 2802 O O . GLN B 1 136 ? 3.496 16.109 2.143 1 88.5 136 GLN B O 1
ATOM 2807 N N . TYR B 1 137 ? 4.707 14.57 3.088 1 93.5 137 TYR B N 1
ATOM 2808 C CA . TYR B 1 137 ? 5.691 15.539 3.561 1 93.5 137 TYR B CA 1
ATOM 2809 C C . TYR B 1 137 ? 6.848 15.664 2.578 1 93.5 137 TYR B C 1
ATOM 2811 O O . TYR B 1 137 ? 7.742 16.5 2.764 1 93.5 137 TYR B O 1
ATOM 2819 N N . LEU B 1 138 ? 6.852 14.852 1.591 1 96.38 138 LEU B N 1
ATOM 2820 C CA . LEU B 1 138 ? 7.879 14.938 0.558 1 96.38 138 LEU B CA 1
ATOM 2821 C C . LEU B 1 138 ? 7.598 16.094 -0.397 1 96.38 138 LEU B C 1
ATOM 2823 O O . LEU B 1 138 ? 6.441 16.344 -0.736 1 96.38 138 LEU B O 1
ATOM 2827 N N . ARG B 1 139 ? 8.68 16.703 -0.797 1 96.88 139 ARG B N 1
ATOM 2828 C CA . ARG B 1 139 ? 8.547 17.75 -1.79 1 96.88 139 ARG B CA 1
ATOM 2829 C C . ARG B 1 139 ? 8.242 17.188 -3.168 1 96.88 139 ARG B C 1
ATOM 2831 O O . ARG B 1 139 ? 8.586 16.031 -3.463 1 96.88 139 ARG B O 1
ATOM 2838 N N . PRO B 1 140 ? 7.648 18 -4.043 1 95.62 140 PRO B N 1
ATOM 2839 C CA . PRO B 1 140 ? 7.207 17.531 -5.359 1 95.62 140 PRO B CA 1
ATOM 2840 C C . PRO B 1 140 ? 8.344 16.953 -6.191 1 95.62 140 PRO B C 1
ATOM 2842 O O . PRO B 1 140 ? 8.148 15.969 -6.91 1 95.62 140 PRO B O 1
ATOM 2845 N N . ASP B 1 141 ? 9.469 17.5 -6.066 1 97 141 ASP B N 1
ATOM 2846 C CA . ASP B 1 141 ? 10.594 17 -6.852 1 97 141 ASP B CA 1
ATOM 2847 C C . ASP B 1 141 ? 10.984 15.594 -6.426 1 97 141 ASP B C 1
ATOM 2849 O O . ASP B 1 141 ? 11.328 14.758 -7.262 1 97 141 ASP B O 1
ATOM 2853 N N . THR B 1 142 ? 11.008 15.367 -5.113 1 97.69 142 THR B N 1
ATOM 2854 C CA . THR B 1 142 ? 11.312 14.031 -4.617 1 97.69 142 THR B CA 1
ATOM 2855 C C . THR B 1 142 ? 10.227 13.039 -5.035 1 97.69 142 THR B C 1
ATOM 2857 O O . THR B 1 142 ? 10.531 11.922 -5.461 1 97.69 142 THR B O 1
ATOM 2860 N N . VAL B 1 143 ? 9.008 13.453 -4.984 1 96.38 143 VAL B N 1
ATOM 2861 C CA . VAL B 1 143 ? 7.895 12.602 -5.387 1 96.38 143 VAL B CA 1
ATOM 2862 C C . VAL B 1 143 ? 8.031 12.242 -6.867 1 96.38 143 VAL B C 1
ATOM 2864 O O . VAL B 1 143 ? 7.891 11.078 -7.246 1 96.38 143 VAL B O 1
ATOM 2867 N N . ALA B 1 144 ? 8.305 13.242 -7.684 1 97.31 144 ALA B N 1
ATOM 2868 C CA . ALA B 1 144 ? 8.477 13.008 -9.117 1 97.31 144 ALA B CA 1
ATOM 2869 C C . ALA B 1 144 ? 9.625 12.047 -9.383 1 97.31 144 ALA B C 1
ATOM 2871 O O . ALA B 1 144 ? 9.531 11.18 -10.266 1 97.31 144 ALA B O 1
ATOM 2872 N N . TRP B 1 145 ? 10.625 12.25 -8.656 1 98.19 145 TRP B N 1
ATOM 2873 C CA . TRP B 1 145 ? 11.781 11.383 -8.797 1 98.19 145 TRP B CA 1
ATOM 2874 C C . TRP B 1 145 ? 11.445 9.953 -8.391 1 98.19 145 TRP B C 1
ATOM 2876 O O . TRP B 1 145 ? 11.758 9.008 -9.117 1 98.19 145 TRP B O 1
ATOM 2886 N N . LEU B 1 146 ? 10.812 9.758 -7.305 1 97.75 146 LEU B N 1
ATOM 2887 C CA . LEU B 1 146 ? 10.375 8.438 -6.852 1 97.75 146 LEU B CA 1
ATOM 2888 C C . LEU B 1 146 ? 9.461 7.789 -7.883 1 97.75 146 LEU B C 1
ATOM 2890 O O . LEU B 1 146 ? 9.594 6.598 -8.172 1 97.75 146 LEU B O 1
ATOM 2894 N N . ASP B 1 147 ? 8.562 8.547 -8.445 1 96.81 147 ASP B N 1
ATOM 2895 C CA . ASP B 1 147 ? 7.652 8.055 -9.469 1 96.81 147 ASP B CA 1
ATOM 2896 C C . ASP B 1 147 ? 8.422 7.578 -10.703 1 96.81 147 ASP B C 1
ATOM 2898 O O . ASP B 1 147 ? 8.07 6.562 -11.312 1 96.81 147 ASP B O 1
ATOM 2902 N N . SER B 1 148 ? 9.398 8.344 -11.039 1 98.12 148 SER B N 1
ATOM 2903 C CA . SER B 1 148 ? 10.203 7.953 -12.188 1 98.12 148 SER B CA 1
ATOM 2904 C C . SER B 1 148 ? 10.945 6.648 -11.922 1 98.12 148 SER B C 1
ATOM 2906 O O . SER B 1 148 ? 11.062 5.805 -12.812 1 98.12 148 SER B O 1
ATOM 2908 N N . MET B 1 149 ? 11.461 6.484 -10.734 1 98.06 149 MET B N 1
ATOM 2909 C CA . MET B 1 149 ? 12.125 5.242 -10.344 1 98.06 149 MET B CA 1
ATOM 2910 C C . MET B 1 149 ? 11.156 4.062 -10.414 1 98.06 149 MET B C 1
ATOM 2912 O O . MET B 1 149 ? 11.5 2.998 -10.93 1 98.06 149 MET B O 1
ATOM 2916 N N . ALA B 1 150 ? 9.992 4.242 -9.945 1 97.69 150 ALA B N 1
ATOM 2917 C CA . ALA B 1 150 ? 8.969 3.201 -9.977 1 97.69 150 ALA B CA 1
ATOM 2918 C C . ALA B 1 150 ? 8.594 2.846 -11.414 1 97.69 150 ALA B C 1
ATOM 2920 O O . ALA B 1 150 ? 8.438 1.669 -11.75 1 97.69 150 ALA B O 1
ATOM 2921 N N . ARG B 1 151 ? 8.461 3.865 -12.227 1 97.88 151 ARG B N 1
ATOM 2922 C CA . ARG B 1 151 ? 8.133 3.645 -13.633 1 97.88 151 ARG B CA 1
ATOM 2923 C C . ARG B 1 151 ? 9.203 2.793 -14.312 1 97.88 151 ARG B C 1
ATOM 2925 O O . ARG B 1 151 ? 8.883 1.879 -15.078 1 97.88 151 ARG B O 1
ATOM 2932 N N . ASP B 1 152 ? 10.406 3.082 -14.023 1 98.31 152 ASP B N 1
ATOM 2933 C CA . ASP B 1 152 ? 11.5 2.312 -14.602 1 98.31 152 ASP B CA 1
ATOM 2934 C C . ASP B 1 152 ? 11.469 0.863 -14.125 1 98.31 152 ASP B C 1
ATOM 2936 O O . ASP B 1 152 ? 11.688 -0.06 -14.914 1 98.31 152 ASP B O 1
ATOM 2940 N N . PHE B 1 153 ? 11.25 0.699 -12.922 1 98.62 153 PHE B N 1
ATOM 2941 C CA . PHE B 1 153 ? 11.133 -0.643 -12.359 1 98.62 153 PHE B CA 1
ATOM 2942 C C . PHE B 1 153 ? 10.039 -1.43 -13.07 1 98.62 153 PHE B C 1
ATOM 2944 O O . PHE B 1 153 ? 10.266 -2.559 -13.516 1 98.62 153 PHE B O 1
ATOM 2951 N N . TYR B 1 154 ? 8.836 -0.827 -13.219 1 98.31 154 TYR B N 1
ATOM 2952 C CA . TYR B 1 154 ? 7.711 -1.542 -13.805 1 98.31 154 TYR B CA 1
ATOM 2953 C C . TYR B 1 154 ? 7.926 -1.76 -15.297 1 98.31 154 TYR B C 1
ATOM 2955 O O . TYR B 1 154 ? 7.5 -2.775 -15.852 1 98.31 154 TYR B O 1
ATOM 2963 N N . ARG B 1 155 ? 8.602 -0.851 -15.898 1 97.75 155 ARG B N 1
ATOM 2964 C CA . ARG B 1 155 ? 8.969 -1.06 -17.297 1 97.75 155 ARG B CA 1
ATOM 2965 C C . ARG B 1 155 ? 9.828 -2.307 -17.453 1 97.75 155 ARG B C 1
ATOM 2967 O O . ARG B 1 155 ? 9.562 -3.139 -18.328 1 97.75 155 ARG B O 1
ATOM 2974 N N . ASP B 1 156 ? 10.812 -2.414 -16.609 1 98 156 ASP B N 1
ATOM 2975 C CA . ASP B 1 156 ? 11.695 -3.576 -16.641 1 98 156 ASP B CA 1
ATOM 2976 C C . ASP B 1 156 ? 10.93 -4.855 -16.328 1 98 156 ASP B C 1
ATOM 2978 O O . ASP B 1 156 ? 11.133 -5.887 -16.969 1 98 156 ASP B O 1
ATOM 2982 N N . LEU B 1 157 ? 10.086 -4.797 -15.375 1 98.62 157 LEU B N 1
ATOM 2983 C CA . LEU B 1 157 ? 9.305 -5.961 -14.977 1 98.62 157 LEU B CA 1
ATOM 2984 C C . LEU B 1 157 ? 8.359 -6.395 -16.094 1 98.62 157 LEU B C 1
ATOM 2986 O O . LEU B 1 157 ? 8.258 -7.582 -16.391 1 98.62 157 LEU B O 1
ATOM 2990 N N . TYR B 1 158 ? 7.742 -5.406 -16.688 1 97.25 158 TYR B N 1
ATOM 2991 C CA . TYR B 1 158 ? 6.848 -5.664 -17.797 1 97.25 158 TYR B CA 1
ATOM 2992 C C . TYR B 1 158 ? 7.574 -6.391 -18.922 1 97.25 158 TYR B C 1
ATOM 2994 O O . TYR B 1 158 ? 7.051 -7.352 -19.5 1 97.25 158 TYR B O 1
ATOM 3002 N N . ALA B 1 159 ? 8.727 -5.973 -19.188 1 96.62 159 ALA B N 1
ATOM 3003 C CA . ALA B 1 159 ? 9.508 -6.582 -20.25 1 96.62 159 ALA B CA 1
ATOM 3004 C C . ALA B 1 159 ? 9.805 -8.047 -19.953 1 96.62 159 ALA B C 1
ATOM 3006 O O . ALA B 1 159 ? 9.68 -8.906 -20.844 1 96.62 159 ALA B O 1
ATOM 3007 N N . LEU B 1 160 ? 10.141 -8.352 -18.75 1 97.75 160 LEU B N 1
ATOM 3008 C CA . LEU B 1 160 ? 10.422 -9.734 -18.359 1 97.75 160 LEU B CA 1
ATOM 3009 C C . LEU B 1 160 ? 9.148 -10.578 -18.422 1 97.75 160 LEU B C 1
ATOM 3011 O O . LEU B 1 160 ? 9.18 -11.711 -18.906 1 97.75 160 LEU B O 1
ATOM 3015 N N . LEU B 1 161 ? 8.07 -10 -17.969 1 98.56 161 LEU B N 1
ATOM 3016 C CA . LEU B 1 161 ? 6.797 -10.719 -17.984 1 98.56 161 LEU B CA 1
ATOM 3017 C C . LEU B 1 161 ? 6.363 -11.047 -19.406 1 98.56 161 LEU B C 1
ATOM 3019 O O . LEU B 1 161 ? 5.957 -12.172 -19.688 1 98.56 161 LEU B O 1
ATOM 3023 N N . GLU B 1 162 ? 6.496 -10.094 -20.25 1 97.94 162 GLU B N 1
ATOM 3024 C CA . GLU B 1 162 ? 6.09 -10.281 -21.641 1 97.94 162 GLU B CA 1
ATOM 3025 C C . GLU B 1 162 ? 6.984 -11.289 -22.344 1 97.94 162 GLU B C 1
ATOM 3027 O O . GLU B 1 162 ? 6.504 -12.117 -23.125 1 97.94 162 GLU B O 1
ATOM 3032 N N . GLU B 1 163 ? 8.25 -11.203 -22.109 1 97.69 163 GLU B N 1
ATOM 3033 C CA . GLU B 1 163 ? 9.172 -12.195 -22.656 1 97.69 163 GLU B CA 1
ATOM 3034 C C . GLU B 1 163 ? 8.781 -13.609 -22.219 1 97.69 163 GLU B C 1
ATOM 3036 O O . GLU B 1 163 ? 8.695 -14.516 -23.047 1 97.69 163 GLU B O 1
ATOM 3041 N N . GLY B 1 164 ? 8.547 -13.781 -20.938 1 98.06 164 GLY B N 1
ATOM 3042 C CA . GLY B 1 164 ? 8.18 -15.086 -20.422 1 98.06 164 GLY B CA 1
ATOM 3043 C C . GLY B 1 164 ? 6.855 -15.594 -20.969 1 98.06 164 GLY B C 1
ATOM 3044 O O . GLY B 1 164 ? 6.684 -16.797 -21.172 1 98.06 164 GLY B O 1
ATOM 3045 N N . LYS B 1 165 ? 5.922 -14.695 -21.125 1 98 165 LYS B N 1
ATOM 3046 C CA . LYS B 1 165 ? 4.641 -15.078 -21.719 1 98 165 LYS B CA 1
ATOM 3047 C C . LYS B 1 165 ? 4.812 -15.516 -23.172 1 98 165 LYS B C 1
ATOM 3049 O O . LYS B 1 165 ? 4.238 -16.516 -23.594 1 98 165 LYS B O 1
ATOM 3054 N N . ARG B 1 166 ? 5.578 -14.773 -23.922 1 97.25 166 ARG B N 1
ATOM 3055 C CA . ARG B 1 166 ? 5.863 -15.109 -25.312 1 97.25 166 ARG B CA 1
ATOM 3056 C C . ARG B 1 166 ? 6.523 -16.469 -25.422 1 97.25 166 ARG B C 1
ATOM 3058 O O . ARG B 1 166 ? 6.223 -17.25 -26.344 1 97.25 166 ARG B O 1
ATOM 3065 N N . ASP B 1 167 ? 7.332 -16.797 -24.438 1 96.75 167 ASP B N 1
ATOM 3066 C CA . ASP B 1 167 ? 8.078 -18.047 -24.438 1 96.75 167 ASP B CA 1
ATOM 3067 C C . ASP B 1 167 ? 7.23 -19.188 -23.891 1 96.75 167 ASP B C 1
ATOM 3069 O O . ASP B 1 167 ? 7.672 -20.344 -23.859 1 96.75 167 ASP B O 1
ATOM 3073 N N . GLY B 1 168 ? 6.082 -18.891 -23.359 1 96.62 168 GLY B N 1
ATOM 3074 C CA . GLY B 1 168 ? 5.172 -19.891 -22.844 1 96.62 168 GLY B CA 1
ATOM 3075 C C . GLY B 1 168 ? 5.512 -20.344 -21.438 1 96.62 168 GLY B C 1
ATOM 3076 O O . GLY B 1 168 ? 4.992 -21.344 -20.953 1 96.62 168 GLY B O 1
ATOM 3077 N N . VAL B 1 169 ? 6.367 -19.547 -20.812 1 96.69 169 VAL B N 1
ATOM 3078 C CA . VAL B 1 169 ? 6.844 -19.875 -19.469 1 96.69 169 VAL B CA 1
ATOM 3079 C C . VAL B 1 169 ? 5.902 -19.266 -18.422 1 96.69 169 VAL B C 1
ATOM 3081 O O . VAL B 1 169 ? 5.629 -19.891 -17.391 1 96.69 169 VAL B O 1
ATOM 3084 N N . PHE B 1 170 ? 5.484 -18.078 -18.656 1 98 170 PHE B N 1
ATOM 3085 C CA . PHE B 1 170 ? 4.578 -17.359 -17.75 1 98 170 PHE B CA 1
ATOM 3086 C C . PHE B 1 170 ? 3.156 -17.375 -18.297 1 98 170 PHE B C 1
ATOM 3088 O O . PHE B 1 170 ? 2.953 -17.438 -19.516 1 98 170 PHE B O 1
ATOM 3095 N N . ALA B 1 171 ? 2.15 -17.422 -17.422 1 97.94 171 ALA B N 1
ATOM 3096 C CA . ALA B 1 171 ? 0.729 -17.391 -17.75 1 97.94 171 ALA B CA 1
ATOM 3097 C C . ALA B 1 171 ? -0.026 -16.422 -16.844 1 97.94 171 ALA B C 1
ATOM 3099 O O . ALA B 1 171 ? -0.165 -16.688 -15.641 1 97.94 171 ALA B O 1
ATOM 3100 N N . PHE B 1 172 ? -0.53 -15.422 -17.422 1 97.06 172 PHE B N 1
ATOM 3101 C CA . PHE B 1 172 ? -1.295 -14.398 -16.719 1 97.06 172 PHE B CA 1
ATOM 3102 C C . PHE B 1 172 ? -2.186 -13.633 -17.672 1 97.06 172 PHE B C 1
ATOM 3104 O O . PHE B 1 172 ? -2.041 -13.75 -18.891 1 97.06 172 PHE B O 1
ATOM 3111 N N . GLY B 1 173 ? -3.146 -12.945 -17.109 1 96.62 173 GLY B N 1
ATOM 3112 C CA . GLY B 1 173 ? -4.004 -12.094 -17.922 1 96.62 173 GLY B CA 1
ATOM 3113 C C . GLY B 1 173 ? -3.33 -10.805 -18.359 1 96.62 173 GLY B C 1
ATOM 3114 O O . GLY B 1 173 ? -2.406 -10.828 -19.172 1 96.62 173 GLY B O 1
ATOM 3115 N N . ASP B 1 174 ? -3.594 -9.727 -17.766 1 96.56 174 ASP B N 1
ATOM 3116 C CA . ASP B 1 174 ? -3.062 -8.414 -18.094 1 96.56 174 ASP B CA 1
ATOM 3117 C C . ASP B 1 174 ? -1.701 -8.188 -17.453 1 96.56 174 ASP B C 1
ATOM 3119 O O . ASP B 1 174 ? -1.556 -8.344 -16.234 1 96.56 174 ASP B O 1
ATOM 3123 N N . ALA B 1 175 ? -0.737 -7.785 -18.266 1 97.06 175 ALA B N 1
ATOM 3124 C CA . ALA B 1 175 ? 0.637 -7.637 -17.797 1 97.06 175 ALA B CA 1
ATOM 3125 C C . ALA B 1 175 ? 0.746 -6.516 -16.766 1 97.06 175 ALA B C 1
ATOM 3127 O O . ALA B 1 175 ? 1.495 -6.629 -15.797 1 97.06 175 ALA B O 1
ATOM 3128 N N . ARG B 1 176 ? 0.065 -5.473 -17.016 1 95.62 176 ARG B N 1
ATOM 3129 C CA . ARG B 1 176 ? 0.11 -4.344 -16.094 1 95.62 176 ARG B CA 1
ATOM 3130 C C . ARG B 1 176 ? -0.44 -4.734 -14.727 1 95.62 176 ARG B C 1
ATOM 3132 O O . ARG B 1 176 ? 0.173 -4.441 -13.703 1 95.62 176 ARG B O 1
ATOM 3139 N N . VAL B 1 177 ? -1.607 -5.426 -14.703 1 97.69 177 VAL B N 1
ATOM 3140 C CA . VAL B 1 177 ? -2.219 -5.867 -13.453 1 97.69 177 VAL B CA 1
ATOM 3141 C C . VAL B 1 177 ? -1.287 -6.844 -12.742 1 97.69 177 VAL B C 1
ATOM 3143 O O . VAL B 1 177 ? -1.064 -6.73 -11.531 1 97.69 177 VAL B O 1
ATOM 3146 N N . THR B 1 178 ? -0.709 -7.723 -13.531 1 98.56 178 THR B N 1
ATOM 3147 C CA . THR B 1 178 ? 0.187 -8.719 -12.953 1 98.56 178 THR B CA 1
ATOM 3148 C C . THR B 1 178 ? 1.432 -8.047 -12.375 1 98.56 178 THR B C 1
ATOM 3150 O O . THR B 1 178 ? 1.855 -8.375 -11.258 1 98.56 178 THR B O 1
ATOM 3153 N N . ALA B 1 179 ? 2.002 -7.105 -13.086 1 98.69 179 ALA B N 1
ATOM 3154 C CA . ALA B 1 179 ? 3.195 -6.402 -12.625 1 98.69 179 ALA B CA 1
ATOM 3155 C C . ALA B 1 179 ? 2.92 -5.652 -11.32 1 98.69 179 ALA B C 1
ATOM 3157 O O . ALA B 1 179 ? 3.715 -5.715 -10.383 1 98.69 179 ALA B O 1
ATOM 3158 N N . HIS B 1 180 ? 1.834 -4.98 -11.258 1 98.44 180 HIS B N 1
ATOM 3159 C CA . HIS B 1 180 ? 1.511 -4.215 -10.062 1 98.44 180 HIS B CA 1
ATOM 3160 C C . HIS B 1 180 ? 1.111 -5.133 -8.914 1 98.44 180 HIS B C 1
ATOM 3162 O O . HIS B 1 180 ? 1.39 -4.836 -7.75 1 98.44 180 HIS B O 1
ATOM 3168 N N . ALA B 1 181 ? 0.482 -6.293 -9.234 1 98.75 181 ALA B N 1
ATOM 3169 C CA . ALA B 1 181 ? 0.251 -7.293 -8.195 1 98.75 181 ALA B CA 1
ATOM 3170 C C . ALA B 1 181 ? 1.569 -7.773 -7.594 1 98.75 181 ALA B C 1
ATOM 3172 O O . ALA B 1 181 ? 1.69 -7.898 -6.371 1 98.75 181 ALA B O 1
ATOM 3173 N N . ILE B 1 182 ? 2.559 -7.984 -8.438 1 98.94 182 ILE B N 1
ATOM 3174 C CA . ILE B 1 182 ? 3.879 -8.391 -7.969 1 98.94 182 ILE B CA 1
ATOM 3175 C C . ILE B 1 182 ? 4.477 -7.297 -7.09 1 98.94 182 ILE B C 1
ATOM 3177 O O . ILE B 1 182 ? 4.914 -7.562 -5.969 1 98.94 182 ILE B O 1
ATOM 3181 N N . GLY B 1 183 ? 4.453 -6.098 -7.586 1 98.5 183 GLY B N 1
ATOM 3182 C CA . GLY B 1 183 ? 4.984 -4.977 -6.828 1 98.5 183 GLY B CA 1
ATOM 3183 C C . GLY B 1 183 ? 4.262 -4.75 -5.512 1 98.5 183 GLY B C 1
ATOM 3184 O O . GLY B 1 183 ? 4.875 -4.328 -4.531 1 98.5 183 GLY B O 1
ATOM 3185 N N . SER B 1 184 ? 2.98 -5.066 -5.465 1 98.5 184 SER B N 1
ATOM 3186 C CA . SER B 1 184 ? 2.174 -4.809 -4.273 1 98.5 184 SER B CA 1
ATOM 3187 C C . SER B 1 184 ? 2.617 -5.684 -3.105 1 98.5 184 SER B C 1
ATOM 3189 O O . SER B 1 184 ? 2.506 -5.277 -1.946 1 98.5 184 SER B O 1
ATOM 3191 N N . VAL B 1 185 ? 3.146 -6.863 -3.383 1 98.69 185 VAL B N 1
ATOM 3192 C CA . VAL B 1 185 ? 3.533 -7.82 -2.35 1 98.69 185 VAL B CA 1
ATOM 3193 C C . VAL B 1 185 ? 4.613 -7.207 -1.461 1 98.69 185 VAL B C 1
ATOM 3195 O O . VAL B 1 185 ? 4.566 -7.332 -0.235 1 98.69 185 VAL B O 1
ATOM 3198 N N . VAL B 1 186 ? 5.523 -6.496 -2.066 1 97.94 186 VAL B N 1
ATOM 3199 C CA . VAL B 1 186 ? 6.578 -5.883 -1.27 1 97.94 186 VAL B CA 1
ATOM 3200 C C . VAL B 1 186 ? 6.207 -4.438 -0.945 1 97.94 186 VAL B C 1
ATOM 3202 O O . VAL B 1 186 ? 6.609 -3.904 0.094 1 97.94 186 VAL B O 1
ATOM 3205 N N . GLY B 1 187 ? 5.434 -3.834 -1.82 1 96.56 187 GLY B N 1
ATOM 3206 C CA . GLY B 1 187 ? 5.012 -2.463 -1.585 1 96.56 187 GLY B CA 1
ATOM 3207 C C . GLY B 1 187 ? 4.137 -2.309 -0.355 1 96.56 187 GLY B C 1
ATOM 3208 O O . GLY B 1 187 ? 4.16 -1.268 0.304 1 96.56 187 GLY B O 1
ATOM 3209 N N . PHE B 1 188 ? 3.416 -3.311 -0.048 1 97.06 188 PHE B N 1
ATOM 3210 C CA . PHE B 1 188 ? 2.432 -3.223 1.023 1 97.06 188 PHE B CA 1
ATOM 3211 C C . PHE B 1 188 ? 3.004 -3.758 2.33 1 97.06 188 PHE B C 1
ATOM 3213 O O . PHE B 1 188 ? 2.301 -3.818 3.342 1 97.06 188 PHE B O 1
ATOM 3220 N N . LEU B 1 189 ? 4.281 -4.059 2.406 1 97.06 189 LEU B N 1
ATOM 3221 C CA . LEU B 1 189 ? 4.949 -4.559 3.604 1 97.06 189 LEU B CA 1
ATOM 3222 C C . LEU B 1 189 ? 4.789 -3.582 4.762 1 97.06 189 LEU B C 1
ATOM 3224 O O . LEU B 1 189 ? 4.672 -3.996 5.918 1 97.06 189 LEU B O 1
ATOM 3228 N N . TYR B 1 190 ? 4.738 -2.367 4.461 1 94.62 190 TYR B N 1
ATOM 3229 C CA . TYR B 1 190 ? 4.742 -1.336 5.488 1 94.62 190 TYR B CA 1
ATOM 3230 C C . TYR B 1 190 ? 3.473 -1.4 6.332 1 94.62 190 TYR B C 1
ATOM 3232 O O . TYR B 1 190 ? 3.418 -0.84 7.43 1 94.62 190 TYR B O 1
ATOM 3240 N N . THR B 1 191 ? 2.473 -2.111 5.891 1 94.38 191 THR B N 1
ATOM 3241 C CA . THR B 1 191 ? 1.188 -2.143 6.582 1 94.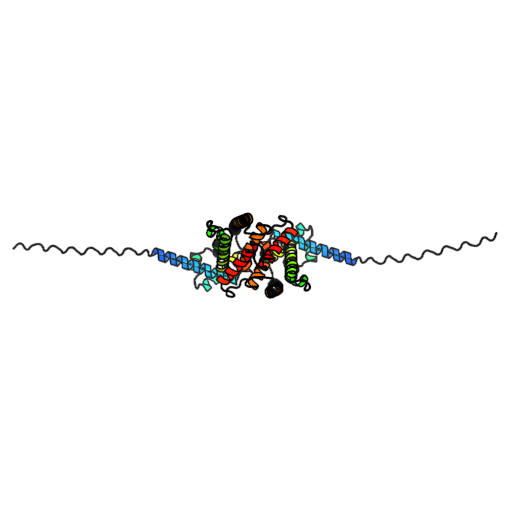38 191 THR B CA 1
ATOM 3242 C C . THR B 1 191 ? 1.128 -3.314 7.559 1 94.38 191 THR B C 1
ATOM 3244 O O . THR B 1 191 ? 0.3 -3.326 8.469 1 94.38 191 THR B O 1
ATOM 3247 N N . TRP B 1 192 ? 2.041 -4.312 7.391 1 95.38 192 TRP B N 1
ATOM 3248 C CA . TRP B 1 192 ? 1.771 -5.492 8.203 1 95.38 192 TRP B CA 1
ATOM 3249 C C . TRP B 1 192 ? 3.068 -6.105 8.727 1 95.38 192 TRP B C 1
ATOM 3251 O O . TRP B 1 192 ? 3.053 -6.918 9.648 1 95.38 192 TRP B O 1
ATOM 3261 N N . HIS B 1 193 ? 4.188 -5.785 8.039 1 96.31 193 HIS B N 1
ATOM 3262 C CA . HIS B 1 193 ? 5.441 -6.418 8.43 1 96.31 193 HIS B CA 1
ATOM 3263 C C . HIS B 1 193 ? 5.895 -5.938 9.805 1 96.31 193 HIS B C 1
ATOM 3265 O O . HIS B 1 193 ? 5.875 -4.734 10.086 1 96.31 193 HIS B O 1
ATOM 3271 N N . GLU B 1 194 ? 6.266 -6.836 10.633 1 92.88 194 GLU B N 1
ATOM 3272 C CA . GLU B 1 194 ? 6.852 -6.594 11.945 1 92.88 194 GLU B CA 1
ATOM 3273 C C . GLU B 1 194 ? 8.25 -7.207 12.047 1 92.88 194 GLU B C 1
ATOM 3275 O O . GLU B 1 194 ? 8.391 -8.414 12.234 1 92.88 194 GLU B O 1
ATOM 3280 N N . PRO B 1 195 ? 9.211 -6.387 12.086 1 91.81 195 PRO B N 1
ATOM 3281 C CA . PRO B 1 195 ? 10.57 -6.918 12.172 1 91.81 195 PRO B CA 1
ATOM 3282 C C . PRO B 1 195 ? 10.773 -7.816 13.391 1 91.81 195 PRO B C 1
ATOM 3284 O O . PRO B 1 195 ? 10.305 -7.492 14.484 1 91.81 195 PRO B O 1
ATOM 3287 N N . GLY B 1 196 ? 11.445 -8.961 13.18 1 92.19 196 GLY B N 1
ATOM 3288 C CA . GLY B 1 196 ? 11.734 -9.867 14.273 1 92.19 196 GLY B CA 1
ATOM 3289 C C . GLY B 1 196 ? 10.781 -11.047 14.344 1 92.19 196 GLY B C 1
ATOM 3290 O O . GLY B 1 196 ? 11.094 -12.062 14.969 1 92.19 196 GLY B O 1
ATOM 3291 N N . ARG B 1 197 ? 9.656 -10.93 13.742 1 93.31 197 ARG B N 1
ATOM 3292 C CA . ARG B 1 197 ? 8.664 -12 13.797 1 93.31 197 ARG B CA 1
ATOM 3293 C C . ARG B 1 197 ? 9.117 -13.203 12.969 1 93.31 197 ARG B C 1
ATOM 3295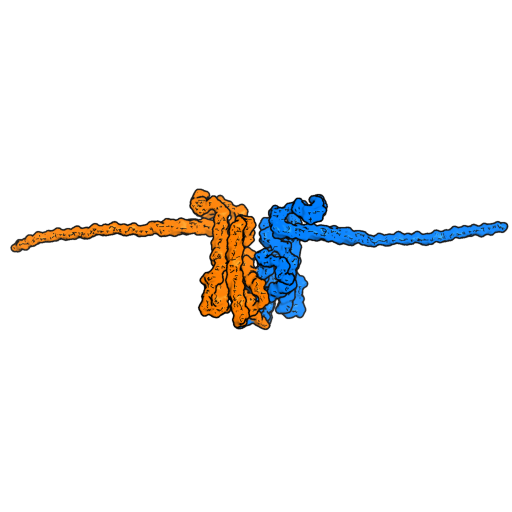 O O . ARG B 1 197 ? 8.875 -14.352 13.352 1 93.31 197 ARG B O 1
ATOM 3302 N N . MET B 1 198 ? 9.672 -12.938 11.836 1 95.81 198 MET B N 1
ATOM 3303 C CA . MET B 1 198 ? 10.188 -13.953 10.922 1 95.81 198 MET B CA 1
ATOM 3304 C C . MET B 1 198 ? 11.609 -13.625 10.492 1 95.81 198 MET B C 1
ATOM 3306 O O . MET B 1 198 ? 11.961 -12.461 10.32 1 95.81 198 MET B O 1
ATOM 3310 N N . ASP B 1 199 ? 12.375 -14.68 10.336 1 97.69 199 ASP B N 1
ATOM 3311 C CA . ASP B 1 199 ? 13.719 -14.492 9.797 1 97.69 199 ASP B CA 1
ATOM 3312 C C . ASP B 1 199 ? 13.672 -13.75 8.461 1 97.69 199 ASP B C 1
ATOM 3314 O O . ASP B 1 199 ? 12.891 -14.094 7.582 1 97.69 199 ASP B O 1
ATOM 3318 N N . PRO B 1 200 ? 14.516 -12.695 8.328 1 98.06 200 PRO B N 1
ATOM 3319 C CA . PRO B 1 200 ? 14.445 -11.867 7.125 1 98.06 200 PRO B CA 1
ATOM 3320 C C . PRO B 1 200 ? 14.609 -12.68 5.84 1 98.06 200 PRO B C 1
ATOM 3322 O O . PRO B 1 200 ? 13.914 -12.43 4.855 1 98.06 200 PRO B O 1
ATOM 3325 N N . GLU B 1 201 ? 15.57 -13.57 5.84 1 98.5 201 GLU B N 1
ATOM 3326 C CA . GLU B 1 201 ? 15.781 -14.375 4.641 1 98.5 201 GLU B CA 1
ATOM 3327 C C . GLU B 1 201 ? 14.586 -15.281 4.363 1 98.5 201 GLU B C 1
ATOM 3329 O O . GLU B 1 201 ? 14.18 -15.445 3.211 1 98.5 201 GLU B O 1
ATOM 3334 N N . THR B 1 202 ? 14.008 -15.875 5.402 1 98.56 202 THR B N 1
ATOM 3335 C CA . THR B 1 202 ? 12.812 -16.703 5.254 1 98.56 202 THR B CA 1
ATOM 3336 C C . THR B 1 202 ? 11.648 -15.875 4.723 1 98.56 202 THR B C 1
ATOM 3338 O O . THR B 1 202 ? 10.93 -16.312 3.818 1 98.56 202 THR B O 1
ATOM 3341 N N . LEU B 1 203 ? 11.508 -14.703 5.242 1 98.69 203 LEU B N 1
ATOM 3342 C CA . LEU B 1 203 ? 10.461 -13.812 4.762 1 98.69 203 LEU B CA 1
ATOM 3343 C C . LEU B 1 203 ? 10.672 -13.469 3.289 1 98.69 203 LEU B C 1
ATOM 3345 O O . LEU B 1 203 ? 9.727 -13.508 2.496 1 98.69 203 LEU B O 1
ATOM 3349 N N . ALA B 1 204 ? 11.914 -13.148 2.953 1 98.75 204 ALA B N 1
ATOM 3350 C CA . ALA B 1 204 ? 12.227 -12.805 1.566 1 98.75 204 ALA B CA 1
ATOM 3351 C C . ALA B 1 204 ? 11.883 -13.953 0.625 1 98.75 204 ALA B C 1
ATOM 3353 O O . ALA B 1 204 ? 11.344 -13.734 -0.461 1 98.75 204 ALA B O 1
ATOM 3354 N N . GLN B 1 205 ? 12.195 -15.141 1.034 1 98.75 205 GLN B N 1
ATOM 3355 C CA . GLN B 1 205 ? 11.906 -16.312 0.221 1 98.75 205 GLN B CA 1
ATOM 3356 C C . GLN B 1 205 ? 10.398 -16.516 0.047 1 98.75 205 GLN B C 1
ATOM 3358 O O . GLN B 1 205 ? 9.93 -16.828 -1.048 1 98.75 205 GLN B O 1
ATOM 3363 N N . GLU B 1 206 ? 9.648 -16.281 1.13 1 98.62 206 GLU B N 1
ATOM 3364 C CA . GLU B 1 206 ? 8.195 -16.406 1.064 1 98.62 206 GLU B CA 1
ATOM 3365 C C . GLU B 1 206 ? 7.602 -15.352 0.133 1 98.62 206 GLU B C 1
ATOM 3367 O O . GLU B 1 206 ? 6.719 -15.656 -0.674 1 98.62 206 GLU B O 1
ATOM 3372 N N . LEU B 1 207 ? 8.07 -14.141 0.247 1 98.81 207 LEU B N 1
ATOM 3373 C CA . LEU B 1 207 ? 7.59 -13.055 -0.6 1 98.81 207 LEU B CA 1
ATOM 3374 C C . LEU B 1 207 ? 7.906 -13.328 -2.066 1 98.81 207 LEU B C 1
ATOM 3376 O O . LEU B 1 207 ? 7.051 -13.156 -2.934 1 98.81 207 LEU B O 1
ATOM 3380 N N . ALA B 1 208 ? 9.125 -13.773 -2.289 1 98.75 208 ALA B N 1
ATOM 3381 C CA . ALA B 1 208 ? 9.539 -14.062 -3.656 1 98.75 208 ALA B CA 1
ATOM 3382 C C . ALA B 1 208 ? 8.703 -15.188 -4.262 1 98.75 208 ALA B C 1
ATOM 3384 O O . ALA B 1 208 ? 8.32 -15.117 -5.43 1 98.75 208 ALA B O 1
ATOM 3385 N N . ALA B 1 209 ? 8.469 -16.203 -3.469 1 98.38 209 ALA B N 1
ATOM 3386 C CA . ALA B 1 209 ? 7.645 -17.312 -3.938 1 98.38 209 ALA B CA 1
ATOM 3387 C C . ALA B 1 209 ? 6.238 -16.844 -4.293 1 98.38 209 ALA B C 1
ATOM 3389 O O . ALA B 1 209 ? 5.68 -17.25 -5.316 1 98.38 209 ALA B O 1
ATOM 3390 N N . SER B 1 210 ? 5.664 -15.984 -3.467 1 98.5 210 SER B N 1
ATOM 3391 C CA . SER B 1 210 ? 4.352 -15.414 -3.74 1 98.5 210 SER B CA 1
ATOM 3392 C C . SER B 1 210 ? 4.359 -14.602 -5.031 1 98.5 210 SER B C 1
ATOM 3394 O O . SER B 1 210 ? 3.471 -14.75 -5.871 1 98.5 210 SER B O 1
ATOM 3396 N N . MET B 1 211 ? 5.355 -13.781 -5.188 1 98.81 211 MET B N 1
ATOM 3397 C CA . MET B 1 211 ? 5.445 -12.945 -6.383 1 98.81 211 MET B CA 1
ATOM 3398 C C . MET B 1 211 ? 5.582 -13.805 -7.637 1 98.81 211 MET B C 1
ATOM 3400 O O . MET B 1 211 ? 4.953 -13.523 -8.656 1 98.81 211 MET B O 1
ATOM 3404 N N . MET B 1 212 ? 6.359 -14.844 -7.57 1 98.38 212 MET B N 1
ATOM 3405 C CA . MET B 1 212 ? 6.562 -15.719 -8.719 1 98.38 212 MET B CA 1
ATOM 3406 C C . MET B 1 212 ? 5.258 -16.391 -9.133 1 98.38 212 MET B C 1
ATOM 3408 O O . MET B 1 212 ? 4.996 -16.562 -10.32 1 98.38 212 MET B O 1
ATOM 3412 N N . LYS B 1 213 ? 4.449 -16.766 -8.188 1 98.06 213 LYS B N 1
ATOM 3413 C CA . LYS B 1 213 ? 3.18 -17.422 -8.477 1 98.06 213 LYS B CA 1
ATOM 3414 C C . LYS B 1 213 ? 2.301 -16.547 -9.367 1 98.06 213 LYS B C 1
ATOM 3416 O O . LYS B 1 213 ? 1.531 -17.047 -10.18 1 98.06 213 LYS B O 1
ATOM 3421 N N . LEU B 1 214 ? 2.402 -15.281 -9.242 1 98.56 214 LEU B N 1
ATOM 3422 C CA . LEU B 1 214 ? 1.57 -14.344 -9.992 1 98.56 214 LEU B CA 1
ATOM 3423 C C . LEU B 1 214 ? 1.89 -14.398 -11.477 1 98.56 214 LEU B C 1
ATOM 3425 O O . LEU B 1 214 ? 1.043 -14.07 -12.312 1 98.56 214 LEU B O 1
ATOM 3429 N N . ALA B 1 215 ? 3.094 -14.836 -11.797 1 98.19 215 ALA B N 1
ATOM 3430 C CA . ALA B 1 215 ? 3.516 -14.898 -13.195 1 98.19 215 ALA B CA 1
ATOM 3431 C C . ALA B 1 215 ? 3.348 -16.312 -13.758 1 98.19 215 ALA B C 1
ATOM 3433 O O . ALA B 1 215 ? 3.248 -16.5 -14.969 1 98.19 215 ALA B O 1
ATOM 3434 N N . LEU B 1 216 ? 3.373 -17.312 -12.906 1 97.44 216 LEU B N 1
ATOM 3435 C CA . LEU B 1 216 ? 3.422 -18.703 -13.328 1 97.44 216 LEU B CA 1
ATOM 3436 C C . LEU B 1 216 ? 2.02 -19.25 -13.594 1 97.44 216 LEU B C 1
ATOM 3438 O O . LEU B 1 216 ? 1.037 -18.703 -13.07 1 97.44 216 LEU B O 1
ATOM 3442 N N . PRO B 1 217 ? 1.904 -20.281 -14.359 1 94.75 217 PRO B N 1
ATOM 3443 C CA . PRO B 1 217 ? 0.6 -20.938 -14.477 1 94.75 217 PRO B CA 1
ATOM 3444 C C . PRO B 1 217 ? 0.125 -21.547 -13.164 1 94.75 217 PRO B C 1
ATOM 3446 O O . PRO B 1 217 ? 0.944 -21.969 -12.336 1 94.75 217 PRO B O 1
ATOM 3449 N N . SER B 1 218 ? -1.148 -21.406 -12.906 1 88.81 218 SER B N 1
ATOM 3450 C CA . SER B 1 218 ? -1.704 -22.016 -11.695 1 88.81 218 SER B CA 1
ATOM 3451 C C . SER B 1 218 ? -1.936 -23.516 -11.883 1 88.81 218 SER B C 1
ATOM 3453 O O . SER B 1 218 ? -2.328 -23.953 -12.961 1 88.81 218 SER B O 1
ATOM 3455 N N . GLY B 1 219 ? -1.533 -24.234 -10.898 1 76.62 219 GLY B N 1
ATOM 3456 C CA . GLY B 1 219 ? -1.844 -25.656 -10.953 1 76.62 219 GLY B CA 1
ATOM 3457 C C . GLY B 1 219 ? -3.318 -25.953 -10.758 1 76.62 219 GLY B C 1
ATOM 3458 O O . GLY B 1 219 ? -4.047 -25.141 -10.18 1 76.62 219 GLY B O 1
ATOM 3459 N N . GLY B 1 220 ? -4.074 -26.703 -11.594 1 63.84 220 GLY B N 1
ATOM 3460 C CA . GLY B 1 220 ? -5.445 -27.172 -11.438 1 63.84 220 GLY B CA 1
ATOM 3461 C C . GLY B 1 220 ? -5.723 -27.75 -10.062 1 63.84 220 GLY B C 1
ATOM 3462 O O . GLY B 1 220 ? -4.797 -28.016 -9.297 1 63.84 220 GLY B O 1
#

pLDDT: mean 91.0, std 16.1, range [28.53, 98.94]

Radius of gyration: 33.24 Å; Cα contacts (8 Å, |Δi|>4): 434; chains: 2; bounding box: 209×58×48 Å

InterPro domains:
  IPR001647 DNA-binding HTH domain, TetR-type [PF00440] (38-82)
  IPR001647 DNA-binding HTH domain, TetR-type [PR00455] (38-51)
  IPR001647 DNA-binding HTH domain, TetR-type [PR00455] (59-82)
  IPR001647 DNA-binding HTH domain, TetR-type [PS50977] (32-92)
  IPR009057 Homedomain-like superfamily [SSF46689] (25-110)
  IPR023772 DNA-binding HTH domain, TetR-type, conserved site [PS01081] (50-80)
  IPR036271 Tetracyclin repressor-like, C-terminal domain superfamily [SSF48498] (105-212)
  IPR041490 HTH-type transcriptional repressor KstR2, C-terminal [PF17932] (105-213)
  IPR050109 HTH-type, TetR-like transcriptional regulator [PTHR30055] (24-208)

Secondary structure (DSSP, 8-state):
-----------------------HHHHHHHHHHHHHHHHHHHHHHHHHHHHHH--HHHHHHHHT--HHHHHTT-SSHHHHHHHHHHHHHHHHTTHHHHH--TTS-HHHHHHHHHHHHHHHHHHTHHHHHHHHHTGGGS-HHHHHHHHHHHHHHHHHHHHHHHHHHHTTS---S-HHHHHHHHHHHHHGGGGT--TTSS-HHHHHHHHHHHHHHHHSPBP-/-----------------------HHHHHHHHHHHHHHHHHHHHHHHHHHHHHH--HHHHHHHHT--HHHHHTT-SSHHHHHHHHHHHHHHHHTTHHHHH--TTS-HHHHHHHHHHHHHHHHHHTHHHHHHHHHTGGGS-HHHHHHHHHHHHHHHHHHHHHHHHHHHTTS---S-HHHHHHHHHHHHHGGGGT--TTSS-HHHHHHHHHHHHHHHHSPBP-

Solvent-accessible surface area (backbone atoms only — not comparable to full-atom values): 24573 Å² total; per-residue (Å²): 135,85,79,73,80,79,77,74,78,78,73,75,79,78,74,73,72,77,74,83,69,79,64,60,62,58,52,53,50,49,50,50,50,51,51,48,49,52,50,54,52,44,39,53,41,33,64,74,49,32,69,89,62,44,46,71,66,57,48,21,63,76,70,70,51,55,67,67,66,52,48,71,77,38,89,48,73,62,56,56,52,50,48,41,34,50,50,32,46,63,62,33,41,50,31,51,81,74,54,50,46,83,88,46,58,61,68,60,22,50,51,53,22,40,32,49,34,29,42,40,45,62,73,31,39,60,34,45,30,45,50,64,79,49,42,87,75,53,52,69,67,58,50,52,49,52,50,52,44,50,51,52,32,50,52,53,50,41,50,52,50,51,51,23,38,77,70,66,65,30,42,67,79,56,60,69,62,45,48,52,38,38,49,14,46,65,65,45,35,70,78,70,67,55,91,80,78,56,58,64,69,60,48,13,51,49,49,23,52,43,38,50,26,43,41,26,34,62,38,132,136,84,79,73,81,79,78,76,81,78,76,76,79,80,76,74,73,78,72,83,69,80,63,62,64,57,54,53,50,50,51,50,50,49,52,48,50,52,50,54,52,44,39,53,41,33,64,76,49,31,70,87,62,43,48,70,66,57,48,21,61,74,69,72,49,55,66,68,66,53,48,72,77,37,90,47,70,62,57,55,53,51,48,41,33,50,50,32,47,63,62,33,41,50,30,51,81,73,54,48,44,86,87,46,59,60,66,59,22,49,51,53,22,41,34,51,34,29,43,40,46,62,74,31,39,59,35,44,30,44,51,63,77,49,41,87,75,53,52,69,68,58,51,54,50,51,50,51,44,49,50,51,33,50,52,53,49,43,51,53,51,50,52,24,38,76,70,66,65,30,42,68,81,56,62,68,61,46,47,49,37,40,50,14,46,65,66,45,35,70,79,71,68,56,92,80,78,55,59,65,68,60,47,14,52,49,49,23,52,42,38,50,26,43,41,26,34,61,38,131

Foldseek 3Di:
DPPDDPPDPDPPDDPDPPDPPPPPVVVVVVVVVVLVVLLVLLLVQCQVQNLVRDALVNSCVVVVHDSVVNCVNPVGSQRSLLCLLVVLLVQQLCLLVVQQDPVDDLLVSLLRSQLSNLLSLLVSVSSLLNCPVVVVPDDPVSVVVSVVSNVVSLVSQLVSLVVCVVVVFWDADDSSVLSVVLVCLSSVCSPPPDPPPDDSSVRSNVSSVVSSPSGGDDDD/DPPPDDPDPDDPPDDDPPDPDCPPVVVVVVVVVVLVVLLVLLLVQCQVQNLVRDALVNSCVVVVHDSVVNCVNPVGSQRSLLCLLVVLLVQQLCLLVPQQDPVDDLLVSLLRSQLSNLLSLLVSVSSLLCCPVVVVPDDPVSVVVSVVSNVVSLVSQLVSLVVCVVVVFWDADDSSVLSVVLVCLSSVCSPPPDPPPDDSSVRSNVSSVVSSVSGGDDDD